Protein AF-A0AAV5GVV8-F1 (afdb_monomer_lite)

InterPro domains:
  IPR005828 Major facilitator, sugar transporter-like [PF00083] (112-174)
  IPR011701 Major facilitator superfamily [PF07690] (177-436)
  IPR036259 MFS transporter superfamily [G3DSA:1.20.1250.20] (61-471)
  IPR036259 MFS transporter superfamily [SSF103473] (50-437)

Secondary structure (DSSP, 8-state):
--TTPPPPTT-SSGGGSTT-EESS-----S--TTPPEETTEEEEE-SSPPPS-TT-GGGS-HHHHHHHHHHHHHHHHHHHHHTGGGGGGHHHHHHHTT--HHHHHHHHHHHHHHHHHHHHHHHHHHHHH-HHHHHHHHHHHHHHHHHHHHH-TT-HHHHHHHHHHHHHHHTTS--TTTTHHHHHHHHHHHHS-HHHHHHHHHHHHHHHHHHHHHH--------HHHHHHHHHHHHHHS--------S-HHHHHHHH------TTGGG-S----S--S-HHHHHHHHHHHTT-HHHHHHHHHHHHHHHHHHHHHHHHHHHHHSTTT---HHHHHHHHHHHHHHHHHHHHHHHHHHHHHHHHHHHHHTTTEE-GGGGGGGHHHHHHHHHHHHHHHHH-TTS-THHHHHHHHHHHHHHHHHHHHHHHHHHHHTHHHHHHH-THHHHHHHHHHHHHHHHTHHHHHHHHHHHHHHHHHHT--

Sequence (477 aa):
MAFGILESHNVANPVDVPGTATLEETRTNDSDPFVKHAPGRPDLILVPTPSDDPCDPLNFSRARKEAAYLALLGGTVLAGTCGPLVAPAFVQLASELDRPLSQISQLNGTLVLTIGVGSAIFASIQRKWGTRPSFLLAALFAFISQIWAGASKTNYPSLLAARAVQGLAMGCVSLPGINLGPVISAQIIQAQDWTYAFWWQSLANGIVLLATVAFVPELIYDRSPYNAEVVRRRELACPTSDKVLTEDKDAVLASVVAAPASKWSAYRLYTGVKTDEPFWRIAIRPFFYVNSPIVIWASLTFSVCFNLLPLAATVYSQIFSAPPYSLEVGSIGIISGIPPLIGTIIGTVLSGPGSDWIVKAMAKRNNGIYEPEFRLTTMSLFLVFGGMGFYGWGLQTSDSWIVPAVFIAILHVGVSAATISCVGYVTDAMREGYATRGPRQFFVSLGSLVVATSALVVPAWIFGKRARLWFSQHNLL

pLDDT: mean 75.3, std 15.01, range [36.56, 96.44]

Foldseek 3Di:
DFPPDDQDPPDPDSCPQFLKDQQADPDDDPDDPLFDADVPDNRHTDVVDFDPALLAPVNDDPVLVVLQVVLQVLVQQLLLLLLLQCLLCLVVLCVQLVHDSVLSLLLNVLLLLLLLVLLLLLLLCCQWWFLLLSLLVLLVLLLVLLVQLLVCRNPSVSNSVSSNSSSSSSSSGHNPNNQVNLLVSLVVCQVDNNSVSSVVSSVSSVVSSVSSLPRHFGNDDDCPVVVVVSVVVVVVVDPDDPDDDPDDPPVVVVVSCPDRQPSCLRSDSTNHTPDPDDSVCSSCVLVVCCPPPLLVVLLVLLCVLVVVLSVVSNCLSVLQCDPPNVDGSNVSSCLSRVLLVLLLVLLCVCQVVVLVVQQVVSCVVVVSMGDLCSLCVLLVLLVVLLVQLVVQLVVPSPDPSVSNSNSSSSNSSNSNSSNVSSLSSLCSSCVVVCSVPNCSVSSSNVSSSSVVVSVVVVVCVVCVVVVVVVCVVVVVD

Radius of gyration: 25.56 Å; chains: 1; bounding box: 62×54×82 Å

Structure (mmCIF, N/CA/C/O backbone):
data_AF-A0AAV5GVV8-F1
#
_entry.id   AF-A0AAV5GVV8-F1
#
loop_
_atom_site.group_PDB
_atom_site.id
_atom_site.type_symbol
_atom_site.label_atom_id
_atom_site.label_alt_id
_atom_site.label_comp_id
_atom_site.label_asym_id
_atom_site.label_entity_id
_atom_site.label_seq_id
_atom_site.pdbx_PDB_ins_code
_atom_site.Cartn_x
_atom_site.Cartn_y
_atom_site.Cartn_z
_atom_site.occupancy
_atom_site.B_iso_or_equiv
_atom_site.auth_seq_id
_atom_site.auth_comp_id
_atom_site.auth_asym_id
_atom_site.auth_atom_id
_atom_site.pdbx_PDB_model_num
ATOM 1 N N . MET A 1 1 ? -23.138 -26.382 12.977 1.00 54.50 1 MET A N 1
ATOM 2 C CA . MET A 1 1 ? -22.287 -26.447 11.762 1.00 54.50 1 MET A CA 1
ATOM 3 C C . MET A 1 1 ? -22.904 -25.657 10.614 1.00 54.50 1 MET A C 1
ATOM 5 O O . MET A 1 1 ? -23.615 -26.209 9.775 1.00 54.50 1 MET A O 1
ATOM 9 N N . ALA A 1 2 ? -22.634 -24.355 10.565 1.00 53.62 2 ALA A N 1
ATOM 10 C CA . ALA A 1 2 ? -22.963 -23.535 9.407 1.00 53.62 2 ALA A CA 1
ATOM 11 C C . ALA A 1 2 ? -21.908 -23.753 8.317 1.00 53.62 2 ALA A C 1
ATOM 13 O O . ALA A 1 2 ? -20.715 -23.661 8.584 1.00 53.62 2 ALA A O 1
ATOM 14 N N . PHE A 1 3 ? -22.330 -24.080 7.094 1.00 61.66 3 PHE A N 1
ATOM 15 C CA . PHE A 1 3 ? -21.461 -24.097 5.904 1.00 61.66 3 PHE A CA 1
ATOM 16 C C . PHE A 1 3 ? -20.166 -24.942 5.992 1.00 61.66 3 PHE A C 1
ATOM 18 O O . PHE A 1 3 ? -19.239 -24.716 5.221 1.00 61.66 3 PHE A O 1
ATOM 25 N N . GLY A 1 4 ? -20.104 -25.938 6.886 1.00 64.44 4 GLY A N 1
ATOM 26 C CA . GLY A 1 4 ? -18.931 -26.808 7.063 1.00 64.44 4 GLY A CA 1
ATOM 27 C C . GLY A 1 4 ? -17.844 -26.261 7.998 1.00 64.44 4 GLY A C 1
ATOM 28 O O . GLY A 1 4 ? -16.771 -26.855 8.076 1.00 64.44 4 GLY A O 1
ATOM 29 N N . ILE A 1 5 ? -18.110 -25.164 8.714 1.00 72.38 5 ILE A N 1
ATOM 30 C CA . ILE A 1 5 ? -17.208 -24.622 9.737 1.00 72.38 5 ILE A CA 1
ATOM 31 C C . ILE A 1 5 ? -17.313 -25.489 10.998 1.00 72.38 5 ILE A C 1
ATOM 33 O O . ILE A 1 5 ? -18.412 -25.811 11.465 1.00 72.38 5 ILE A O 1
ATOM 37 N N . LEU A 1 6 ? -16.155 -25.922 11.502 1.00 70.75 6 LEU A N 1
ATOM 38 C CA . LEU A 1 6 ? -16.047 -26.779 12.680 1.00 70.75 6 LEU A CA 1
ATOM 39 C C . LEU A 1 6 ? -16.178 -25.939 13.952 1.00 70.75 6 LEU A C 1
ATOM 41 O O . LEU A 1 6 ? -15.466 -24.953 14.127 1.00 70.75 6 LEU A O 1
ATOM 45 N N . GLU A 1 7 ? -17.061 -26.359 14.854 1.00 69.50 7 GLU A N 1
ATOM 46 C CA . GLU A 1 7 ? -17.246 -25.711 16.152 1.00 69.50 7 GLU A CA 1
ATOM 47 C C . GLU A 1 7 ? -16.131 -26.114 17.128 1.00 69.50 7 GLU A C 1
ATOM 49 O O . GLU A 1 7 ? -15.636 -27.244 17.117 1.00 69.50 7 GLU A O 1
ATOM 54 N N . SER A 1 8 ? -15.721 -25.188 17.996 1.00 65.31 8 SER A N 1
ATOM 55 C CA . SER A 1 8 ? -14.704 -25.473 19.006 1.00 65.31 8 SER A CA 1
ATOM 56 C C . SER A 1 8 ? -15.287 -26.325 20.137 1.00 65.31 8 SER A C 1
ATOM 58 O O . SER A 1 8 ? -16.237 -25.911 20.794 1.00 65.31 8 SER A O 1
ATOM 60 N N . HIS A 1 9 ? -14.670 -27.466 20.445 1.00 60.38 9 HIS A N 1
ATOM 61 C CA . HIS A 1 9 ? -15.152 -28.363 21.508 1.00 60.38 9 HIS A CA 1
ATOM 62 C C . HIS A 1 9 ? -14.962 -27.828 22.943 1.00 60.38 9 HIS A C 1
ATOM 64 O O . HIS A 1 9 ? -15.518 -28.394 23.878 1.00 60.38 9 HIS A O 1
ATOM 70 N N . ASN A 1 10 ? -14.186 -26.755 23.127 1.00 64.38 10 ASN A N 1
ATOM 71 C CA . ASN A 1 10 ? -13.757 -26.259 24.442 1.00 64.38 10 ASN A CA 1
ATOM 72 C C . ASN A 1 10 ? -14.525 -25.021 24.937 1.00 64.38 10 ASN A C 1
ATOM 74 O O . ASN A 1 10 ? -14.109 -24.413 25.922 1.00 64.38 10 ASN A O 1
ATOM 78 N N . VAL A 1 11 ? -15.601 -24.612 24.260 1.00 62.38 11 VAL A N 1
ATOM 79 C CA . VAL A 1 11 ? -16.314 -23.362 24.560 1.00 62.38 11 VAL A CA 1
ATOM 80 C C . VAL A 1 11 ? -17.801 -23.649 24.758 1.00 62.38 11 VAL A C 1
ATOM 82 O O . VAL A 1 11 ? -18.401 -24.374 23.970 1.00 62.38 11 VAL A O 1
ATOM 85 N N . ALA A 1 12 ? -18.382 -23.113 25.838 1.00 58.91 12 ALA A N 1
ATOM 86 C CA . ALA A 1 12 ? -19.767 -23.384 26.226 1.00 58.91 12 ALA A CA 1
ATOM 87 C C . ALA A 1 12 ? -20.792 -22.698 25.306 1.00 58.91 12 ALA A C 1
ATOM 89 O O . ALA A 1 12 ? -21.834 -23.290 25.034 1.00 58.91 12 ALA A O 1
ATOM 90 N N . ASN A 1 13 ? -20.487 -21.495 24.796 1.00 63.81 13 ASN A N 1
ATOM 91 C CA . ASN A 1 13 ? -21.295 -20.810 23.789 1.00 63.81 13 ASN A CA 1
ATOM 92 C C . ASN A 1 13 ? -20.479 -20.511 22.519 1.00 63.81 13 ASN A C 1
ATOM 94 O O . ASN A 1 13 ? -19.381 -19.966 22.619 1.00 63.81 13 ASN A O 1
ATOM 98 N N . PRO A 1 14 ? -21.029 -20.747 21.314 1.00 59.88 14 PRO A N 1
ATOM 99 C CA . PRO A 1 14 ? -20.361 -20.420 20.048 1.00 59.88 14 PRO A CA 1
ATOM 100 C C . PRO A 1 14 ? -19.985 -18.934 19.900 1.00 59.88 14 PRO A C 1
ATOM 102 O O . PRO A 1 14 ? -19.047 -18.603 19.184 1.00 59.88 14 PRO A O 1
ATOM 105 N N . VAL A 1 15 ? -20.704 -18.039 20.588 1.00 62.88 15 VAL A N 1
ATOM 106 C CA . VAL A 1 15 ? -20.479 -16.581 20.559 1.00 62.88 15 VAL A CA 1
ATOM 107 C C . VAL A 1 15 ? -19.219 -16.170 21.326 1.00 62.88 15 VAL A C 1
ATOM 109 O O . VAL A 1 15 ? -18.641 -15.135 21.018 1.00 62.88 15 VAL A O 1
ATOM 112 N N . ASP A 1 16 ? -18.747 -16.995 22.264 1.00 63.59 16 ASP A N 1
ATOM 113 C CA . ASP A 1 16 ? -17.543 -16.702 23.054 1.00 63.59 16 ASP A CA 1
ATOM 114 C C . ASP A 1 16 ? -16.247 -16.952 22.250 1.00 63.59 16 ASP A C 1
ATOM 116 O O . ASP A 1 16 ? -15.140 -16.750 22.751 1.00 63.59 16 ASP A O 1
ATOM 120 N N . VAL A 1 17 ? -16.360 -17.423 20.999 1.00 68.06 17 VAL A N 1
ATOM 121 C CA . VAL A 1 17 ? -15.220 -17.559 20.088 1.00 68.06 17 VAL A CA 1
ATOM 122 C C . VAL A 1 17 ? -14.832 -16.172 19.556 1.00 68.06 17 VAL A C 1
ATOM 124 O O . VAL A 1 17 ? -15.667 -15.516 18.923 1.00 68.06 17 VAL A O 1
ATOM 127 N N . PRO A 1 18 ? -13.566 -15.735 19.718 1.00 64.81 18 PRO A N 1
ATOM 128 C CA . PRO A 1 18 ? -13.138 -14.399 19.323 1.00 64.81 18 PRO A CA 1
ATOM 129 C C . PRO A 1 18 ? -13.470 -14.054 17.871 1.00 64.81 18 PRO A C 1
ATOM 131 O O . PRO A 1 18 ? -13.148 -14.799 16.948 1.00 64.81 18 PRO A O 1
ATOM 134 N N . GLY A 1 19 ? -14.091 -12.890 17.667 1.00 59.34 19 GLY A N 1
ATOM 135 C CA . GLY A 1 19 ? -14.484 -12.408 16.339 1.00 59.34 19 GLY A CA 1
ATOM 136 C C . GLY A 1 19 ? -15.906 -12.773 15.915 1.00 59.34 19 GLY A C 1
ATOM 137 O O . GLY A 1 19 ? -16.457 -12.107 15.032 1.00 59.34 19 GLY A O 1
ATOM 138 N N . THR A 1 20 ? -16.524 -13.743 16.589 1.00 68.94 20 THR A N 1
ATOM 139 C CA . THR A 1 20 ? -17.937 -14.090 16.411 1.00 68.94 20 THR A CA 1
ATOM 140 C C . THR A 1 20 ? -18.803 -13.006 17.034 1.00 68.94 20 THR A C 1
ATOM 142 O O . THR A 1 20 ? -18.524 -12.517 18.128 1.00 68.94 20 THR A O 1
ATOM 145 N N . ALA A 1 21 ? -19.838 -12.567 16.323 1.00 64.75 21 ALA A N 1
ATOM 146 C CA . ALA A 1 21 ? -20.736 -11.541 16.838 1.00 64.75 21 ALA A CA 1
ATOM 147 C C . ALA A 1 21 ? -22.182 -11.813 16.440 1.00 64.75 21 ALA A C 1
ATOM 149 O O . ALA A 1 21 ? -22.480 -12.171 15.300 1.00 64.75 21 ALA A O 1
ATOM 150 N N . THR A 1 22 ? -23.093 -11.560 17.369 1.00 65.88 22 THR A N 1
ATOM 151 C CA . THR A 1 22 ? -24.524 -11.536 17.084 1.00 65.88 22 THR A CA 1
ATOM 152 C C . THR A 1 22 ? -24.851 -10.226 16.368 1.00 65.88 22 THR A C 1
ATOM 154 O O . THR A 1 22 ? -24.606 -9.147 16.905 1.00 65.88 22 THR A O 1
ATOM 157 N N . LEU A 1 23 ? -25.346 -10.299 15.128 1.00 61.97 23 LEU A N 1
ATOM 158 C CA . LEU A 1 23 ? -25.694 -9.098 14.352 1.00 61.97 23 LEU A CA 1
ATOM 159 C C . LEU A 1 23 ? -27.092 -8.562 14.678 1.00 61.97 23 LEU A C 1
ATOM 161 O O . LEU A 1 23 ? -27.343 -7.374 14.492 1.00 61.97 23 LEU A O 1
ATOM 165 N N . GLU A 1 24 ? -27.981 -9.425 15.164 1.00 59.34 24 GLU A N 1
ATOM 166 C CA . GLU A 1 24 ? -29.338 -9.085 15.585 1.00 59.34 24 GLU A CA 1
ATOM 167 C C . GLU A 1 24 ? -29.568 -9.650 16.992 1.00 59.34 24 GLU A C 1
ATOM 169 O O . GLU A 1 24 ? -29.713 -10.860 17.169 1.00 59.34 24 GLU A O 1
ATOM 174 N N . GLU A 1 25 ? -29.587 -8.789 18.013 1.00 50.84 25 GLU A N 1
ATOM 175 C CA . GLU A 1 25 ? -30.094 -9.195 19.326 1.00 50.84 25 GLU A CA 1
ATOM 176 C C . GLU A 1 25 ? -31.593 -9.471 19.197 1.00 50.84 25 GLU A C 1
ATOM 178 O O . GLU A 1 25 ? -32.382 -8.623 18.773 1.00 50.84 25 GLU A O 1
ATOM 183 N N . THR A 1 26 ? -32.003 -10.687 19.552 1.00 43.03 26 THR A N 1
ATOM 184 C CA . THR A 1 26 ? -33.418 -11.047 19.598 1.00 43.03 26 THR A CA 1
ATOM 185 C C . THR A 1 26 ? -34.050 -10.312 20.778 1.00 43.03 26 THR A C 1
ATOM 187 O O . THR A 1 26 ? -33.992 -10.818 21.890 1.00 43.03 26 THR A O 1
ATOM 190 N N . ARG A 1 27 ? -34.590 -9.104 20.537 1.00 41.03 27 ARG A N 1
ATOM 191 C CA . ARG A 1 27 ? -35.429 -8.291 21.447 1.00 41.03 27 ARG A CA 1
ATOM 192 C C . ARG A 1 27 ? -35.269 -8.648 22.932 1.00 41.03 27 ARG A C 1
ATOM 194 O O . ARG A 1 27 ? -36.165 -9.232 23.539 1.00 41.03 27 ARG A O 1
ATOM 201 N N . THR A 1 28 ? -34.151 -8.271 23.536 1.00 39.50 28 THR A N 1
ATOM 202 C CA . THR A 1 28 ? -34.068 -8.182 24.994 1.00 39.50 28 THR A CA 1
ATOM 203 C C . THR A 1 28 ? -34.522 -6.788 25.402 1.00 39.50 28 THR A C 1
ATOM 205 O O . THR A 1 28 ? -33.907 -5.802 25.018 1.00 39.50 28 THR A O 1
ATOM 208 N N . ASN A 1 29 ? -35.662 -6.755 26.096 1.00 38.94 29 ASN A N 1
ATOM 209 C CA . ASN A 1 29 ? -36.364 -5.622 26.703 1.00 38.94 29 ASN A CA 1
ATOM 210 C C . ASN A 1 29 ? -35.630 -4.267 26.706 1.00 38.94 29 ASN A C 1
ATOM 212 O O . ASN A 1 29 ? -34.597 -4.103 27.354 1.00 38.94 29 ASN A O 1
ATOM 216 N N . ASP A 1 30 ? -36.263 -3.288 26.051 1.00 45.44 30 ASP A N 1
ATOM 217 C CA . ASP A 1 30 ? -36.066 -1.849 26.235 1.00 45.44 30 ASP A CA 1
ATOM 218 C C . ASP A 1 30 ? -35.857 -1.492 27.718 1.00 45.44 30 ASP A C 1
ATOM 220 O O . ASP A 1 30 ? -36.829 -1.527 28.469 1.00 45.44 30 ASP A O 1
ATOM 224 N N . SER A 1 31 ? -34.635 -1.130 28.138 1.00 46.91 31 SER A N 1
ATOM 225 C CA . SER A 1 31 ? -34.382 -0.226 29.285 1.00 46.91 31 SER A CA 1
ATOM 226 C C . SER A 1 31 ? -32.891 -0.055 29.642 1.00 46.91 31 SER A C 1
ATOM 228 O O . SER A 1 31 ? -32.562 -0.050 30.829 1.00 46.91 31 SER A O 1
ATOM 230 N N . ASP A 1 32 ? -31.959 0.077 28.690 1.00 52.84 32 ASP A N 1
ATOM 231 C CA . ASP A 1 32 ? -30.604 0.538 29.048 1.00 52.84 32 ASP A CA 1
ATOM 232 C C . ASP A 1 32 ? -30.437 2.028 28.690 1.00 52.84 32 ASP A C 1
ATOM 234 O O . ASP A 1 32 ? -30.108 2.356 27.548 1.00 52.84 32 ASP A O 1
ATOM 238 N N . PRO A 1 33 ? -30.687 2.965 29.630 1.00 54.34 33 PRO A N 1
ATOM 239 C CA . PRO A 1 33 ? -30.667 4.408 29.363 1.00 54.34 33 PRO A CA 1
ATOM 240 C C . PRO A 1 33 ? -29.275 4.943 28.993 1.00 54.34 33 PRO A C 1
ATOM 242 O O . PRO A 1 33 ? -29.139 6.107 28.614 1.00 54.34 33 PRO A O 1
ATOM 245 N N . PHE A 1 34 ? -28.235 4.115 29.112 1.00 55.09 34 PHE A N 1
ATOM 246 C CA . PHE A 1 34 ? -26.856 4.475 28.796 1.00 55.09 34 PHE A CA 1
ATOM 247 C C . PHE A 1 34 ? -26.450 4.139 27.354 1.00 55.09 34 PHE A C 1
ATOM 249 O O . PHE A 1 34 ? -25.377 4.551 26.906 1.00 55.09 34 PHE A O 1
ATOM 256 N N . VAL A 1 35 ? -27.300 3.435 26.602 1.00 62.47 35 VAL A N 1
ATOM 257 C CA . VAL A 1 35 ? -27.039 3.072 25.208 1.00 62.47 35 VAL A CA 1
ATOM 258 C C . VAL A 1 35 ? -27.520 4.190 24.279 1.00 62.47 35 VAL A C 1
ATOM 260 O O . VAL A 1 35 ? -28.702 4.522 24.219 1.00 62.47 35 VAL A O 1
ATOM 263 N N . LYS A 1 36 ? -26.594 4.808 23.530 1.00 64.94 36 LYS A N 1
ATOM 264 C CA . LYS A 1 36 ? -26.944 5.832 22.530 1.00 64.94 36 LYS A CA 1
ATOM 265 C C . LYS A 1 36 ? -27.396 5.152 21.229 1.00 64.94 36 LYS A C 1
ATOM 267 O O . LYS A 1 36 ? -26.634 4.402 20.617 1.00 64.94 36 LYS A O 1
ATOM 272 N N . HIS A 1 37 ? -28.612 5.462 20.785 1.00 66.38 37 HIS A N 1
ATOM 273 C CA . HIS A 1 37 ? -29.176 4.987 19.516 1.00 66.38 37 HIS A CA 1
ATOM 274 C C . HIS A 1 37 ? -28.857 5.940 18.356 1.00 66.38 37 HIS A C 1
ATOM 276 O O . HIS A 1 37 ? -28.574 7.126 18.557 1.00 66.38 37 HIS A O 1
ATOM 282 N N . ALA A 1 38 ? -28.900 5.433 17.122 1.00 65.19 38 ALA A N 1
ATOM 283 C CA . ALA A 1 38 ? -28.669 6.257 15.942 1.00 65.19 38 ALA A CA 1
ATOM 284 C C . ALA A 1 38 ? -29.783 7.307 15.740 1.00 65.19 38 ALA A C 1
ATOM 286 O O . ALA A 1 38 ? -30.967 6.997 15.906 1.00 65.19 38 ALA A O 1
ATOM 287 N N . PRO A 1 39 ? -29.444 8.538 15.302 1.00 65.56 39 PRO A N 1
ATOM 288 C CA . PRO A 1 39 ? -30.444 9.562 15.011 1.00 65.56 39 PRO A CA 1
ATOM 289 C C . PRO A 1 39 ? -31.443 9.065 13.954 1.00 65.56 39 PRO A C 1
ATOM 291 O O . PRO A 1 39 ? -31.056 8.757 12.828 1.00 65.56 39 PRO A O 1
ATOM 294 N N . GLY A 1 40 ? -32.726 8.977 14.315 1.00 66.38 40 GLY A N 1
ATOM 295 C CA . GLY A 1 40 ? -33.801 8.534 13.417 1.00 66.38 40 GLY A CA 1
ATOM 296 C C . GLY A 1 40 ? -33.948 7.015 13.241 1.00 66.38 40 GLY A C 1
ATOM 297 O O . GLY A 1 40 ? -34.793 6.596 12.454 1.00 66.38 40 GLY A O 1
ATOM 298 N N . ARG A 1 41 ? -33.165 6.187 13.951 1.00 70.25 41 ARG A N 1
ATOM 299 C CA . ARG A 1 41 ? -33.333 4.721 13.992 1.00 70.25 41 ARG A CA 1
ATOM 300 C C . ARG A 1 41 ? -33.190 4.201 15.431 1.00 70.25 41 ARG A C 1
ATOM 302 O O . ARG A 1 41 ? -32.064 3.919 15.842 1.00 70.25 41 ARG A O 1
ATOM 309 N N . PRO A 1 42 ? -34.298 4.066 16.185 1.00 62.09 42 PRO A N 1
ATOM 310 C CA . PRO A 1 42 ? -34.257 3.583 17.568 1.00 62.09 42 PRO A CA 1
ATOM 311 C C . PRO A 1 42 ? -33.767 2.131 17.660 1.00 62.09 42 PRO A C 1
ATOM 313 O O . PRO A 1 42 ? -33.108 1.771 18.622 1.00 62.09 42 PRO A O 1
ATOM 316 N N . ASP A 1 43 ? -33.962 1.329 16.616 1.00 64.81 43 ASP A N 1
ATOM 317 C CA . ASP A 1 43 ? -33.553 -0.082 16.600 1.00 64.81 43 ASP A CA 1
ATOM 318 C C . ASP A 1 43 ? -32.029 -0.277 16.452 1.00 64.81 43 ASP A C 1
ATOM 320 O O . ASP A 1 43 ? -31.529 -1.393 16.563 1.00 64.81 43 ASP A O 1
ATOM 324 N N . LEU A 1 44 ? -31.272 0.792 16.154 1.00 65.62 44 LEU A N 1
ATOM 325 C CA . LEU A 1 44 ? -29.839 0.711 15.865 1.00 65.62 44 LEU A CA 1
ATOM 326 C C . LEU A 1 44 ? -29.000 1.286 17.010 1.00 65.62 44 LEU A C 1
ATOM 328 O O . LEU A 1 44 ? -28.921 2.502 17.199 1.00 65.62 44 LEU A O 1
ATOM 332 N N . ILE A 1 45 ? -28.324 0.395 17.729 1.00 66.44 45 ILE A N 1
ATOM 333 C CA . ILE A 1 45 ? -27.400 0.731 18.813 1.00 66.44 45 ILE A CA 1
ATOM 334 C C . ILE A 1 45 ? -26.041 1.167 18.240 1.00 66.44 45 ILE A C 1
ATOM 336 O O . ILE A 1 45 ? -25.475 0.503 17.369 1.00 66.44 45 ILE A O 1
ATOM 340 N N . LEU A 1 46 ? -25.494 2.286 18.730 1.00 60.88 46 LEU A N 1
ATOM 341 C CA . LEU A 1 46 ? -24.168 2.766 18.334 1.00 60.88 46 LEU A CA 1
ATOM 342 C C . LEU A 1 46 ? -23.079 2.093 19.174 1.00 60.88 46 LEU A C 1
ATOM 344 O O . LEU A 1 46 ? -22.933 2.378 20.360 1.00 60.88 46 LEU A O 1
ATOM 348 N N . VAL A 1 47 ? -22.261 1.258 18.535 1.00 61.22 47 VAL A N 1
ATOM 349 C CA . VAL A 1 47 ? -21.071 0.662 19.154 1.00 61.22 47 VAL A CA 1
ATOM 350 C C . VAL A 1 47 ? -19.828 1.117 18.383 1.00 61.22 47 VAL A C 1
ATOM 352 O O . VAL A 1 47 ? -19.676 0.736 17.220 1.00 61.22 47 VAL A O 1
ATOM 355 N N . PRO A 1 48 ? -18.914 1.905 18.985 1.00 63.31 48 PRO A N 1
ATOM 356 C CA . PRO A 1 48 ? -18.946 2.483 20.337 1.00 63.31 48 PRO A CA 1
ATOM 357 C C . PRO A 1 48 ? -19.837 3.738 20.452 1.00 63.31 48 PRO A C 1
ATOM 359 O O . PRO A 1 48 ? -20.007 4.487 19.488 1.00 63.31 48 PRO A O 1
ATOM 362 N N . THR A 1 49 ? -20.347 4.015 21.654 1.00 64.06 49 THR A N 1
ATOM 363 C CA . THR A 1 49 ? -21.139 5.218 21.957 1.00 64.06 49 THR A CA 1
ATOM 364 C C . THR A 1 49 ? -20.266 6.486 21.970 1.00 64.06 49 THR A C 1
ATOM 366 O O . THR A 1 49 ? -19.191 6.466 22.576 1.00 64.06 49 THR A O 1
ATOM 369 N N . PRO A 1 50 ? -20.695 7.602 21.345 1.00 68.25 50 PRO A N 1
ATOM 370 C CA . PRO A 1 50 ? -19.927 8.852 21.331 1.00 68.25 50 PRO A CA 1
ATOM 371 C C . PRO A 1 50 ? -19.824 9.478 22.730 1.00 68.25 50 PRO A C 1
ATOM 373 O O . PRO A 1 50 ? -20.837 9.555 23.432 1.00 68.25 50 PRO A O 1
ATOM 376 N N . SER A 1 51 ? -18.629 9.945 23.121 1.00 68.12 51 SER A N 1
ATOM 377 C CA . SER A 1 51 ? -18.434 10.675 24.384 1.00 68.12 51 SER A CA 1
ATOM 378 C C . SER A 1 51 ? -18.886 12.136 24.264 1.00 68.12 51 SER A C 1
ATOM 380 O O . SER A 1 51 ? -19.203 12.604 23.170 1.00 68.12 51 SER A O 1
ATOM 382 N N . ASP A 1 52 ? -18.918 12.873 25.376 1.00 67.12 52 ASP A N 1
ATOM 383 C CA . ASP A 1 52 ? -19.318 14.292 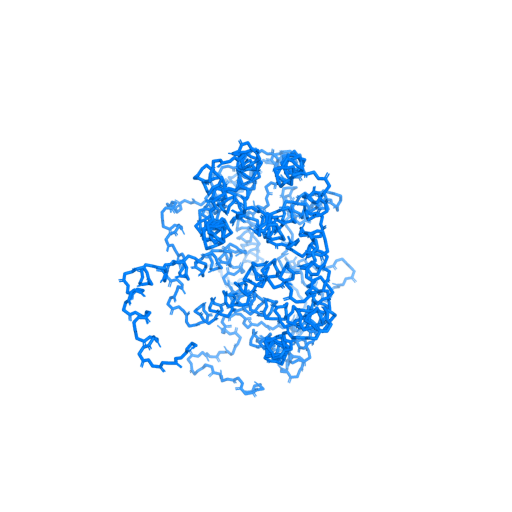25.395 1.00 67.12 52 ASP A CA 1
ATOM 384 C C . ASP A 1 52 ? -18.119 15.259 25.224 1.00 67.12 52 ASP A C 1
ATOM 386 O O . ASP A 1 52 ? -18.267 16.479 25.292 1.00 67.12 52 ASP A O 1
ATOM 390 N N . ASP A 1 53 ? -16.918 14.730 24.964 1.00 67.00 53 ASP A N 1
ATOM 391 C CA . ASP A 1 53 ? -15.690 15.513 24.792 1.00 67.00 53 ASP A CA 1
ATOM 392 C C . ASP A 1 53 ? -15.598 16.130 23.374 1.00 67.00 53 ASP A C 1
ATOM 394 O O . ASP A 1 53 ? -15.730 15.412 22.372 1.00 67.00 53 ASP A O 1
ATOM 398 N N . PRO A 1 54 ? -15.322 17.445 23.236 1.00 67.44 54 PRO A N 1
ATOM 399 C CA . PRO A 1 54 ? -15.072 18.092 21.943 1.00 67.44 54 PRO A CA 1
ATOM 400 C C . PRO A 1 54 ? -13.880 17.525 21.152 1.00 67.44 54 PRO A C 1
ATOM 402 O O . PRO A 1 54 ? -13.787 17.745 19.938 1.00 67.44 54 PRO A O 1
ATOM 405 N N . CYS A 1 55 ? -12.950 16.848 21.828 1.00 69.69 55 CYS A N 1
ATOM 406 C CA . CYS A 1 55 ? -11.799 16.179 21.233 1.00 69.69 55 CYS A CA 1
ATOM 407 C C . CYS A 1 55 ? -12.090 14.741 20.783 1.00 69.69 55 CYS A C 1
ATOM 409 O O . CYS A 1 55 ? -11.230 14.163 20.117 1.00 69.69 55 CYS A O 1
ATOM 411 N N . ASP A 1 56 ? -13.278 14.184 21.062 1.00 72.19 56 ASP A N 1
ATOM 412 C CA . ASP A 1 56 ? -13.674 12.884 20.514 1.00 72.19 56 ASP A CA 1
ATOM 413 C C . ASP A 1 56 ? -13.825 12.994 18.979 1.00 72.19 56 ASP A C 1
ATOM 415 O O . ASP A 1 56 ? -14.646 13.784 18.491 1.00 72.19 56 ASP A O 1
ATOM 419 N N . PRO A 1 57 ? -13.082 12.191 18.185 1.00 74.56 57 PRO A N 1
ATOM 420 C CA . PRO A 1 57 ? -13.220 12.148 16.731 1.00 74.56 57 PRO A CA 1
ATOM 421 C C . PRO A 1 57 ? -14.654 11.904 16.240 1.00 74.56 57 PRO A C 1
ATOM 423 O O . PRO A 1 57 ? -15.009 12.343 15.143 1.00 74.56 57 PRO A O 1
ATOM 426 N N . LEU A 1 58 ? -15.504 11.240 17.033 1.00 76.12 58 LEU A N 1
ATOM 427 C CA . LEU A 1 58 ? -16.913 11.021 16.698 1.00 76.12 58 LEU A CA 1
ATOM 428 C C . LEU A 1 58 ? -17.699 12.338 16.634 1.00 76.12 58 LEU A C 1
ATOM 430 O O . LEU A 1 58 ? -18.545 12.481 15.747 1.00 76.12 58 LEU A O 1
ATOM 434 N N . ASN A 1 59 ? -17.329 13.333 17.444 1.00 76.25 59 ASN A N 1
ATOM 435 C CA . ASN A 1 59 ? -17.991 14.637 17.540 1.00 76.25 59 ASN A CA 1
ATOM 436 C C . ASN A 1 59 ? -17.479 15.680 16.532 1.00 76.25 59 ASN A C 1
ATOM 438 O O . ASN A 1 59 ? -17.983 16.804 16.484 1.00 76.25 59 ASN A O 1
ATOM 442 N N . PHE A 1 60 ? -16.475 15.355 15.707 1.00 79.69 60 PHE A N 1
ATOM 443 C CA . PHE A 1 60 ? -15.941 16.318 14.739 1.00 79.69 60 PHE A CA 1
ATOM 444 C C . PHE A 1 60 ? -16.973 16.683 13.661 1.00 79.69 60 PHE A C 1
ATOM 446 O O . PHE A 1 60 ? -17.723 15.832 13.171 1.00 79.69 60 PHE A O 1
ATOM 453 N N . SER A 1 61 ? -16.966 17.955 13.240 1.00 84.62 61 SER A N 1
ATOM 454 C CA . SER A 1 61 ? -17.766 18.414 12.102 1.00 84.62 61 SER A CA 1
ATOM 455 C C . SER A 1 61 ? -17.367 17.667 10.826 1.00 84.62 61 SER A C 1
ATOM 457 O O . SER A 1 61 ? -16.205 17.289 10.654 1.00 84.62 61 SER A O 1
ATOM 459 N N . ARG A 1 62 ? -18.320 17.472 9.903 1.00 84.94 62 ARG A N 1
ATOM 460 C CA . ARG A 1 62 ? -18.063 16.757 8.638 1.00 84.94 62 ARG A CA 1
ATOM 461 C C . ARG A 1 62 ? -16.897 17.372 7.866 1.00 84.94 62 ARG A C 1
ATOM 463 O O . ARG A 1 62 ? -15.980 16.654 7.513 1.00 84.94 62 ARG A O 1
ATOM 470 N N . ALA A 1 63 ? -16.859 18.698 7.725 1.00 85.50 63 ALA A N 1
ATOM 471 C CA . ALA A 1 63 ? -15.765 19.387 7.037 1.00 85.50 63 ALA A CA 1
ATOM 472 C C . ALA A 1 63 ? -14.381 19.091 7.645 1.00 85.50 63 ALA A C 1
ATOM 474 O O . ALA A 1 63 ? -13.414 18.903 6.915 1.00 85.50 63 ALA A O 1
ATOM 475 N N . ARG A 1 64 ? -14.282 18.995 8.979 1.00 84.19 64 ARG A N 1
ATOM 476 C CA . ARG A 1 64 ? -13.028 18.642 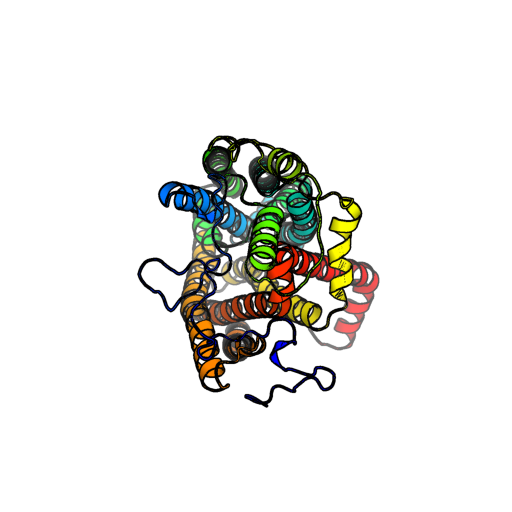9.660 1.00 84.19 64 ARG A CA 1
ATOM 477 C C . ARG A 1 64 ? -12.626 17.191 9.390 1.00 84.19 64 ARG A C 1
ATOM 479 O O . ARG A 1 64 ? -11.449 16.928 9.164 1.00 84.19 64 ARG A O 1
ATOM 486 N N . LYS A 1 65 ? -13.594 16.268 9.415 1.00 84.94 65 LYS A N 1
ATOM 487 C CA . LYS A 1 65 ? -13.371 14.847 9.105 1.00 84.94 65 LYS A CA 1
ATOM 488 C C . LYS A 1 65 ? -12.915 14.671 7.658 1.00 84.94 65 LYS A C 1
ATOM 490 O O . LYS A 1 65 ? -11.895 14.032 7.436 1.00 84.94 65 LYS A O 1
ATOM 495 N N . GLU A 1 66 ? -13.607 15.303 6.713 1.00 88.94 66 GLU A N 1
ATOM 496 C CA . GLU A 1 66 ? -13.273 15.241 5.287 1.00 88.94 66 GLU A CA 1
ATOM 497 C C . GLU A 1 66 ? -11.907 15.869 4.989 1.00 88.94 66 GLU A C 1
ATOM 499 O O . GLU A 1 66 ? -11.114 15.283 4.265 1.00 88.94 66 GLU A O 1
ATOM 504 N N . ALA A 1 67 ? -11.566 17.015 5.590 1.00 88.06 67 ALA A N 1
ATOM 505 C CA . ALA A 1 67 ? -10.254 17.635 5.383 1.00 88.06 67 ALA A CA 1
ATOM 506 C C . ALA A 1 67 ? -9.101 16.755 5.901 1.00 88.06 67 ALA A C 1
ATOM 508 O O . ALA A 1 67 ? -8.093 16.582 5.214 1.00 88.06 67 ALA A O 1
ATOM 509 N N . ALA A 1 68 ? -9.254 16.162 7.091 1.00 87.19 68 ALA A N 1
ATOM 510 C CA . ALA A 1 68 ? -8.278 15.214 7.624 1.00 87.19 68 ALA A CA 1
ATOM 511 C C . ALA A 1 68 ? -8.195 13.946 6.758 1.00 87.19 68 ALA A C 1
ATOM 513 O O . ALA A 1 68 ? -7.099 13.466 6.473 1.00 87.19 68 ALA A O 1
ATOM 514 N N . TYR A 1 69 ? -9.342 13.434 6.304 1.00 88.06 69 TYR A N 1
ATOM 515 C CA . TYR A 1 69 ? -9.423 12.274 5.424 1.00 88.06 69 TYR A CA 1
ATOM 516 C C . TYR A 1 69 ? -8.728 12.525 4.083 1.00 88.06 69 TYR A C 1
ATOM 518 O O . TYR A 1 69 ? -7.901 11.715 3.682 1.00 88.06 69 TYR A O 1
ATOM 526 N N . LEU A 1 70 ? -8.976 13.662 3.429 1.00 89.62 70 LEU A N 1
ATOM 527 C CA . LEU A 1 70 ? -8.344 14.030 2.159 1.00 89.62 70 LEU A CA 1
ATOM 528 C C . LEU A 1 70 ? -6.827 14.212 2.289 1.00 89.62 70 LEU A C 1
ATOM 530 O O . LEU A 1 70 ? -6.088 13.771 1.410 1.00 89.62 70 LEU A O 1
ATOM 534 N N . ALA A 1 71 ? -6.349 14.814 3.383 1.00 89.88 71 ALA A N 1
ATOM 535 C CA . ALA A 1 71 ? -4.915 14.961 3.633 1.00 89.88 71 ALA A CA 1
ATOM 536 C C . ALA A 1 71 ? -4.223 13.595 3.795 1.00 89.88 71 ALA A C 1
ATOM 538 O O . ALA A 1 71 ? -3.190 13.339 3.172 1.00 89.88 71 ALA A O 1
ATOM 539 N N . LEU A 1 72 ? -4.823 12.696 4.584 1.00 88.31 72 LEU A N 1
ATOM 540 C CA . LEU A 1 72 ? -4.317 11.334 4.763 1.00 88.31 72 LEU A CA 1
ATOM 541 C C . LEU A 1 72 ? -4.410 10.528 3.465 1.00 88.31 72 LEU A C 1
ATOM 543 O O . LEU A 1 72 ? -3.446 9.863 3.096 1.00 88.31 72 LEU A O 1
ATOM 547 N N . LEU A 1 73 ? -5.522 10.639 2.736 1.00 89.12 73 LEU A N 1
ATOM 548 C CA . LEU A 1 73 ? -5.714 9.987 1.446 1.00 89.12 73 LEU A CA 1
ATOM 549 C C . LEU A 1 73 ? -4.631 10.423 0.454 1.00 89.12 73 LEU A C 1
ATOM 551 O O . LEU A 1 73 ? -3.984 9.568 -0.144 1.00 89.12 73 LEU A O 1
ATOM 555 N N . GLY A 1 74 ? -4.359 11.726 0.347 1.00 88.88 74 GLY A N 1
ATOM 556 C CA . GLY A 1 74 ? -3.277 12.256 -0.484 1.00 88.88 74 GLY A CA 1
ATOM 557 C C . GLY A 1 74 ? -1.918 11.645 -0.137 1.00 88.88 74 GLY A C 1
ATOM 558 O O . GLY A 1 74 ? -1.212 11.177 -1.028 1.00 88.88 74 GLY A O 1
ATOM 559 N N . GLY A 1 75 ? -1.574 11.558 1.152 1.00 88.44 75 GLY A N 1
ATOM 560 C CA . GLY A 1 75 ? -0.325 10.923 1.586 1.00 88.44 75 GLY A CA 1
ATOM 561 C C . GLY A 1 75 ? -0.249 9.433 1.277 1.00 88.44 75 GLY A C 1
ATOM 562 O O . GLY A 1 75 ? 0.791 8.952 0.832 1.00 88.44 75 GLY A O 1
ATOM 563 N N . THR A 1 76 ? -1.355 8.712 1.441 1.00 86.75 76 THR A N 1
ATOM 564 C CA . THR A 1 76 ? -1.420 7.284 1.110 1.00 86.75 76 THR A CA 1
ATOM 565 C C . THR A 1 76 ? -1.277 7.043 -0.400 1.00 86.75 76 THR A C 1
ATOM 567 O O . THR A 1 76 ? -0.520 6.163 -0.805 1.00 86.75 76 THR A O 1
ATOM 570 N N . VAL A 1 77 ? -1.909 7.877 -1.240 1.00 88.81 77 VAL A N 1
ATOM 571 C CA . VAL A 1 77 ? -1.796 7.814 -2.708 1.00 88.81 77 VAL A CA 1
ATOM 572 C C . VAL A 1 77 ? -0.359 8.066 -3.155 1.00 88.81 77 VAL A C 1
ATOM 574 O O . VAL A 1 77 ? 0.203 7.280 -3.919 1.00 88.81 77 VAL A O 1
ATOM 577 N N . LEU A 1 78 ? 0.266 9.133 -2.650 1.00 89.88 78 LEU A N 1
ATOM 578 C CA . LEU A 1 78 ? 1.649 9.444 -2.999 1.00 89.88 78 LEU A CA 1
ATOM 579 C C . LEU A 1 78 ? 2.605 8.343 -2.540 1.00 89.88 78 LEU A C 1
ATOM 581 O O . LEU A 1 78 ? 3.462 7.939 -3.321 1.00 89.88 78 LEU A O 1
ATOM 585 N N . ALA A 1 79 ? 2.422 7.791 -1.339 1.00 86.75 79 ALA A N 1
ATOM 586 C CA . ALA A 1 79 ? 3.209 6.653 -0.881 1.00 86.75 79 ALA A CA 1
ATOM 587 C C . ALA A 1 79 ? 3.093 5.454 -1.836 1.00 86.75 79 ALA A C 1
ATOM 589 O O . ALA A 1 79 ? 4.119 4.932 -2.269 1.00 86.75 79 ALA A O 1
ATOM 590 N N . GLY A 1 80 ? 1.883 5.060 -2.249 1.00 84.44 80 GLY A N 1
ATOM 591 C CA . GLY A 1 80 ? 1.697 3.950 -3.191 1.00 84.44 80 GLY A CA 1
ATOM 592 C C . GLY A 1 80 ? 2.355 4.179 -4.557 1.00 84.44 80 GLY A C 1
ATOM 593 O O . GLY A 1 80 ? 2.906 3.244 -5.136 1.00 84.44 80 GLY A O 1
ATOM 594 N N . THR A 1 81 ? 2.378 5.421 -5.052 1.00 87.38 81 THR A N 1
ATOM 595 C CA . THR A 1 81 ? 3.057 5.762 -6.320 1.00 87.38 81 THR A CA 1
ATOM 596 C C . THR A 1 81 ? 4.591 5.725 -6.240 1.00 87.38 81 THR A C 1
ATOM 598 O O . THR A 1 81 ? 5.243 5.522 -7.263 1.00 87.38 81 THR A O 1
ATOM 601 N N . CYS A 1 82 ? 5.194 5.858 -5.049 1.00 88.00 82 CYS A N 1
ATOM 602 C CA . CYS A 1 82 ? 6.654 5.885 -4.876 1.00 88.00 82 CYS A CA 1
ATOM 603 C C . CYS A 1 82 ? 7.345 4.586 -5.318 1.00 88.00 82 CYS A C 1
ATOM 605 O O . CYS A 1 82 ? 8.449 4.631 -5.866 1.00 88.00 82 CYS A O 1
ATOM 607 N N . GLY A 1 83 ? 6.717 3.430 -5.078 1.00 84.12 83 GLY A N 1
ATOM 608 C CA . GLY A 1 83 ? 7.273 2.124 -5.447 1.00 84.12 83 GLY A CA 1
ATOM 609 C C . GLY A 1 83 ? 7.534 2.018 -6.955 1.00 84.12 83 GLY A C 1
ATOM 610 O O . GLY A 1 83 ? 8.692 2.005 -7.386 1.00 84.12 83 GLY A O 1
ATOM 611 N N . PRO A 1 84 ? 6.480 2.026 -7.787 1.00 86.19 84 PRO A N 1
ATOM 612 C CA . PRO A 1 84 ? 6.612 1.806 -9.222 1.00 86.19 84 PRO A CA 1
ATOM 613 C C . PRO A 1 84 ? 7.028 3.065 -10.009 1.00 86.19 84 PRO A C 1
ATOM 615 O O . PRO A 1 84 ? 7.098 3.009 -11.232 1.00 86.19 84 PRO A O 1
ATOM 618 N N . LEU A 1 85 ? 7.355 4.176 -9.334 1.00 89.44 85 LEU A N 1
ATOM 619 C CA . LEU A 1 85 ? 7.652 5.483 -9.938 1.00 89.44 85 LEU A CA 1
ATOM 620 C C . LEU A 1 85 ? 8.607 5.422 -11.143 1.00 89.44 85 LEU A C 1
ATOM 622 O O . LEU A 1 85 ? 8.346 6.057 -12.157 1.00 89.44 85 LEU A O 1
ATOM 626 N N . VAL A 1 86 ? 9.695 4.651 -11.052 1.00 89.62 86 VAL A N 1
ATOM 627 C CA . VAL A 1 86 ? 10.696 4.525 -12.135 1.00 89.62 86 VAL A CA 1
ATOM 628 C C . VAL A 1 86 ? 10.663 3.163 -12.833 1.00 89.62 86 VAL A C 1
ATOM 630 O O . VAL A 1 86 ? 11.503 2.900 -13.687 1.00 89.62 86 VAL A O 1
ATOM 633 N N . ALA A 1 87 ? 9.703 2.294 -12.492 1.00 87.50 87 ALA A N 1
ATOM 634 C CA . ALA A 1 87 ? 9.594 0.939 -13.044 1.00 87.50 87 ALA A CA 1
ATOM 635 C C . ALA A 1 87 ? 9.473 0.893 -14.582 1.00 87.50 87 ALA A C 1
ATOM 637 O O . ALA A 1 87 ? 10.177 0.085 -15.198 1.00 87.50 87 ALA A O 1
ATOM 638 N N . PRO A 1 88 ? 8.689 1.785 -15.230 1.00 88.44 88 PRO A N 1
ATOM 639 C CA . PRO A 1 88 ? 8.606 1.834 -16.692 1.00 88.44 88 PRO A CA 1
ATOM 640 C C . PRO A 1 88 ? 9.943 2.149 -17.375 1.00 88.44 88 PRO A C 1
ATOM 642 O O . PRO A 1 88 ? 10.147 1.772 -18.522 1.00 88.44 88 PRO A O 1
ATOM 645 N N . ALA A 1 89 ? 10.868 2.800 -16.665 1.00 89.38 89 ALA A N 1
ATOM 646 C CA . ALA A 1 89 ? 12.135 3.283 -17.200 1.00 89.38 89 ALA A CA 1
ATOM 647 C C . ALA A 1 89 ? 13.344 2.432 -16.788 1.00 89.38 89 ALA A C 1
ATOM 649 O O . ALA A 1 89 ? 14.473 2.886 -16.916 1.00 89.38 89 ALA A O 1
ATOM 650 N N . PHE A 1 90 ? 13.167 1.205 -16.284 1.00 89.94 90 PHE A N 1
ATOM 651 C CA . PHE A 1 90 ? 14.307 0.399 -15.816 1.00 89.94 90 PHE A CA 1
ATOM 652 C C . PHE A 1 90 ? 15.345 0.090 -16.895 1.00 89.94 90 PHE A C 1
ATOM 654 O O . PHE A 1 90 ? 16.536 0.108 -16.591 1.00 89.94 90 PHE A O 1
ATOM 661 N N . VAL A 1 91 ? 14.920 -0.172 -18.135 1.00 89.38 91 VAL A N 1
ATOM 662 C CA . VAL A 1 91 ? 15.845 -0.401 -19.259 1.00 89.38 91 VAL A CA 1
ATOM 663 C C . VAL A 1 91 ? 16.641 0.869 -19.564 1.00 89.38 91 VAL A C 1
ATOM 665 O O . VAL A 1 91 ? 17.861 0.810 -19.696 1.00 89.38 91 VAL A O 1
ATOM 668 N N . GLN A 1 92 ? 15.975 2.025 -19.559 1.00 88.94 92 GLN A N 1
ATOM 669 C CA . GLN A 1 92 ? 16.625 3.326 -19.711 1.00 88.94 92 GLN A CA 1
ATOM 670 C C . GLN A 1 92 ? 17.596 3.614 -18.550 1.00 88.94 92 GLN A C 1
ATOM 672 O O . GLN A 1 92 ? 18.762 3.917 -18.791 1.00 88.94 92 GLN A O 1
ATOM 677 N N . LEU A 1 93 ? 17.177 3.427 -17.293 1.00 90.00 93 LEU A N 1
ATOM 678 C CA . LEU A 1 93 ? 18.040 3.597 -16.115 1.00 90.00 93 LEU A CA 1
ATOM 679 C C . LEU A 1 93 ? 19.260 2.669 -16.149 1.00 90.00 93 LEU A C 1
ATOM 681 O O . LEU A 1 93 ? 20.335 3.073 -15.715 1.00 90.00 93 LEU A O 1
ATOM 685 N N . ALA A 1 94 ? 19.107 1.435 -16.638 1.00 90.56 94 ALA A N 1
ATOM 686 C CA . ALA A 1 94 ? 20.219 0.499 -16.780 1.00 90.56 94 ALA A CA 1
ATOM 687 C C . ALA A 1 94 ? 21.265 1.020 -17.772 1.00 90.56 94 ALA A C 1
ATOM 689 O O . ALA A 1 94 ? 22.459 0.939 -17.484 1.00 90.56 94 ALA A O 1
ATOM 690 N N . SER A 1 95 ? 20.819 1.609 -18.889 1.00 88.69 95 SER A N 1
ATOM 691 C CA . SER A 1 95 ? 21.718 2.241 -19.859 1.00 88.69 95 SER A CA 1
ATOM 692 C C . SER A 1 95 ? 22.371 3.523 -19.334 1.00 88.69 95 SER A C 1
ATOM 694 O O . SER A 1 95 ? 23.568 3.707 -19.523 1.00 88.69 95 SER A O 1
ATOM 696 N N . GLU A 1 96 ? 21.635 4.385 -18.626 1.00 90.06 96 GLU A N 1
ATOM 697 C CA . GLU A 1 96 ? 22.164 5.669 -18.141 1.00 90.06 96 GLU A CA 1
ATOM 698 C C . GLU A 1 96 ? 23.112 5.529 -16.943 1.00 90.06 96 GLU A C 1
ATOM 700 O O . GLU A 1 96 ? 24.066 6.295 -16.808 1.00 90.06 96 GLU A O 1
ATOM 705 N N . LEU A 1 97 ? 22.853 4.570 -16.051 1.00 89.88 97 LEU A N 1
ATOM 706 C CA . LEU A 1 97 ? 23.690 4.322 -14.873 1.00 89.88 97 LEU A CA 1
ATOM 707 C C . LEU A 1 97 ? 24.838 3.343 -15.152 1.00 89.88 97 LEU A C 1
ATOM 709 O O . LEU A 1 97 ? 25.634 3.096 -14.244 1.00 89.88 97 LEU A O 1
ATOM 713 N N . ASP A 1 98 ? 24.910 2.788 -16.366 1.00 91.19 98 ASP A N 1
ATOM 714 C CA . ASP A 1 98 ? 25.856 1.741 -16.772 1.00 91.19 98 ASP A CA 1
ATOM 715 C C . ASP A 1 98 ? 25.866 0.557 -15.785 1.00 91.19 98 ASP A C 1
ATOM 717 O O . ASP A 1 98 ? 26.899 0.118 -15.273 1.00 91.19 98 ASP A O 1
ATOM 721 N N . ARG A 1 99 ? 24.667 0.071 -15.427 1.00 90.81 99 ARG A N 1
ATOM 722 C CA . ARG A 1 99 ? 24.474 -1.024 -14.460 1.00 90.81 99 ARG A CA 1
ATOM 723 C C . ARG A 1 99 ? 23.560 -2.108 -15.018 1.00 90.81 99 ARG A C 1
ATOM 725 O O . ARG A 1 99 ? 22.593 -1.808 -15.715 1.00 90.81 99 ARG A O 1
ATOM 732 N N . PRO A 1 100 ? 23.785 -3.382 -14.645 1.00 91.88 100 PRO A N 1
ATOM 733 C CA . PRO A 1 100 ? 22.895 -4.457 -15.057 1.00 91.88 100 PRO A CA 1
ATOM 734 C C . PRO A 1 100 ? 21.487 -4.252 -14.481 1.00 91.88 100 PRO A C 1
ATOM 736 O O . PRO A 1 100 ? 21.326 -3.795 -13.346 1.00 91.88 100 PRO A O 1
ATOM 739 N N . LEU A 1 101 ? 20.464 -4.685 -15.226 1.00 86.94 101 LEU A N 1
ATOM 740 C CA . LEU A 1 101 ? 19.052 -4.630 -14.813 1.00 86.94 101 LEU A CA 1
ATOM 741 C C . LEU A 1 101 ? 18.801 -5.256 -13.435 1.00 86.94 101 LEU A C 1
ATOM 743 O O . LEU A 1 101 ? 17.962 -4.778 -12.674 1.00 86.94 101 LEU A O 1
ATOM 747 N N . SER A 1 102 ? 19.571 -6.287 -13.078 1.00 86.19 102 SER A N 1
ATOM 748 C CA . SER A 1 102 ? 19.506 -6.909 -11.755 1.00 86.19 102 SER A CA 1
ATOM 749 C C . SER A 1 102 ? 19.822 -5.921 -10.629 1.00 86.19 102 SER A C 1
ATOM 751 O O . SER A 1 102 ? 19.139 -5.953 -9.612 1.00 86.19 102 SER A O 1
ATOM 753 N N . GLN A 1 103 ? 20.777 -5.002 -10.808 1.00 88.50 103 GLN A N 1
ATOM 754 C CA . GLN A 1 103 ? 21.062 -3.940 -9.838 1.00 88.50 103 GLN A CA 1
ATOM 755 C C . GLN A 1 103 ? 19.982 -2.855 -9.866 1.00 88.50 103 GLN A C 1
ATOM 757 O O . GLN A 1 103 ? 19.492 -2.464 -8.815 1.00 88.50 103 GLN A O 1
ATOM 762 N N . ILE A 1 104 ? 19.505 -2.434 -11.040 1.00 90.00 104 ILE A N 1
ATOM 763 C CA . ILE A 1 104 ? 18.411 -1.448 -11.121 1.00 90.00 104 ILE A CA 1
ATOM 764 C C . ILE A 1 104 ? 17.140 -1.950 -10.418 1.00 90.00 104 ILE A C 1
ATOM 766 O O . ILE A 1 104 ? 16.507 -1.203 -9.672 1.00 90.00 104 ILE A O 1
ATOM 770 N N . SER A 1 105 ? 16.812 -3.239 -10.551 1.00 86.50 105 SER A N 1
ATOM 771 C CA . SER A 1 105 ? 15.669 -3.850 -9.858 1.00 86.50 105 SER A CA 1
ATOM 772 C C . SER A 1 105 ? 15.787 -3.808 -8.321 1.00 86.50 105 SER A C 1
ATOM 774 O O . SER A 1 105 ? 14.770 -3.729 -7.624 1.00 86.50 105 SER A O 1
ATOM 776 N N . GLN A 1 106 ? 17.013 -3.761 -7.772 1.00 88.31 106 GLN A N 1
ATOM 777 C CA . GLN A 1 106 ? 17.250 -3.634 -6.327 1.00 88.31 106 GLN A CA 1
ATOM 778 C C . GLN A 1 106 ? 16.808 -2.281 -5.769 1.00 88.31 106 GLN A C 1
ATOM 780 O O . GLN A 1 106 ? 16.563 -2.197 -4.567 1.00 88.31 106 GLN A O 1
ATOM 785 N N . LEU A 1 107 ? 16.652 -1.241 -6.599 1.00 88.69 107 LEU A N 1
ATOM 786 C CA . LEU A 1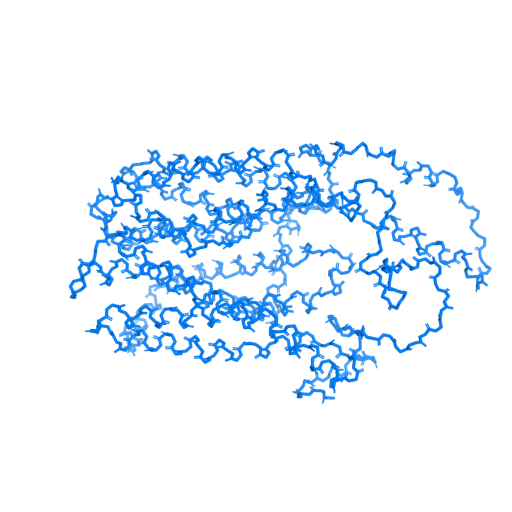 107 ? 16.092 0.043 -6.164 1.00 88.69 107 LEU A CA 1
ATOM 787 C C . LEU A 1 107 ? 14.673 -0.135 -5.612 1.00 88.69 107 LEU A C 1
ATOM 789 O O . LEU A 1 107 ? 14.345 0.405 -4.557 1.00 88.69 107 LEU A O 1
ATOM 793 N N . ASN A 1 108 ? 13.849 -0.928 -6.303 1.00 86.19 108 ASN A N 1
ATOM 794 C CA . ASN A 1 108 ? 12.486 -1.215 -5.865 1.00 86.19 108 ASN A CA 1
ATOM 795 C C . ASN A 1 108 ? 12.470 -2.289 -4.768 1.00 86.19 108 ASN A C 1
ATOM 797 O O . ASN A 1 108 ? 11.766 -2.143 -3.773 1.00 86.19 108 ASN A O 1
ATOM 801 N N . GLY A 1 109 ? 13.307 -3.327 -4.892 1.00 84.00 109 GLY A N 1
ATOM 802 C CA . GLY A 1 109 ? 13.426 -4.371 -3.867 1.00 84.00 109 GLY A CA 1
ATOM 803 C C . GLY A 1 109 ? 13.843 -3.828 -2.493 1.00 84.00 109 GLY A C 1
ATOM 804 O O . GLY A 1 109 ? 13.241 -4.178 -1.481 1.00 84.00 109 GLY A O 1
ATOM 805 N N . THR A 1 110 ? 14.822 -2.920 -2.456 1.00 88.12 110 THR A N 1
ATOM 806 C CA . THR A 1 110 ? 15.273 -2.257 -1.219 1.00 88.12 110 THR A CA 1
ATOM 807 C C . THR A 1 110 ? 14.166 -1.414 -0.601 1.00 88.12 110 THR A C 1
ATOM 809 O O . THR A 1 110 ? 13.966 -1.478 0.608 1.00 88.12 110 THR A O 1
ATOM 812 N N . LEU A 1 111 ? 13.418 -0.668 -1.419 1.00 87.88 111 LEU A N 1
ATOM 813 C CA . LEU A 1 111 ? 12.270 0.109 -0.957 1.00 87.88 111 LEU A CA 1
ATOM 814 C C . LEU A 1 111 ? 11.214 -0.802 -0.318 1.00 87.88 111 LEU A C 1
ATOM 816 O O . LEU A 1 111 ? 10.778 -0.536 0.797 1.00 87.88 111 LEU A O 1
ATOM 820 N N . VAL A 1 112 ? 10.833 -1.901 -0.978 1.00 83.12 112 VAL A N 1
ATOM 821 C CA . VAL A 1 112 ? 9.830 -2.841 -0.443 1.00 83.12 112 VAL A CA 1
ATOM 822 C C . VAL A 1 112 ? 10.305 -3.480 0.863 1.00 83.12 112 VAL A C 1
ATOM 824 O O . VAL A 1 112 ? 9.536 -3.587 1.819 1.00 83.12 112 VAL A O 1
ATOM 827 N N . LEU A 1 113 ? 11.586 -3.841 0.947 1.00 82.75 113 LEU A N 1
ATOM 828 C CA . LEU A 1 113 ? 12.177 -4.397 2.163 1.00 82.75 113 LEU A CA 1
ATOM 829 C C . LEU A 1 113 ? 12.090 -3.412 3.334 1.00 82.75 113 LEU A C 1
ATOM 831 O O . LEU A 1 113 ? 11.717 -3.799 4.447 1.00 82.75 113 LEU A O 1
ATOM 835 N N . THR A 1 114 ? 12.410 -2.137 3.103 1.00 86.62 114 THR A N 1
ATOM 836 C CA . THR A 1 114 ? 12.391 -1.136 4.170 1.00 86.62 114 THR A CA 1
ATOM 837 C C . THR A 1 114 ? 10.988 -0.686 4.564 1.00 86.62 114 THR A C 1
ATOM 839 O O . THR A 1 114 ? 10.826 -0.272 5.710 1.00 86.62 114 THR A O 1
ATOM 842 N N . ILE A 1 115 ? 9.958 -0.864 3.722 1.00 84.38 115 ILE A N 1
ATOM 843 C CA . ILE A 1 115 ? 8.546 -0.723 4.146 1.00 84.38 115 ILE A CA 1
ATOM 844 C C . ILE A 1 115 ? 8.251 -1.629 5.339 1.00 84.38 115 ILE A C 1
ATOM 846 O O . ILE A 1 115 ? 7.654 -1.182 6.320 1.00 84.38 115 ILE A O 1
ATOM 850 N N . GLY A 1 116 ? 8.713 -2.881 5.300 1.00 75.88 116 GLY A N 1
ATOM 851 C CA . GLY A 1 116 ? 8.517 -3.821 6.401 1.00 75.88 116 GLY A CA 1
ATOM 852 C C . GLY A 1 116 ? 9.111 -3.327 7.712 1.00 75.88 116 GLY A C 1
ATOM 853 O O . GLY A 1 116 ? 8.421 -3.281 8.729 1.00 75.88 116 GLY A O 1
ATOM 854 N N . VAL A 1 117 ? 10.362 -2.870 7.674 1.00 82.00 117 VAL A N 1
ATOM 855 C CA . VAL A 1 117 ? 11.044 -2.306 8.849 1.00 82.00 117 VAL A CA 1
ATOM 856 C C . VAL A 1 117 ? 10.346 -1.032 9.334 1.00 82.00 117 VAL A C 1
ATOM 858 O O . VAL A 1 117 ? 10.082 -0.881 10.529 1.00 82.00 117 VAL A O 1
ATOM 861 N N . GLY A 1 118 ? 9.994 -0.138 8.407 1.00 82.62 118 GLY A N 1
ATOM 862 C CA . GLY A 1 118 ? 9.289 1.107 8.690 1.00 82.62 118 GLY A CA 1
ATOM 863 C C . GLY A 1 118 ? 7.948 0.865 9.373 1.00 82.62 118 GLY A C 1
ATOM 864 O O . GLY A 1 118 ? 7.640 1.526 10.362 1.00 82.62 118 GLY A O 1
ATOM 865 N N . SER A 1 119 ? 7.185 -0.133 8.920 1.00 78.69 119 SER A N 1
ATOM 866 C CA . SER A 1 119 ? 5.866 -0.449 9.473 1.00 78.69 119 SER A CA 1
ATOM 867 C C . SER A 1 119 ? 5.921 -0.821 10.956 1.00 78.69 119 SER A C 1
ATOM 869 O O . SER A 1 119 ? 5.111 -0.332 11.742 1.00 78.69 119 SER A O 1
ATOM 871 N N . ALA A 1 120 ? 6.930 -1.583 11.386 1.00 75.12 120 ALA A N 1
ATOM 872 C CA . ALA A 1 120 ? 7.105 -1.935 12.794 1.00 75.12 120 ALA A CA 1
ATOM 873 C C . ALA A 1 120 ? 7.520 -0.733 13.656 1.00 75.12 120 ALA A C 1
ATOM 875 O O . ALA A 1 120 ? 7.009 -0.552 14.768 1.00 75.12 120 ALA A O 1
ATOM 876 N N . ILE A 1 121 ? 8.419 0.113 13.141 1.00 82.25 121 ILE A N 1
ATOM 877 C CA . ILE A 1 121 ? 8.879 1.322 13.837 1.00 82.25 121 ILE A CA 1
ATOM 878 C C . ILE A 1 121 ? 7.716 2.304 13.995 1.00 82.25 121 ILE A C 1
ATOM 880 O O . ILE A 1 121 ? 7.401 2.717 15.113 1.00 82.25 121 ILE A O 1
ATOM 884 N N . PHE A 1 122 ? 7.036 2.641 12.899 1.00 83.19 122 PHE A N 1
ATOM 885 C CA . PHE A 1 122 ? 5.950 3.613 12.910 1.00 83.19 122 PHE A CA 1
ATOM 886 C C . PHE A 1 122 ? 4.714 3.105 13.654 1.00 83.19 122 PHE A C 1
ATOM 888 O O . PHE A 1 122 ? 4.116 3.893 14.385 1.00 83.19 122 PHE A O 1
ATOM 895 N N . ALA A 1 123 ? 4.380 1.810 13.597 1.00 77.12 123 ALA A N 1
ATOM 896 C CA . ALA A 1 123 ? 3.325 1.236 14.440 1.00 77.12 123 ALA A CA 1
ATOM 897 C C . ALA A 1 123 ? 3.658 1.360 15.940 1.00 77.12 123 ALA A C 1
ATOM 899 O O . ALA A 1 123 ? 2.789 1.664 16.762 1.00 77.12 123 ALA A O 1
ATOM 900 N N . SER A 1 124 ? 4.932 1.187 16.309 1.00 80.94 124 SER A N 1
ATOM 901 C CA . SER A 1 124 ? 5.395 1.353 17.693 1.00 80.94 124 SER A CA 1
ATOM 902 C C . SER A 1 124 ? 5.355 2.816 18.143 1.00 80.94 124 SER A C 1
ATOM 904 O O . SER A 1 124 ? 4.927 3.107 19.264 1.00 80.94 124 SER A O 1
ATOM 906 N N . ILE A 1 125 ? 5.727 3.746 17.257 1.00 83.12 125 ILE A N 1
ATOM 907 C CA . ILE A 1 125 ? 5.625 5.195 17.486 1.00 83.12 125 ILE A CA 1
ATOM 908 C C . ILE A 1 125 ? 4.162 5.604 17.674 1.00 83.12 125 ILE A C 1
ATOM 910 O O . ILE A 1 125 ? 3.845 6.246 18.677 1.00 83.12 125 ILE A O 1
ATOM 914 N N . GLN A 1 126 ? 3.265 5.167 16.779 1.00 81.62 126 GLN A N 1
ATOM 915 C CA . GLN A 1 126 ? 1.820 5.428 16.873 1.00 81.62 126 GLN A CA 1
ATOM 916 C C . GLN A 1 126 ? 1.265 4.987 18.226 1.00 81.62 126 GLN A C 1
ATOM 918 O O . GLN A 1 126 ? 0.444 5.667 18.840 1.00 81.62 126 GLN A O 1
ATOM 923 N N . ARG A 1 127 ? 1.774 3.857 18.722 1.00 73.50 127 ARG A N 1
ATOM 924 C CA . ARG A 1 127 ? 1.362 3.249 19.978 1.00 73.50 127 ARG A CA 1
ATOM 925 C C . ARG A 1 127 ? 1.866 3.979 21.230 1.00 73.50 127 ARG A C 1
ATOM 927 O O . ARG A 1 127 ? 1.142 3.990 22.225 1.00 73.50 127 ARG A O 1
ATOM 934 N N . LYS A 1 128 ? 3.092 4.511 21.220 1.00 79.75 128 LYS A N 1
ATOM 935 C CA . LYS A 1 128 ? 3.713 5.181 22.381 1.00 79.75 128 LYS A CA 1
ATOM 936 C C . LYS A 1 128 ? 3.349 6.666 22.443 1.00 79.75 128 LYS A C 1
ATOM 938 O O . LYS A 1 128 ? 3.010 7.162 23.515 1.00 79.75 128 LYS A O 1
ATOM 943 N N . TRP A 1 129 ? 3.414 7.350 21.303 1.00 80.31 129 TRP A N 1
ATOM 944 C CA . TRP A 1 129 ? 3.411 8.814 21.218 1.00 80.31 129 TRP A CA 1
ATOM 945 C C . TRP A 1 129 ? 2.228 9.407 20.445 1.00 80.31 129 TRP A C 1
ATOM 947 O O . TRP A 1 129 ? 2.095 10.626 20.411 1.00 80.31 129 TRP A O 1
ATOM 957 N N . GLY A 1 130 ? 1.358 8.581 19.861 1.00 79.62 130 GLY A N 1
ATOM 958 C CA . GLY A 1 130 ? 0.188 9.050 19.119 1.00 79.62 130 GLY A CA 1
ATOM 959 C C . GLY A 1 130 ? 0.327 8.921 17.601 1.00 79.62 130 GLY A C 1
ATOM 960 O O . GLY A 1 130 ? 1.415 8.744 17.053 1.00 79.62 130 GLY A O 1
ATOM 961 N N . THR A 1 131 ? -0.803 9.030 16.907 1.00 82.25 131 THR A N 1
ATOM 962 C CA . THR A 1 131 ? -0.896 8.891 15.443 1.00 82.25 131 THR A CA 1
ATOM 963 C C . THR A 1 131 ? -0.306 10.072 14.690 1.00 82.25 131 THR A C 1
ATOM 965 O O . THR A 1 131 ? 0.389 9.886 13.692 1.00 82.25 131 THR A O 1
ATOM 968 N N . ARG A 1 132 ? -0.532 11.295 15.175 1.00 85.75 132 ARG A N 1
ATOM 969 C CA . ARG A 1 132 ? -0.127 12.505 14.455 1.00 85.75 132 ARG A CA 1
ATOM 970 C C . ARG A 1 132 ? 1.394 12.686 14.336 1.00 85.75 132 ARG A C 1
ATOM 972 O O . ARG A 1 132 ? 1.843 12.926 13.215 1.00 85.75 132 ARG A O 1
ATOM 979 N N . PRO A 1 133 ? 2.208 12.528 15.403 1.00 87.88 133 PRO A N 1
ATOM 980 C CA . PRO A 1 133 ? 3.667 12.587 15.274 1.00 87.88 133 PRO A CA 1
ATOM 981 C C . PRO A 1 133 ? 4.203 11.575 14.258 1.00 87.88 133 PRO A C 1
ATOM 983 O O . PRO A 1 133 ? 5.125 11.878 13.506 1.00 87.88 133 PRO A O 1
ATOM 986 N N . SER A 1 134 ? 3.593 10.388 14.206 1.00 88.19 134 SER A N 1
ATOM 987 C CA . SER A 1 134 ? 3.970 9.328 13.273 1.00 88.19 134 SER A CA 1
ATOM 988 C C . SER A 1 134 ? 3.730 9.729 11.815 1.00 88.19 134 SER A C 1
ATOM 990 O O . SER A 1 134 ? 4.635 9.602 10.990 1.00 88.19 134 SER A O 1
ATOM 992 N N . PHE A 1 135 ? 2.553 10.283 11.497 1.00 89.00 135 PHE A N 1
ATOM 993 C CA . PHE A 1 135 ? 2.252 10.765 10.144 1.00 89.00 135 PHE A CA 1
ATOM 994 C C . PHE A 1 135 ? 3.133 11.942 9.726 1.00 89.00 135 PHE A C 1
ATOM 996 O O . PHE A 1 135 ? 3.581 11.986 8.584 1.00 89.00 135 PHE A O 1
ATOM 1003 N N . LEU A 1 136 ? 3.431 12.867 10.642 1.00 91.25 136 LEU A N 1
ATOM 1004 C CA . LEU A 1 136 ? 4.304 14.006 10.351 1.00 91.25 136 LEU A CA 1
ATOM 1005 C C . LEU A 1 136 ? 5.752 13.581 10.098 1.00 91.25 136 LEU A C 1
ATOM 1007 O O . LEU A 1 136 ? 6.360 14.044 9.136 1.00 91.25 136 LEU A O 1
ATOM 1011 N N . LEU A 1 137 ? 6.291 12.672 10.916 1.00 91.50 137 LEU A N 1
ATOM 1012 C CA . LEU A 1 137 ? 7.628 12.112 10.704 1.00 91.50 137 LEU A CA 1
ATOM 1013 C C . LEU A 1 137 ? 7.709 11.343 9.383 1.00 91.50 137 LEU A C 1
ATOM 1015 O O . LEU A 1 137 ? 8.666 11.515 8.633 1.00 91.50 137 LEU A O 1
ATOM 1019 N N . ALA A 1 138 ? 6.697 10.531 9.074 1.00 90.81 138 ALA A N 1
ATOM 1020 C CA . ALA A 1 138 ? 6.635 9.799 7.817 1.00 90.81 138 ALA A CA 1
ATOM 1021 C C . ALA A 1 138 ? 6.551 10.738 6.605 1.00 90.81 138 ALA A C 1
ATOM 1023 O O . ALA A 1 138 ? 7.328 10.582 5.667 1.00 90.81 138 ALA A O 1
ATOM 1024 N N . ALA A 1 139 ? 5.679 11.750 6.636 1.00 92.00 139 ALA A N 1
ATOM 1025 C CA . ALA A 1 139 ? 5.562 12.735 5.560 1.00 92.00 139 ALA A CA 1
ATOM 1026 C C . ALA A 1 139 ? 6.859 13.542 5.370 1.00 92.00 139 ALA A C 1
ATOM 1028 O O . ALA A 1 139 ? 7.266 13.800 4.238 1.00 92.00 139 ALA A O 1
ATOM 1029 N N . LEU A 1 140 ? 7.550 13.887 6.462 1.00 93.94 140 LEU A N 1
ATOM 1030 C CA . LEU A 1 140 ? 8.839 14.575 6.412 1.00 93.94 140 LEU A CA 1
ATOM 1031 C C . LEU A 1 140 ? 9.927 13.696 5.780 1.00 93.94 140 LEU A C 1
ATOM 1033 O O . LEU A 1 140 ? 10.635 14.147 4.880 1.00 93.94 140 LEU A O 1
ATOM 1037 N N . PHE A 1 141 ? 10.049 12.436 6.211 1.00 93.31 141 PHE A N 1
ATOM 1038 C CA . PHE A 1 141 ? 11.011 11.508 5.616 1.00 93.31 141 PHE A CA 1
ATOM 1039 C C . PHE A 1 141 ? 10.685 11.202 4.155 1.00 93.31 141 PHE A C 1
ATOM 1041 O O . PHE A 1 141 ? 11.604 11.147 3.338 1.00 93.31 141 PHE A O 1
ATOM 1048 N N . ALA A 1 142 ? 9.407 11.063 3.796 1.00 92.69 142 ALA A N 1
ATOM 1049 C CA . ALA A 1 142 ? 8.982 10.914 2.409 1.00 92.69 142 ALA A CA 1
ATOM 1050 C C . ALA A 1 142 ? 9.414 12.132 1.578 1.00 92.69 142 ALA A C 1
ATOM 1052 O O . ALA A 1 142 ? 10.077 11.969 0.562 1.00 92.69 142 ALA A O 1
ATOM 1053 N N . PHE A 1 143 ? 9.145 13.354 2.044 1.00 95.31 143 PHE A N 1
ATOM 1054 C CA . PHE A 1 143 ? 9.544 14.580 1.350 1.00 95.31 143 PHE A CA 1
ATOM 1055 C C . PHE A 1 143 ? 11.064 14.680 1.137 1.00 95.31 143 PHE A C 1
ATOM 1057 O O . PHE A 1 143 ? 11.525 14.842 0.005 1.00 95.31 143 PHE A O 1
ATOM 1064 N N . ILE A 1 144 ? 11.852 14.512 2.206 1.00 95.69 144 ILE A N 1
ATOM 1065 C CA . ILE A 1 144 ? 13.320 14.606 2.152 1.00 95.69 144 ILE A CA 1
ATOM 1066 C C . ILE A 1 144 ? 13.907 13.521 1.245 1.00 95.69 144 ILE A C 1
ATOM 1068 O O . ILE A 1 144 ? 14.797 13.793 0.441 1.00 95.69 144 ILE A O 1
ATOM 1072 N N . SER A 1 145 ? 13.409 12.289 1.349 1.00 94.75 145 SER A N 1
ATOM 1073 C CA . SER A 1 145 ? 13.933 11.165 0.570 1.00 94.75 145 SER A CA 1
ATOM 1074 C C . SER A 1 145 ? 13.598 11.246 -0.922 1.00 94.75 145 SER A C 1
ATOM 1076 O O . SER A 1 145 ? 14.349 10.697 -1.730 1.00 94.75 145 SER A O 1
ATOM 1078 N N . GLN A 1 146 ? 12.539 11.966 -1.315 1.00 94.62 146 GLN A N 1
ATOM 1079 C CA . GLN A 1 146 ? 12.281 12.263 -2.728 1.00 94.62 146 GLN A CA 1
ATOM 1080 C C . GLN A 1 146 ? 13.234 13.313 -3.292 1.00 94.62 146 GLN A C 1
ATOM 1082 O O . GLN A 1 146 ? 13.779 13.116 -4.377 1.00 94.62 146 GLN A O 1
ATOM 1087 N N . ILE A 1 147 ? 13.499 14.385 -2.538 1.00 95.94 147 ILE A N 1
ATOM 1088 C CA . ILE A 1 147 ? 14.509 15.386 -2.919 1.00 95.94 147 ILE A CA 1
ATOM 1089 C C . ILE A 1 147 ? 15.880 14.720 -3.045 1.00 95.94 147 ILE A C 1
ATOM 1091 O O . ILE A 1 147 ? 16.595 14.940 -4.021 1.00 95.94 147 ILE A O 1
ATOM 1095 N N . TRP A 1 148 ? 16.229 13.863 -2.082 1.00 96.44 148 TRP A N 1
ATOM 1096 C CA . TRP A 1 148 ? 17.487 13.127 -2.103 1.00 96.44 148 TRP A CA 1
ATOM 1097 C C . TRP A 1 148 ? 17.594 12.238 -3.348 1.00 96.44 148 TRP A C 1
ATOM 1099 O O . TRP A 1 148 ? 18.581 12.348 -4.069 1.00 96.44 148 TRP A O 1
ATOM 1109 N N . ALA A 1 149 ? 16.569 11.440 -3.667 1.00 93.50 149 ALA A N 1
ATOM 1110 C CA . ALA A 1 149 ? 16.583 10.588 -4.858 1.00 93.50 149 ALA A CA 1
ATOM 1111 C C . ALA A 1 149 ? 16.700 11.384 -6.170 1.00 93.50 149 ALA A C 1
ATOM 1113 O O . ALA A 1 149 ? 17.466 10.992 -7.050 1.00 93.50 149 ALA A O 1
ATOM 1114 N N . GLY A 1 150 ? 16.005 12.521 -6.287 1.00 92.12 150 GLY A N 1
ATOM 1115 C CA . GLY A 1 150 ? 16.133 13.415 -7.445 1.00 92.12 150 GLY A CA 1
ATOM 1116 C C . GLY A 1 150 ? 17.523 14.051 -7.567 1.00 92.12 150 GLY A C 1
ATOM 1117 O O . GLY A 1 150 ? 18.027 14.245 -8.674 1.00 92.12 150 GLY A O 1
ATOM 1118 N N . ALA A 1 151 ? 18.182 14.323 -6.438 1.00 94.06 151 ALA A N 1
ATOM 1119 C CA . ALA A 1 151 ? 19.532 14.881 -6.388 1.00 94.06 151 ALA A CA 1
ATOM 1120 C C . ALA A 1 151 ? 20.648 13.840 -6.607 1.00 94.06 151 ALA A C 1
ATOM 1122 O O . ALA A 1 151 ? 21.764 14.221 -6.964 1.00 94.06 151 ALA A O 1
ATOM 1123 N N . SER A 1 152 ? 20.375 12.541 -6.425 1.00 90.19 152 SER A N 1
ATOM 1124 C CA . SER A 1 152 ? 21.377 11.471 -6.555 1.00 90.19 152 SER A CA 1
ATOM 1125 C C . SER A 1 152 ? 21.939 11.315 -7.975 1.00 90.19 152 SER A C 1
ATOM 1127 O O . SER A 1 152 ? 23.076 10.860 -8.107 1.00 90.19 152 SER A O 1
ATOM 1129 N N . LYS A 1 153 ? 21.194 11.712 -9.021 1.00 86.50 153 LYS A N 1
ATOM 1130 C CA . LYS A 1 153 ? 21.600 11.634 -10.442 1.00 86.50 153 LYS A CA 1
ATOM 1131 C C . LYS A 1 153 ? 22.286 10.293 -10.772 1.00 86.50 153 LYS A C 1
ATOM 1133 O O . LYS A 1 153 ? 21.685 9.241 -10.595 1.00 86.50 153 LYS A O 1
ATOM 1138 N N . THR A 1 154 ? 23.551 10.303 -11.196 1.00 83.44 154 THR A N 1
ATOM 1139 C CA . THR A 1 154 ? 24.300 9.105 -11.620 1.00 83.44 154 THR A CA 1
ATOM 1140 C C . THR A 1 154 ? 24.831 8.244 -10.465 1.00 83.44 154 THR A C 1
ATOM 1142 O O . THR A 1 154 ? 25.378 7.163 -10.684 1.00 83.44 154 THR A O 1
ATOM 1145 N N . ASN A 1 155 ? 24.689 8.684 -9.211 1.00 90.81 155 ASN A N 1
ATOM 1146 C CA . ASN A 1 155 ? 25.227 7.975 -8.054 1.00 90.81 155 ASN A CA 1
ATOM 1147 C C . ASN A 1 155 ? 24.257 6.884 -7.561 1.00 90.81 155 ASN A C 1
ATOM 1149 O O . ASN A 1 155 ? 23.385 7.134 -6.725 1.00 90.81 155 ASN A O 1
ATOM 1153 N N . TYR A 1 156 ? 24.448 5.653 -8.053 1.00 91.44 156 TYR A N 1
ATOM 1154 C CA . TYR A 1 156 ? 23.611 4.496 -7.707 1.00 91.44 156 TYR A CA 1
ATOM 1155 C C . TYR A 1 156 ? 23.533 4.199 -6.192 1.00 91.44 156 TYR A C 1
ATOM 1157 O O . TYR A 1 156 ? 22.415 4.080 -5.691 1.00 91.44 156 TYR A O 1
ATOM 1165 N N . PRO A 1 157 ? 24.641 4.122 -5.419 1.00 93.12 157 PRO A N 1
ATOM 1166 C CA . PRO A 1 157 ? 24.555 3.914 -3.969 1.00 93.12 157 PRO A CA 1
ATOM 1167 C C . PRO A 1 157 ? 23.743 4.988 -3.234 1.00 93.12 157 PRO A C 1
ATOM 1169 O O . PRO A 1 157 ? 22.981 4.667 -2.323 1.00 93.12 157 PRO A O 1
ATOM 1172 N N . SER A 1 158 ? 23.873 6.254 -3.647 1.00 94.38 158 SER A N 1
ATOM 1173 C CA . SER A 1 158 ? 23.080 7.361 -3.093 1.00 94.38 158 SER A CA 1
ATOM 1174 C C . SER A 1 158 ? 21.591 7.186 -3.403 1.00 94.38 158 SER A C 1
ATOM 1176 O O . SER A 1 158 ? 20.758 7.314 -2.507 1.00 94.38 158 SER A O 1
ATOM 1178 N N . LEU A 1 159 ? 21.255 6.810 -4.642 1.00 93.12 159 LEU A N 1
ATOM 1179 C CA . LEU A 1 159 ? 19.876 6.543 -5.049 1.00 93.12 159 LEU A CA 1
ATOM 1180 C C . LEU A 1 159 ? 19.282 5.353 -4.280 1.00 93.12 159 LEU A C 1
ATOM 1182 O O . LEU A 1 159 ? 18.158 5.434 -3.792 1.00 93.12 159 LEU A O 1
ATOM 1186 N N . LEU A 1 160 ? 20.045 4.271 -4.111 1.00 93.44 160 LEU A N 1
ATOM 1187 C CA . LEU A 1 160 ? 19.640 3.094 -3.340 1.00 93.44 160 LEU A CA 1
ATOM 1188 C C . LEU A 1 160 ? 19.355 3.451 -1.870 1.00 93.44 160 LEU A C 1
ATOM 1190 O O . LEU A 1 160 ? 18.347 3.015 -1.313 1.00 93.44 160 LEU A O 1
ATOM 1194 N N . ALA A 1 161 ? 20.201 4.285 -1.255 1.00 95.06 161 ALA A N 1
ATOM 1195 C CA . ALA A 1 161 ? 19.995 4.774 0.107 1.00 95.06 161 ALA A CA 1
ATOM 1196 C C . ALA A 1 161 ? 18.751 5.672 0.218 1.00 95.06 161 ALA A C 1
ATOM 1198 O O . ALA A 1 161 ? 17.949 5.502 1.138 1.00 95.06 161 ALA A O 1
ATOM 1199 N N . ALA A 1 162 ? 18.528 6.567 -0.750 1.00 95.00 162 ALA A N 1
ATOM 1200 C CA . ALA A 1 162 ? 17.319 7.384 -0.800 1.00 95.00 162 ALA A CA 1
ATOM 1201 C C . ALA A 1 162 ? 16.054 6.513 -0.917 1.00 95.00 162 ALA A C 1
ATOM 1203 O O . ALA A 1 162 ? 15.090 6.719 -0.176 1.00 95.00 162 ALA A O 1
ATOM 1204 N N . ARG A 1 163 ? 16.079 5.474 -1.767 1.00 92.38 163 ARG A N 1
ATOM 1205 C CA . ARG A 1 163 ? 14.994 4.484 -1.892 1.00 92.38 163 ARG A CA 1
ATOM 1206 C C . ARG A 1 163 ? 14.735 3.717 -0.594 1.00 92.38 163 ARG A C 1
ATOM 1208 O O . ARG A 1 163 ? 13.578 3.479 -0.251 1.00 92.38 163 ARG A O 1
ATOM 1215 N N . ALA A 1 164 ? 15.784 3.378 0.155 1.00 93.44 164 ALA A N 1
ATOM 1216 C CA . ALA A 1 164 ? 15.654 2.742 1.464 1.00 93.44 164 ALA A CA 1
ATOM 1217 C C . ALA A 1 164 ? 14.895 3.643 2.458 1.00 93.44 164 ALA A C 1
ATOM 1219 O O . ALA A 1 164 ? 13.980 3.172 3.137 1.00 93.44 164 ALA A O 1
ATOM 1220 N N . VAL A 1 165 ? 15.213 4.942 2.504 1.00 94.19 165 VAL A N 1
ATOM 1221 C CA . VAL A 1 165 ? 14.515 5.909 3.373 1.00 94.19 165 VAL A CA 1
ATOM 1222 C C . VAL A 1 165 ? 13.072 6.151 2.921 1.00 94.19 165 VAL A C 1
ATOM 1224 O O . VAL A 1 165 ? 12.188 6.242 3.775 1.00 94.19 165 VAL A O 1
ATOM 1227 N N . GLN A 1 166 ? 12.803 6.174 1.609 1.00 92.19 166 GLN A N 1
ATOM 1228 C CA . GLN A 1 166 ? 11.432 6.234 1.078 1.00 92.19 166 GLN A CA 1
ATOM 1229 C C . GLN A 1 166 ? 10.591 5.068 1.602 1.00 92.19 166 GLN A C 1
ATOM 1231 O O . GLN A 1 166 ? 9.504 5.286 2.135 1.00 92.19 166 GLN A O 1
ATOM 1236 N N . GLY A 1 167 ? 11.111 3.839 1.515 1.00 89.19 167 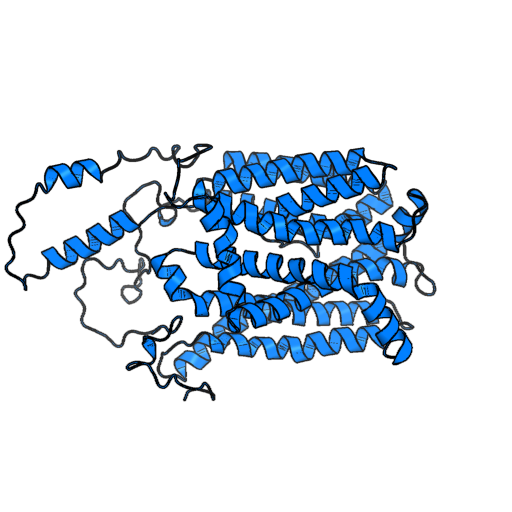GLY A N 1
ATOM 1237 C CA . GLY A 1 167 ? 10.402 2.662 2.013 1.00 89.19 167 GLY A CA 1
ATOM 1238 C C . GLY A 1 167 ? 10.152 2.714 3.522 1.00 89.19 167 GLY A C 1
ATOM 1239 O O . GLY A 1 167 ? 9.037 2.437 3.956 1.00 89.19 167 GLY A O 1
ATOM 1240 N N . LEU A 1 168 ? 11.118 3.179 4.329 1.00 89.56 168 LEU A N 1
ATOM 1241 C CA . LEU A 1 168 ? 10.901 3.378 5.771 1.00 89.56 168 LEU A CA 1
ATOM 1242 C C . LEU A 1 168 ? 9.715 4.314 6.040 1.00 89.56 168 LEU A C 1
ATOM 1244 O O . LEU A 1 168 ? 8.844 3.978 6.841 1.00 89.56 168 LEU A O 1
ATOM 1248 N N . ALA A 1 169 ? 9.660 5.459 5.354 1.00 89.31 169 ALA A N 1
ATOM 1249 C CA . ALA A 1 169 ? 8.583 6.439 5.495 1.00 89.31 169 ALA A CA 1
ATOM 1250 C C . ALA A 1 169 ? 7.212 5.870 5.088 1.00 89.31 169 ALA A C 1
ATOM 1252 O O . ALA A 1 169 ? 6.207 6.097 5.765 1.00 89.31 169 ALA A O 1
ATOM 1253 N N . MET A 1 170 ? 7.182 5.079 4.013 1.00 86.56 170 MET A N 1
ATOM 1254 C CA . MET A 1 170 ? 5.973 4.427 3.509 1.00 86.56 170 MET A CA 1
ATOM 1255 C C . MET A 1 170 ? 5.369 3.427 4.502 1.00 86.56 170 MET A C 1
ATOM 1257 O O . MET A 1 170 ? 4.168 3.195 4.456 1.00 86.56 170 MET A O 1
ATOM 1261 N N . GLY A 1 171 ? 6.145 2.885 5.447 1.00 79.69 171 GLY A N 1
ATOM 1262 C CA . GLY A 1 171 ? 5.630 1.960 6.463 1.00 79.69 171 GLY A CA 1
ATOM 1263 C C . GLY A 1 171 ? 4.559 2.547 7.398 1.00 79.69 171 GLY A C 1
ATOM 1264 O O . GLY A 1 171 ? 3.833 1.794 8.041 1.00 79.69 171 GLY A O 1
ATOM 1265 N N . CYS A 1 172 ? 4.438 3.876 7.488 1.00 80.00 172 CYS A N 1
ATOM 1266 C CA . CYS A 1 172 ? 3.449 4.548 8.339 1.00 80.00 172 CYS A CA 1
ATOM 1267 C C . CYS A 1 172 ? 2.056 4.665 7.698 1.00 80.00 172 CYS A C 1
ATOM 1269 O O . CYS A 1 172 ? 1.047 4.728 8.404 1.00 80.00 172 CYS A O 1
ATOM 1271 N N . VAL A 1 173 ? 1.997 4.732 6.367 1.00 72.69 173 VAL A N 1
ATOM 1272 C CA . VAL A 1 173 ? 0.791 5.058 5.600 1.00 72.69 173 VAL A CA 1
ATOM 1273 C C . VAL A 1 173 ? 0.373 3.871 4.736 1.00 72.69 173 VAL A C 1
ATOM 1275 O O . VAL A 1 173 ? 1.198 3.093 4.272 1.00 72.69 173 VAL A O 1
ATOM 1278 N N . SER A 1 174 ? -0.933 3.704 4.525 1.00 67.88 174 SER A N 1
ATOM 1279 C CA . SER A 1 174 ? -1.440 2.704 3.575 1.00 67.88 174 SER A CA 1
ATOM 1280 C C . SER A 1 174 ? -0.968 3.016 2.145 1.00 67.88 174 SER A C 1
ATOM 1282 O O . SER A 1 174 ? -0.624 4.159 1.855 1.00 67.88 174 SER A O 1
ATOM 1284 N N . LEU A 1 175 ? -0.972 2.013 1.256 1.00 69.31 175 LEU A N 1
ATOM 1285 C CA . LEU A 1 175 ? -0.381 2.074 -0.097 1.00 69.31 175 LEU A CA 1
ATOM 1286 C C . LEU A 1 175 ? -1.397 2.106 -1.277 1.00 69.31 175 LEU A C 1
ATOM 1288 O O . LEU A 1 175 ? -1.174 1.420 -2.277 1.00 69.31 175 LEU A O 1
ATOM 1292 N N . PRO A 1 176 ? -2.527 2.841 -1.227 1.00 65.50 176 PRO A N 1
ATOM 1293 C CA . PRO A 1 176 ? -3.345 3.067 -2.416 1.00 65.50 176 PRO A CA 1
ATOM 1294 C C . PRO A 1 176 ? -2.559 3.878 -3.465 1.00 65.50 176 PRO A C 1
ATOM 1296 O O . PRO A 1 176 ? -1.614 4.581 -3.136 1.00 65.50 176 PRO A O 1
ATOM 1299 N N . GLY A 1 177 ? -2.938 3.796 -4.744 1.00 72.88 177 GLY A N 1
ATOM 1300 C CA . GLY A 1 177 ? -2.358 4.637 -5.810 1.00 72.88 177 GLY A CA 1
ATOM 1301 C C . GLY A 1 177 ? -1.252 4.004 -6.664 1.00 72.88 177 GLY A C 1
ATOM 1302 O O . GLY A 1 177 ? -0.776 4.646 -7.597 1.00 72.88 177 GLY A O 1
ATOM 1303 N N . ILE A 1 178 ? -0.888 2.740 -6.426 1.00 81.75 178 ILE A N 1
ATOM 1304 C CA . ILE A 1 178 ? 0.191 2.046 -7.157 1.00 81.75 178 ILE A CA 1
ATOM 1305 C C . ILE A 1 178 ? -0.006 2.017 -8.689 1.00 81.75 178 ILE A C 1
ATOM 1307 O O . ILE A 1 178 ? 0.965 2.134 -9.428 1.00 81.75 178 ILE A O 1
ATOM 1311 N N . ASN A 1 179 ? -1.253 1.948 -9.171 1.00 85.69 179 ASN A N 1
ATOM 1312 C CA . ASN A 1 179 ? -1.563 1.811 -10.602 1.00 85.69 179 ASN A CA 1
ATOM 1313 C C . ASN A 1 179 ? -1.489 3.135 -11.384 1.00 85.69 179 ASN A C 1
ATOM 1315 O O . ASN A 1 179 ? -1.203 3.130 -12.576 1.00 85.69 179 ASN A O 1
ATOM 1319 N N . LEU A 1 180 ? -1.749 4.279 -10.739 1.00 86.06 180 LEU A N 1
ATOM 1320 C CA . LEU A 1 180 ? -1.731 5.588 -11.415 1.00 86.06 180 LEU A CA 1
ATOM 1321 C C . LEU A 1 180 ? -0.322 6.179 -11.513 1.00 86.06 180 LEU A C 1
ATOM 1323 O O . LEU A 1 180 ? -0.042 6.939 -12.438 1.00 86.06 180 LEU A O 1
ATOM 1327 N N . GLY A 1 181 ? 0.562 5.813 -10.580 1.00 86.94 181 GLY A N 1
ATOM 1328 C CA . GLY A 1 181 ? 1.942 6.298 -10.530 1.00 86.94 181 GLY A CA 1
ATOM 1329 C C . GLY A 1 181 ? 2.685 6.113 -11.855 1.00 86.94 181 GLY A C 1
ATOM 1330 O O . GLY A 1 181 ? 3.115 7.117 -12.415 1.00 86.94 181 GLY A O 1
ATOM 1331 N N . PRO A 1 182 ? 2.773 4.882 -12.398 1.00 87.50 182 PRO A N 1
ATOM 1332 C CA . PRO A 1 182 ? 3.464 4.593 -13.657 1.00 87.50 182 PRO A CA 1
ATOM 1333 C C . PRO A 1 182 ? 2.910 5.335 -14.867 1.00 87.50 182 PRO A C 1
ATOM 1335 O O . PRO A 1 182 ? 3.680 5.721 -15.740 1.00 87.50 182 PRO A O 1
ATOM 1338 N N . VAL A 1 183 ? 1.593 5.560 -14.921 1.00 90.75 183 VAL A N 1
ATOM 1339 C CA . VAL A 1 183 ? 0.963 6.276 -16.040 1.00 90.75 183 VAL A CA 1
ATOM 1340 C C . VAL A 1 183 ? 1.469 7.711 -16.092 1.00 90.75 183 VAL A C 1
ATOM 1342 O O . VAL A 1 183 ? 1.832 8.196 -17.155 1.00 90.75 183 VAL A O 1
ATOM 1345 N N . ILE A 1 184 ? 1.520 8.387 -14.943 1.00 91.88 184 ILE A N 1
ATOM 1346 C CA . ILE A 1 184 ? 1.967 9.780 -14.865 1.00 91.88 184 ILE A CA 1
ATOM 1347 C C . ILE A 1 184 ? 3.492 9.852 -14.971 1.00 91.88 184 ILE A C 1
ATOM 1349 O O . ILE A 1 184 ? 4.029 10.643 -15.746 1.00 91.88 184 ILE A O 1
ATOM 1353 N N . SER A 1 185 ? 4.201 9.020 -14.207 1.00 91.00 185 SER A N 1
ATOM 1354 C CA . SER A 1 185 ? 5.655 9.091 -14.126 1.00 91.00 185 SER A CA 1
ATOM 1355 C C . SER A 1 185 ? 6.319 8.723 -15.444 1.00 91.00 185 SER A C 1
ATOM 1357 O O . SER A 1 185 ? 7.259 9.403 -15.830 1.00 91.00 185 SER A O 1
ATOM 1359 N N . ALA A 1 186 ? 5.815 7.735 -16.186 1.00 91.50 186 ALA A N 1
ATOM 1360 C CA . ALA A 1 186 ? 6.386 7.369 -17.478 1.00 91.50 186 ALA A CA 1
ATOM 1361 C C . ALA A 1 186 ? 6.283 8.486 -18.521 1.00 91.50 186 ALA A C 1
ATOM 1363 O O . ALA A 1 186 ? 7.204 8.659 -19.311 1.00 91.50 186 ALA A O 1
ATOM 1364 N N . GLN A 1 187 ? 5.197 9.264 -18.506 1.00 94.06 187 GLN A N 1
ATOM 1365 C CA . GLN A 1 187 ? 5.027 10.408 -19.408 1.00 94.06 187 GLN A CA 1
ATOM 1366 C C . GLN A 1 187 ? 5.995 11.540 -19.049 1.00 94.06 187 GLN A C 1
ATOM 1368 O O . GLN A 1 187 ? 6.597 12.144 -19.932 1.00 94.06 187 GLN A O 1
ATOM 1373 N N . ILE A 1 188 ? 6.206 11.781 -17.749 1.00 93.88 188 ILE A N 1
ATOM 1374 C CA . ILE A 1 188 ? 7.225 12.726 -17.268 1.00 93.88 188 ILE A CA 1
ATOM 1375 C C . ILE A 1 188 ? 8.625 12.254 -17.676 1.00 93.88 188 ILE A C 1
ATOM 1377 O O . ILE A 1 188 ? 9.407 13.053 -18.182 1.00 93.88 188 ILE A O 1
ATOM 1381 N N . ILE A 1 189 ? 8.929 10.966 -17.484 1.00 93.12 189 ILE A N 1
ATOM 1382 C CA . ILE A 1 189 ? 10.228 10.378 -17.831 1.00 93.12 189 ILE A CA 1
ATOM 1383 C C . ILE A 1 189 ? 10.480 10.471 -19.338 1.00 93.12 189 ILE A C 1
ATOM 1385 O O . ILE A 1 189 ? 11.590 10.792 -19.736 1.00 93.12 189 ILE A O 1
ATOM 1389 N N . GLN A 1 190 ? 9.464 10.223 -20.169 1.00 92.19 190 GLN A N 1
ATOM 1390 C CA . GLN A 1 190 ? 9.595 10.303 -21.623 1.00 92.19 190 GLN A CA 1
ATOM 1391 C C . GLN A 1 190 ? 9.785 11.744 -22.125 1.00 92.19 190 GLN A C 1
ATOM 1393 O O . GLN A 1 190 ? 10.514 11.960 -23.088 1.00 92.19 190 GLN A O 1
ATOM 1398 N N . ALA A 1 191 ? 9.116 12.725 -21.512 1.00 91.81 191 ALA A N 1
ATOM 1399 C CA . ALA A 1 191 ? 9.199 14.124 -21.936 1.00 91.81 191 ALA A CA 1
ATOM 1400 C C . ALA A 1 191 ? 10.440 14.861 -21.401 1.00 91.81 191 ALA A C 1
ATOM 1402 O O . ALA A 1 191 ? 10.828 15.891 -21.951 1.00 91.81 191 ALA A O 1
ATOM 1403 N N . GLN A 1 192 ? 11.005 14.389 -20.291 1.00 90.56 192 GLN A N 1
ATOM 1404 C CA . GLN A 1 192 ? 12.131 15.005 -19.590 1.00 90.56 192 GLN A CA 1
ATOM 1405 C C . GLN A 1 192 ? 13.163 13.916 -19.263 1.00 90.56 192 GLN A C 1
ATOM 1407 O O . GLN A 1 192 ? 13.614 13.220 -20.161 1.00 90.56 192 GLN A O 1
ATOM 1412 N N . ASP A 1 193 ? 13.495 13.748 -17.981 1.00 89.88 193 ASP A N 1
ATOM 1413 C CA . ASP A 1 193 ? 14.366 12.691 -17.473 1.00 89.88 193 ASP A CA 1
ATOM 1414 C C . ASP A 1 193 ? 13.718 12.009 -16.268 1.00 89.88 193 ASP A C 1
ATOM 1416 O O . ASP A 1 193 ? 12.844 12.559 -15.586 1.00 89.88 193 ASP A O 1
ATOM 1420 N N . TRP A 1 194 ? 14.231 10.837 -15.899 1.00 90.00 194 TRP A N 1
ATOM 1421 C CA . TRP A 1 194 ? 13.743 10.104 -14.732 1.00 90.00 194 TRP A CA 1
ATOM 1422 C C . TRP A 1 194 ? 13.943 10.817 -13.396 1.00 90.00 194 TRP A C 1
ATOM 1424 O O . TRP A 1 194 ? 13.202 10.564 -12.443 1.00 90.00 194 TRP A O 1
ATOM 1434 N N . THR A 1 195 ? 14.894 11.747 -13.313 1.00 91.75 195 THR A N 1
ATOM 1435 C CA . THR A 1 195 ? 15.098 12.559 -12.107 1.00 91.75 195 THR A CA 1
ATOM 1436 C C . THR A 1 195 ? 13.924 13.509 -11.851 1.00 91.75 195 THR A C 1
ATOM 1438 O O . THR A 1 195 ? 13.564 13.739 -10.696 1.00 91.75 195 THR A O 1
ATOM 1441 N N . TYR A 1 196 ? 13.259 14.003 -12.902 1.00 92.12 196 TYR A N 1
ATOM 1442 C CA . TYR A 1 196 ? 12.101 14.893 -12.774 1.00 92.12 196 TYR A CA 1
ATOM 1443 C C . TYR A 1 196 ? 10.885 14.195 -12.170 1.00 92.12 196 TYR A C 1
ATOM 1445 O O . TYR A 1 196 ? 10.123 14.837 -11.447 1.00 92.12 196 TYR A O 1
ATOM 1453 N N . ALA A 1 197 ? 10.741 12.879 -12.361 1.00 92.94 197 ALA A N 1
ATOM 1454 C CA . ALA A 1 197 ? 9.711 12.107 -11.668 1.00 92.94 197 ALA A CA 1
ATOM 1455 C C . ALA A 1 197 ? 9.855 12.227 -10.138 1.00 92.94 197 ALA A C 1
ATOM 1457 O O . ALA A 1 197 ? 8.858 12.404 -9.441 1.00 92.94 197 ALA A O 1
ATOM 1458 N N . PHE A 1 198 ? 11.086 12.227 -9.610 1.00 94.69 198 PHE A N 1
ATOM 1459 C CA . PHE A 1 198 ? 11.345 12.440 -8.182 1.00 94.69 198 PHE A CA 1
ATOM 1460 C C . PHE A 1 198 ? 11.082 13.885 -7.740 1.00 94.69 198 PHE A C 1
ATOM 1462 O O . PHE A 1 198 ? 10.527 14.101 -6.662 1.00 94.69 198 PHE A O 1
ATOM 1469 N N . TRP A 1 199 ? 11.415 14.878 -8.569 1.00 94.94 199 TRP A N 1
ATOM 1470 C CA . TRP A 1 199 ? 11.158 16.287 -8.255 1.00 94.94 199 TRP A CA 1
ATOM 1471 C C . TRP A 1 199 ? 9.663 16.606 -8.168 1.00 94.94 199 TRP A C 1
ATOM 1473 O O . TRP A 1 199 ? 9.222 17.175 -7.167 1.00 94.94 199 TRP A O 1
ATOM 1483 N N . TRP A 1 200 ? 8.860 16.173 -9.141 1.00 94.25 200 TRP A N 1
ATOM 1484 C CA . TRP A 1 200 ? 7.402 16.338 -9.097 1.00 94.25 200 TRP A CA 1
ATOM 1485 C C . TRP A 1 200 ? 6.776 15.600 -7.911 1.00 94.25 200 TRP A C 1
ATOM 1487 O O . TRP A 1 200 ? 5.936 16.155 -7.198 1.00 94.25 200 TRP A O 1
ATOM 1497 N N . GLN A 1 201 ? 7.252 14.386 -7.630 1.00 93.12 201 GLN A N 1
ATOM 1498 C CA . GLN A 1 201 ? 6.827 13.615 -6.465 1.00 93.12 201 GLN A CA 1
ATOM 1499 C C . GLN A 1 201 ? 7.199 14.312 -5.144 1.00 93.12 201 GLN A C 1
ATOM 1501 O O . GLN A 1 201 ? 6.439 14.252 -4.175 1.00 93.12 201 GLN A O 1
ATOM 1506 N N . SER A 1 202 ? 8.348 14.991 -5.080 1.00 94.88 202 SER A N 1
ATOM 1507 C CA . SER A 1 202 ? 8.758 15.759 -3.899 1.00 94.88 202 SER A CA 1
ATOM 1508 C C . SER A 1 202 ? 7.842 16.959 -3.658 1.00 94.88 202 SER A C 1
ATOM 1510 O O . SER A 1 202 ? 7.397 17.163 -2.531 1.00 94.88 202 SER A O 1
ATOM 1512 N N . LEU A 1 203 ? 7.463 17.688 -4.714 1.00 95.56 203 LEU A N 1
ATOM 1513 C CA . LEU A 1 203 ? 6.530 18.810 -4.618 1.00 95.56 203 LEU A CA 1
ATOM 1514 C C . LEU A 1 203 ? 5.174 18.350 -4.068 1.00 95.56 203 LEU A C 1
ATOM 1516 O O . LEU A 1 203 ? 4.653 18.945 -3.124 1.00 95.56 203 LEU A O 1
ATOM 1520 N N . ALA A 1 204 ? 4.640 17.248 -4.601 1.00 94.38 204 ALA A N 1
ATOM 1521 C CA . ALA A 1 204 ? 3.384 16.673 -4.131 1.00 94.38 204 ALA A CA 1
ATOM 1522 C C . ALA A 1 204 ? 3.464 16.234 -2.655 1.00 94.38 204 ALA A C 1
ATOM 1524 O O . ALA A 1 204 ? 2.563 16.535 -1.869 1.00 94.38 204 ALA A O 1
ATOM 1525 N N . ASN A 1 205 ? 4.567 15.595 -2.242 1.00 94.00 205 ASN A N 1
ATOM 1526 C CA . ASN A 1 205 ? 4.782 15.219 -0.840 1.00 94.00 205 ASN A CA 1
ATOM 1527 C C . ASN A 1 205 ? 4.924 16.440 0.081 1.00 94.00 205 ASN A C 1
ATOM 1529 O O . ASN A 1 205 ? 4.462 16.395 1.218 1.00 94.00 205 ASN A O 1
ATOM 1533 N N . GLY A 1 206 ? 5.499 17.545 -0.403 1.00 95.25 206 GLY A N 1
ATOM 1534 C CA . GLY A 1 206 ? 5.566 18.810 0.331 1.00 95.25 206 GLY A CA 1
ATOM 1535 C C . GLY A 1 206 ? 4.179 19.403 0.592 1.00 95.25 206 GLY A C 1
ATOM 1536 O O . GLY A 1 206 ? 3.883 19.817 1.712 1.00 95.25 206 GLY A O 1
ATOM 1537 N N . ILE A 1 207 ? 3.288 19.367 -0.405 1.00 95.25 207 ILE A N 1
ATOM 1538 C CA . ILE A 1 207 ? 1.890 19.803 -0.252 1.00 95.25 207 ILE A CA 1
ATOM 1539 C C . ILE A 1 207 ? 1.161 18.922 0.769 1.00 95.25 207 ILE A C 1
ATOM 1541 O O . ILE A 1 207 ? 0.489 19.440 1.662 1.00 95.25 207 ILE A O 1
ATOM 1545 N N . VAL A 1 208 ? 1.327 17.599 0.690 1.00 92.94 208 VAL A N 1
ATOM 1546 C CA . VAL A 1 208 ? 0.741 16.665 1.663 1.00 92.94 208 VAL A CA 1
ATOM 1547 C C . VAL A 1 208 ? 1.305 16.879 3.066 1.00 92.94 208 VAL A C 1
ATOM 1549 O O . VAL A 1 208 ? 0.549 16.812 4.033 1.00 92.94 208 VAL A O 1
ATOM 1552 N N . LEU A 1 209 ? 2.599 17.170 3.210 1.00 94.44 209 LEU A N 1
ATOM 1553 C CA . LEU A 1 209 ? 3.208 17.488 4.501 1.00 94.44 209 LEU A CA 1
ATOM 1554 C C . LEU A 1 209 ? 2.541 18.722 5.123 1.00 94.44 209 LEU A C 1
ATOM 1556 O O . LEU A 1 209 ? 2.108 18.667 6.274 1.00 94.44 209 LEU A O 1
ATOM 1560 N N . LEU A 1 210 ? 2.373 19.800 4.351 1.00 94.81 210 LEU A N 1
ATOM 1561 C CA . LEU A 1 210 ? 1.677 21.010 4.804 1.00 94.81 210 LEU A CA 1
ATOM 1562 C C . LEU A 1 210 ? 0.205 20.732 5.146 1.00 94.81 210 LEU A C 1
ATOM 1564 O O . LEU A 1 210 ? -0.283 21.171 6.190 1.00 94.81 210 LEU A O 1
ATOM 1568 N N . ALA A 1 211 ? -0.490 19.949 4.318 1.00 92.62 211 ALA A N 1
ATOM 1569 C CA . ALA A 1 211 ? -1.869 19.542 4.570 1.00 92.62 211 ALA A CA 1
ATOM 1570 C C . ALA A 1 211 ? -1.994 18.679 5.838 1.00 92.62 211 ALA A C 1
ATOM 1572 O O . ALA A 1 211 ? -2.930 18.852 6.615 1.00 92.62 211 ALA A O 1
ATOM 1573 N N . THR A 1 212 ? -1.030 17.794 6.096 1.00 90.56 212 THR A N 1
ATOM 1574 C CA . THR A 1 212 ? -0.990 16.953 7.301 1.00 90.56 212 THR A CA 1
ATOM 1575 C C . THR A 1 212 ? -0.768 17.806 8.549 1.00 90.56 212 THR A C 1
ATOM 1577 O O . THR A 1 212 ? -1.432 17.601 9.566 1.00 90.56 212 THR A O 1
ATOM 1580 N N . VAL A 1 213 ? 0.105 18.815 8.475 1.00 91.00 213 VAL A N 1
ATOM 1581 C CA . VAL A 1 213 ? 0.307 19.781 9.566 1.00 91.00 213 VAL A CA 1
ATOM 1582 C C . VAL A 1 213 ? -0.985 20.546 9.868 1.00 91.00 213 VAL A C 1
ATOM 1584 O O . VAL A 1 213 ? -1.357 20.657 11.040 1.00 91.00 213 VAL A O 1
ATOM 1587 N N . ALA A 1 214 ? -1.679 21.031 8.834 1.00 90.31 214 ALA A N 1
ATOM 1588 C CA . ALA A 1 214 ? -2.852 21.891 8.974 1.00 90.31 214 ALA A CA 1
ATOM 1589 C C . ALA A 1 214 ? -4.142 21.142 9.352 1.00 90.31 214 ALA A C 1
ATOM 1591 O O . ALA A 1 214 ? -4.887 21.596 10.220 1.00 90.31 214 ALA A O 1
ATOM 1592 N N . PHE A 1 215 ? -4.427 20.005 8.711 1.00 89.00 215 PHE A N 1
ATOM 1593 C CA . PHE A 1 215 ? -5.758 19.392 8.743 1.00 89.00 215 PHE A CA 1
ATOM 1594 C C . PHE A 1 215 ? -5.861 18.128 9.586 1.00 89.00 215 PHE A C 1
ATOM 1596 O O . PHE A 1 215 ? -6.968 17.820 10.021 1.00 89.00 215 PHE A O 1
ATOM 1603 N N . VAL A 1 216 ? -4.759 17.425 9.864 1.00 86.44 216 VAL A N 1
ATOM 1604 C CA . VAL A 1 216 ? -4.795 16.151 10.602 1.00 86.44 216 VAL A CA 1
ATOM 1605 C C . VAL A 1 216 ? -4.658 16.409 12.108 1.00 86.44 216 VAL A C 1
ATOM 1607 O O . VAL A 1 216 ? -3.571 16.783 12.557 1.00 86.44 216 VAL A O 1
ATOM 1610 N N . PRO A 1 217 ? -5.727 16.231 12.911 1.00 84.06 217 PRO A N 1
ATOM 1611 C CA . PRO A 1 217 ? -5.629 16.245 14.366 1.00 84.06 217 PRO A CA 1
ATOM 1612 C C . PRO A 1 217 ? -5.089 14.909 14.900 1.00 84.06 217 PRO A C 1
ATOM 1614 O O . PRO A 1 217 ? -4.964 13.929 14.168 1.00 84.06 217 PRO A O 1
ATOM 1617 N N . GLU A 1 218 ? -4.804 14.848 16.198 1.00 82.06 218 GLU A N 1
ATOM 1618 C CA . GLU A 1 218 ? -4.616 13.573 16.892 1.00 82.06 218 GLU A CA 1
ATOM 1619 C C . GLU A 1 218 ? -5.882 12.707 16.761 1.00 82.06 218 GLU A C 1
ATOM 1621 O O . GLU A 1 218 ? -6.982 13.159 17.083 1.00 82.06 218 GLU A O 1
ATOM 1626 N N . LEU A 1 219 ? -5.720 11.471 16.275 1.00 75.88 219 LEU A N 1
ATOM 1627 C CA . LEU A 1 219 ? -6.828 10.538 16.031 1.00 75.88 219 LEU A CA 1
ATOM 1628 C C . LEU A 1 219 ? -7.016 9.529 17.170 1.00 75.88 219 LEU A C 1
ATOM 1630 O O . LEU A 1 219 ? -8.065 8.893 17.261 1.00 75.88 219 LEU A O 1
ATOM 1634 N N . ILE A 1 220 ? -6.011 9.362 18.036 1.00 72.44 220 ILE A N 1
ATOM 1635 C CA . ILE A 1 220 ? -6.117 8.486 19.204 1.00 72.44 220 ILE A CA 1
ATOM 1636 C C . ILE A 1 220 ? -6.831 9.232 20.327 1.00 72.44 220 ILE A C 1
ATOM 1638 O O . ILE A 1 220 ? -6.293 10.181 20.899 1.00 72.44 220 ILE A O 1
ATOM 1642 N N . TYR A 1 221 ? -8.013 8.727 20.668 1.00 71.44 221 TYR A N 1
ATOM 1643 C CA . TYR A 1 221 ? -8.815 9.176 21.796 1.00 71.44 221 TYR A CA 1
ATOM 1644 C C . TYR A 1 221 ? -9.062 7.999 22.745 1.00 71.44 221 TYR A C 1
ATOM 1646 O O . TYR A 1 221 ? -9.591 6.966 22.326 1.00 71.44 221 TYR A O 1
ATOM 1654 N N . ASP A 1 222 ? -8.631 8.130 24.001 1.00 67.00 222 ASP A N 1
ATOM 1655 C CA . ASP A 1 222 ? -8.826 7.092 25.013 1.00 67.00 222 ASP A CA 1
ATOM 1656 C C . ASP A 1 222 ? -10.212 7.237 25.651 1.00 67.00 222 ASP A C 1
ATOM 1658 O O . ASP A 1 222 ? -10.473 8.185 26.389 1.00 67.00 222 ASP A O 1
ATOM 1662 N N . ARG A 1 223 ? -11.107 6.291 25.340 1.00 64.94 223 ARG A N 1
ATOM 1663 C CA . ARG A 1 223 ? -12.467 6.222 25.901 1.00 64.94 223 ARG A CA 1
ATOM 1664 C C . ARG A 1 223 ? -12.553 5.348 27.150 1.00 64.94 223 ARG A C 1
ATOM 1666 O O . ARG A 1 223 ? -13.638 5.235 27.704 1.00 64.94 223 ARG A O 1
ATOM 1673 N N . SER A 1 224 ? -11.454 4.735 27.602 1.00 65.62 224 SER A N 1
ATOM 1674 C CA . SER A 1 224 ? -11.450 3.870 28.789 1.00 65.62 224 SER A CA 1
ATOM 1675 C C . SER A 1 224 ? -12.033 4.559 30.035 1.00 65.62 224 SER A C 1
ATOM 1677 O O . SER A 1 224 ? -12.920 3.972 30.657 1.00 65.62 224 SER A O 1
ATOM 1679 N N . PRO A 1 225 ? -11.674 5.823 30.357 1.00 65.88 225 PRO A N 1
ATOM 1680 C CA . PRO A 1 225 ? -12.253 6.521 31.508 1.00 65.88 225 PRO A CA 1
ATOM 1681 C C . PRO A 1 225 ? -13.763 6.755 31.360 1.00 65.88 225 PRO A C 1
ATOM 1683 O O . PRO A 1 225 ? -14.513 6.600 32.318 1.00 65.88 225 PRO A O 1
ATOM 1686 N N . TYR A 1 226 ? -14.222 7.077 30.145 1.00 64.81 226 TYR A N 1
ATOM 1687 C CA . TYR A 1 226 ? -15.642 7.278 29.850 1.00 64.81 226 TYR A CA 1
ATOM 1688 C C . TYR A 1 226 ? -16.432 5.967 29.940 1.00 64.81 226 TYR A C 1
ATOM 1690 O O . TYR A 1 226 ? -17.498 5.928 30.543 1.00 64.81 226 TYR A O 1
ATOM 1698 N N . ASN A 1 227 ? -15.898 4.876 29.390 1.00 64.56 227 ASN A N 1
ATOM 1699 C CA . ASN A 1 227 ? -16.530 3.561 29.466 1.00 64.56 227 ASN A CA 1
ATOM 1700 C C . ASN A 1 227 ? -16.601 3.061 30.913 1.00 64.56 227 ASN A C 1
ATOM 1702 O O . ASN A 1 227 ? -17.629 2.525 31.314 1.00 64.56 227 ASN A O 1
ATOM 1706 N N . ALA A 1 228 ? -15.544 3.268 31.706 1.00 64.75 228 ALA A N 1
ATOM 1707 C CA . ALA A 1 228 ? -15.543 2.949 33.130 1.00 64.75 228 ALA A CA 1
ATOM 1708 C C . ALA A 1 228 ? -16.609 3.754 33.890 1.00 64.75 228 ALA A C 1
ATOM 1710 O O . ALA A 1 228 ? -17.313 3.194 34.725 1.00 64.75 228 ALA A O 1
ATOM 1711 N N . GLU A 1 229 ? -16.786 5.036 33.560 1.00 66.81 229 GLU A N 1
ATOM 1712 C CA . GLU A 1 229 ? -17.851 5.870 34.122 1.00 66.81 229 GLU A CA 1
ATOM 1713 C C . GLU A 1 229 ? -19.249 5.376 33.719 1.00 66.81 229 GLU A C 1
ATOM 1715 O O . GLU A 1 229 ? -20.135 5.298 34.565 1.00 66.81 229 GLU A O 1
ATOM 1720 N N . VAL A 1 230 ? -19.461 4.988 32.457 1.00 64.12 230 VAL A N 1
ATOM 1721 C CA . VAL A 1 230 ? -20.744 4.427 31.996 1.00 64.12 230 VAL A CA 1
ATOM 1722 C C . VAL A 1 230 ? -21.062 3.111 32.712 1.00 64.12 230 VAL A C 1
ATOM 1724 O O . VAL A 1 230 ? -22.181 2.936 33.193 1.00 64.12 230 VAL A O 1
ATOM 1727 N N . VAL A 1 231 ? -20.080 2.213 32.847 1.00 65.81 231 VAL A N 1
ATOM 1728 C CA . VAL A 1 231 ? -20.229 0.956 33.601 1.00 65.81 231 VAL A CA 1
ATOM 1729 C C . VAL A 1 231 ? -20.531 1.245 35.072 1.00 65.81 231 VAL A C 1
ATOM 1731 O O . VAL A 1 231 ? -21.488 0.700 35.611 1.00 65.81 231 VAL A O 1
ATOM 1734 N N . ARG A 1 232 ? -19.804 2.173 35.703 1.00 64.56 232 ARG A N 1
ATOM 1735 C CA . ARG A 1 232 ? -20.032 2.562 37.102 1.00 64.56 232 ARG A CA 1
ATOM 1736 C C . ARG A 1 232 ? -21.410 3.192 37.311 1.00 64.56 232 ARG A C 1
ATOM 1738 O O . ARG A 1 232 ? -22.076 2.901 38.300 1.00 64.56 232 ARG A O 1
ATOM 1745 N N . ARG A 1 233 ? -21.880 4.034 36.384 1.00 64.69 233 ARG A N 1
ATOM 1746 C CA . ARG A 1 233 ? -23.247 4.586 36.410 1.00 64.69 233 ARG A CA 1
ATOM 1747 C C . ARG A 1 233 ? -24.301 3.497 36.267 1.00 64.69 233 ARG A C 1
ATOM 1749 O O . ARG A 1 233 ? -25.328 3.579 36.932 1.00 64.69 233 ARG A O 1
ATOM 1756 N N . ARG A 1 234 ? -24.037 2.480 35.446 1.00 59.72 234 ARG A N 1
ATOM 1757 C CA . ARG A 1 234 ? -24.908 1.311 35.285 1.00 59.72 234 ARG A CA 1
ATOM 1758 C C . ARG A 1 234 ? -24.975 0.474 36.564 1.00 59.72 234 ARG A C 1
ATOM 1760 O O . ARG A 1 234 ? -26.070 0.115 36.982 1.00 59.72 234 ARG A O 1
ATOM 1767 N N . GLU A 1 235 ? -23.838 0.243 37.223 1.00 61.94 235 GLU A N 1
ATOM 1768 C CA . GLU A 1 235 ? -23.763 -0.421 38.535 1.00 61.94 235 GLU A CA 1
ATOM 1769 C C . GLU A 1 235 ? -24.503 0.372 39.625 1.00 61.94 235 GLU A C 1
ATOM 1771 O O . GLU A 1 235 ? -25.223 -0.207 40.431 1.00 61.94 235 GLU A O 1
ATOM 1776 N N . LEU A 1 236 ? -24.390 1.704 39.620 1.00 63.19 236 LEU A N 1
ATOM 1777 C CA . LEU A 1 236 ? -25.102 2.586 40.553 1.00 63.19 236 LEU A CA 1
ATOM 1778 C C . LEU A 1 236 ? -26.616 2.660 40.285 1.00 63.19 236 LEU A C 1
ATOM 1780 O O . LEU A 1 236 ? -27.384 2.896 41.215 1.00 63.19 236 LEU A O 1
ATOM 1784 N N . ALA A 1 237 ? -27.049 2.490 39.033 1.00 55.12 237 ALA A N 1
ATOM 1785 C CA . ALA A 1 237 ? -28.455 2.546 38.632 1.00 55.12 237 ALA A CA 1
ATOM 1786 C C . ALA A 1 237 ? -29.215 1.225 38.862 1.00 55.12 237 ALA A C 1
ATOM 1788 O O . ALA A 1 237 ? -30.445 1.229 38.857 1.00 55.12 237 ALA A O 1
ATOM 1789 N N . CYS A 1 238 ? -28.508 0.108 39.071 1.00 46.94 238 CYS A N 1
ATOM 1790 C CA . CYS A 1 238 ? -29.088 -1.213 39.310 1.00 46.94 238 CYS A CA 1
ATOM 1791 C C . CYS A 1 238 ? -28.824 -1.645 40.770 1.00 46.94 238 CYS A C 1
ATOM 1793 O O . CYS A 1 238 ? -27.778 -2.230 41.061 1.00 46.94 238 CYS A O 1
ATOM 1795 N N . PRO A 1 239 ? -29.723 -1.353 41.731 1.00 48.28 239 PRO A N 1
ATOM 1796 C CA . PRO A 1 239 ? -29.463 -1.607 43.142 1.00 48.28 239 PRO A CA 1
ATOM 1797 C C . PRO A 1 239 ? -29.661 -3.095 43.449 1.00 48.28 239 PRO A C 1
ATOM 1799 O O . PRO A 1 239 ? -30.754 -3.520 43.808 1.00 48.28 239 PRO A O 1
ATOM 1802 N N . THR A 1 240 ? -28.607 -3.904 43.307 1.00 45.66 240 THR A N 1
ATOM 1803 C CA . THR A 1 240 ? -28.651 -5.315 43.748 1.00 45.66 240 THR A CA 1
ATOM 1804 C C . THR A 1 240 ? -27.451 -5.762 44.581 1.00 45.66 240 THR A C 1
ATOM 1806 O O . THR A 1 240 ? -27.228 -6.956 44.747 1.00 45.66 240 THR A O 1
ATOM 1809 N N . SER A 1 241 ? -26.681 -4.843 45.166 1.00 38.38 241 SER A N 1
ATOM 1810 C CA . SER A 1 241 ? -25.703 -5.234 46.183 1.00 38.38 241 SER A CA 1
ATOM 1811 C C . SER A 1 241 ? -25.458 -4.119 47.190 1.00 38.38 241 SER A C 1
ATOM 1813 O O . SER A 1 241 ? -24.831 -3.108 46.879 1.00 38.38 241 SER A O 1
ATOM 1815 N N . ASP A 1 242 ? -25.894 -4.363 48.424 1.00 40.50 242 ASP A N 1
ATOM 1816 C CA . ASP A 1 242 ? -25.476 -3.662 49.635 1.00 40.50 242 ASP A CA 1
ATOM 1817 C C . ASP A 1 242 ? -23.958 -3.782 49.825 1.00 40.50 242 ASP A C 1
ATOM 1819 O O . ASP A 1 242 ? -23.481 -4.676 50.521 1.00 40.50 242 ASP A O 1
ATOM 1823 N N . LYS A 1 243 ? -23.175 -2.881 49.226 1.00 40.88 243 LYS A N 1
ATOM 1824 C CA . LYS A 1 243 ? -21.871 -2.485 49.774 1.00 40.88 243 LYS A CA 1
ATOM 1825 C C . LYS A 1 243 ? -21.648 -0.992 49.585 1.00 40.88 243 LYS A C 1
ATOM 1827 O O . LYS A 1 243 ? -21.393 -0.497 48.493 1.00 40.88 243 LYS A O 1
ATOM 1832 N N . VAL A 1 244 ? -21.735 -0.303 50.717 1.00 44.25 244 VAL A N 1
ATOM 1833 C CA . VAL A 1 244 ? -21.263 1.058 50.953 1.00 44.25 244 VAL A CA 1
ATOM 1834 C C . VAL A 1 244 ? -19.812 1.181 50.480 1.00 44.25 244 VAL A C 1
ATOM 1836 O O . VAL A 1 244 ? -18.928 0.522 51.019 1.00 44.25 244 VAL A O 1
ATOM 1839 N N . LEU A 1 245 ? -19.563 2.060 49.510 1.00 42.97 245 LEU A N 1
ATOM 1840 C CA . LEU A 1 245 ? -18.259 2.691 49.317 1.00 42.97 245 LEU A CA 1
ATOM 1841 C C . LEU A 1 245 ? -18.455 4.202 49.419 1.00 42.97 245 LEU A C 1
ATOM 1843 O O . LEU A 1 245 ? -18.719 4.909 48.445 1.00 42.97 245 LEU A O 1
ATOM 1847 N N . THR A 1 246 ? -18.371 4.672 50.660 1.00 43.72 246 THR A N 1
ATOM 1848 C CA . THR A 1 246 ? -17.997 6.038 51.013 1.00 43.72 246 THR A CA 1
ATOM 1849 C C . THR A 1 246 ? -16.525 6.233 50.668 1.00 43.72 246 THR A C 1
ATOM 1851 O O . THR A 1 246 ? -15.674 6.116 51.540 1.00 43.72 246 THR A O 1
ATOM 1854 N N . GLU A 1 247 ? -16.217 6.515 49.406 1.00 40.56 247 GLU A N 1
ATOM 1855 C CA . GLU A 1 247 ? -14.972 7.196 49.053 1.00 40.56 247 GLU A CA 1
ATOM 1856 C C . GLU A 1 247 ? -15.268 8.283 48.019 1.00 40.56 247 GLU A C 1
ATOM 1858 O O . GLU A 1 247 ? -15.855 8.044 46.961 1.00 40.56 247 GLU A O 1
ATOM 1863 N N . ASP A 1 248 ? -14.923 9.492 48.451 1.00 46.19 248 ASP A N 1
ATOM 1864 C CA . ASP A 1 248 ? -14.860 10.792 47.794 1.00 46.19 248 ASP A CA 1
ATOM 1865 C C . ASP A 1 248 ? -15.243 10.827 46.299 1.00 46.19 248 ASP A C 1
ATOM 1867 O O . ASP A 1 248 ? -14.408 10.815 45.388 1.00 46.19 248 ASP A O 1
ATOM 1871 N N . LYS A 1 249 ? -16.558 10.875 46.046 1.00 46.06 249 LYS A N 1
ATOM 1872 C CA . LYS A 1 249 ? -17.128 10.984 44.696 1.00 46.06 249 LYS A CA 1
ATOM 1873 C C . LYS A 1 249 ? -16.655 12.251 43.988 1.00 46.06 249 LYS A C 1
ATOM 1875 O O . LYS A 1 249 ? -16.428 12.198 42.784 1.00 46.06 249 LYS A O 1
ATOM 1880 N N . ASP A 1 250 ? -16.452 13.338 44.728 1.00 36.56 250 ASP A N 1
ATOM 1881 C CA . ASP A 1 250 ? -16.145 14.656 44.175 1.00 36.56 250 ASP A CA 1
ATOM 1882 C C . ASP A 1 250 ? -14.645 14.838 43.887 1.00 36.56 250 ASP A C 1
ATOM 1884 O O . ASP A 1 250 ? -14.292 15.432 42.866 1.00 36.56 250 ASP A O 1
ATOM 1888 N N . ALA A 1 251 ? -13.748 14.244 44.686 1.00 39.97 251 ALA A N 1
ATOM 1889 C CA . ALA A 1 251 ? -12.306 14.258 44.407 1.00 39.97 251 ALA A CA 1
ATOM 1890 C C . ALA A 1 251 ? -11.918 13.382 43.196 1.00 39.97 251 ALA A C 1
ATOM 1892 O O . ALA A 1 251 ? -11.034 13.742 42.410 1.00 39.97 251 ALA A O 1
ATOM 1893 N N . VAL A 1 252 ? -12.610 12.253 42.985 1.00 43.50 252 VAL A N 1
ATOM 1894 C CA . VAL A 1 252 ? -12.403 11.407 41.795 1.00 43.50 252 VAL A CA 1
ATOM 1895 C C . VAL A 1 252 ? -13.027 12.046 40.550 1.00 43.50 252 VAL A C 1
ATOM 1897 O O . VAL A 1 252 ? -12.376 12.074 39.507 1.00 43.50 252 VAL A O 1
ATOM 1900 N N . LEU A 1 253 ? -14.218 12.656 40.652 1.00 38.53 253 LEU A N 1
ATOM 1901 C CA . LEU A 1 253 ? -14.804 13.433 39.547 1.00 38.53 253 LEU A CA 1
ATOM 1902 C C . LEU A 1 253 ? -13.877 14.585 39.124 1.00 38.53 253 LEU A C 1
ATOM 1904 O O . LEU A 1 253 ? -13.652 14.794 37.934 1.00 38.53 253 LEU A O 1
ATOM 1908 N N . ALA A 1 254 ? -13.281 15.289 40.091 1.00 37.59 254 ALA A N 1
ATOM 1909 C CA . ALA A 1 254 ? -12.363 16.397 39.837 1.00 37.59 254 ALA A CA 1
ATOM 1910 C C . ALA A 1 254 ? -11.019 15.963 39.219 1.00 37.59 254 ALA A C 1
ATOM 1912 O O . ALA A 1 254 ? -10.421 16.735 38.472 1.00 37.59 254 ALA A O 1
ATOM 1913 N N . SER A 1 255 ? -10.545 14.738 39.484 1.00 39.16 255 SER A N 1
ATOM 1914 C CA . SER A 1 255 ? -9.300 14.215 38.887 1.00 39.16 255 SER A CA 1
ATOM 1915 C C . SER A 1 255 ? -9.477 13.633 37.477 1.00 39.16 255 SER A C 1
ATOM 1917 O O . SER A 1 255 ? -8.498 13.533 36.737 1.00 39.16 255 SER A O 1
ATOM 1919 N N . VAL A 1 256 ? -10.710 13.293 37.079 1.00 44.97 256 VAL A N 1
ATOM 1920 C CA . VAL A 1 256 ? -11.030 12.689 35.769 1.00 44.97 256 VAL A CA 1
ATOM 1921 C C . VAL A 1 256 ? -11.619 13.703 34.777 1.00 44.97 256 VAL A C 1
ATOM 1923 O O . VAL A 1 256 ? -11.476 13.529 33.565 1.00 44.97 256 VAL A O 1
ATOM 1926 N N . VAL A 1 257 ? -12.205 14.809 35.254 1.00 44.00 257 VAL A N 1
ATOM 1927 C CA . VAL A 1 257 ? -12.578 15.961 34.415 1.00 44.00 257 VAL A CA 1
ATOM 1928 C C . VAL A 1 257 ? -11.310 16.748 34.072 1.00 44.00 257 VAL A C 1
ATOM 1930 O O . VAL A 1 257 ? -11.029 17.821 34.604 1.00 44.00 257 VAL A O 1
ATOM 1933 N N . ALA A 1 258 ? -10.507 16.203 33.158 1.00 43.62 258 ALA A N 1
ATOM 1934 C CA . ALA A 1 258 ? -9.521 17.007 32.456 1.00 43.62 258 ALA A CA 1
ATOM 1935 C C . ALA A 1 258 ? -10.267 18.183 31.804 1.00 43.62 258 ALA A C 1
ATOM 1937 O O . ALA A 1 258 ? -11.255 17.976 31.096 1.00 43.62 258 ALA A O 1
ATOM 1938 N N . ALA A 1 259 ? -9.824 19.411 32.098 1.00 43.75 259 ALA A N 1
ATOM 1939 C CA . ALA A 1 259 ? -10.422 20.649 31.601 1.00 43.75 259 ALA A CA 1
ATOM 1940 C C . ALA A 1 259 ? -10.792 20.522 30.112 1.00 43.75 259 ALA A C 1
ATOM 1942 O O . ALA A 1 259 ? -9.982 19.966 29.363 1.00 43.75 259 ALA A O 1
ATOM 1943 N N . PRO A 1 260 ? -11.964 21.034 29.673 1.00 47.59 260 PRO A N 1
ATOM 1944 C CA . PRO A 1 260 ? -12.449 20.859 28.309 1.00 47.59 260 PRO A CA 1
ATOM 1945 C C . PRO A 1 260 ? -11.350 21.274 27.343 1.00 47.59 260 PRO A C 1
ATOM 1947 O O . PRO A 1 260 ? -10.980 22.448 27.239 1.00 47.59 260 PRO A O 1
ATOM 1950 N N . ALA A 1 261 ? -10.755 20.275 26.700 1.00 56.53 261 ALA A N 1
ATOM 1951 C CA . ALA A 1 261 ? -9.582 20.493 25.896 1.00 56.53 261 ALA A CA 1
ATOM 1952 C C . ALA A 1 261 ? -10.011 21.385 24.724 1.00 56.53 261 ALA A C 1
ATOM 1954 O O . ALA A 1 261 ? -10.934 21.061 23.976 1.00 56.53 261 ALA A O 1
ATOM 1955 N N . SER A 1 262 ? -9.383 22.559 24.592 1.00 63.69 262 SER A N 1
ATOM 1956 C CA . SER A 1 262 ? -9.660 23.478 23.482 1.00 63.69 262 SER A CA 1
ATOM 1957 C C . SER A 1 262 ? -9.636 22.703 22.163 1.00 63.69 262 SER A C 1
ATOM 1959 O O . SER A 1 262 ? -8.780 21.837 21.984 1.00 63.69 262 SER A O 1
ATOM 1961 N N . LYS A 1 263 ? -10.522 23.015 21.210 1.00 66.69 263 LYS A N 1
ATOM 1962 C CA . LYS A 1 263 ? -10.601 22.312 19.909 1.00 66.69 263 LYS A CA 1
ATOM 1963 C C . LYS A 1 263 ? -9.247 22.257 19.173 1.00 66.69 263 LYS A C 1
ATOM 1965 O O . LYS A 1 263 ? -8.996 21.337 18.396 1.00 66.69 263 LYS A O 1
ATOM 1970 N N . TRP A 1 264 ? -8.364 23.215 19.465 1.00 68.25 264 TRP A N 1
ATOM 1971 C CA . TRP A 1 264 ? -7.002 23.332 18.938 1.00 68.25 264 TRP A CA 1
ATOM 1972 C C . TRP A 1 264 ? -5.961 22.459 19.650 1.00 68.25 264 TRP A C 1
ATOM 1974 O O . TRP A 1 264 ? -4.895 22.202 19.099 1.00 68.25 264 TRP A O 1
ATOM 1984 N N . SER A 1 265 ? -6.257 21.956 20.849 1.00 68.56 265 SER A N 1
ATOM 1985 C CA . SER A 1 265 ? -5.379 21.042 21.591 1.00 68.56 265 SER A CA 1
ATOM 1986 C C . SER A 1 265 ? -5.131 19.732 20.833 1.00 68.56 265 SER A C 1
ATOM 1988 O O . SER A 1 265 ? -4.017 19.212 20.861 1.00 68.56 265 SER A O 1
ATOM 1990 N N . ALA A 1 266 ? -6.119 19.272 20.058 1.00 70.19 266 ALA A N 1
ATOM 1991 C CA . ALA A 1 266 ? -6.001 18.131 19.155 1.00 70.19 266 ALA A CA 1
ATOM 1992 C C . ALA A 1 266 ? -5.005 18.373 17.999 1.00 70.19 266 ALA A C 1
ATOM 1994 O O . ALA A 1 266 ? -4.535 17.418 17.388 1.00 70.19 266 ALA A O 1
ATOM 1995 N N . TYR A 1 267 ? -4.655 19.635 17.716 1.00 77.38 267 TYR A N 1
ATOM 1996 C CA . TYR A 1 267 ? -3.642 20.045 16.737 1.00 77.38 267 TYR A CA 1
ATOM 1997 C C . TYR A 1 267 ? -2.295 20.398 17.386 1.00 77.38 267 TYR A C 1
ATOM 1999 O O . TYR A 1 267 ? -1.450 21.048 16.760 1.00 77.38 267 TYR A O 1
ATOM 2007 N N . ARG A 1 268 ? -2.004 19.914 18.597 1.00 79.44 268 ARG A N 1
ATOM 2008 C CA . ARG A 1 268 ? -0.636 19.947 19.138 1.00 79.44 268 ARG A CA 1
ATOM 2009 C C . ARG A 1 268 ? 0.250 18.909 18.457 1.00 79.44 268 ARG A C 1
ATOM 2011 O O . ARG A 1 268 ? -0.203 17.802 18.168 1.00 79.44 268 ARG A O 1
ATOM 2018 N N . LEU A 1 269 ? 1.503 19.278 18.172 1.00 75.94 269 LEU A N 1
ATOM 2019 C CA . LEU A 1 269 ? 2.480 18.395 17.514 1.00 75.94 269 LEU A CA 1
ATOM 2020 C C . LEU A 1 269 ? 2.657 17.084 18.290 1.00 75.94 269 LEU A C 1
ATOM 2022 O O . LEU A 1 269 ? 2.829 16.031 17.693 1.00 75.94 269 LEU A O 1
ATOM 2026 N N . TYR A 1 270 ? 2.571 17.168 19.617 1.00 77.19 270 TYR A N 1
ATOM 2027 C CA . TYR A 1 270 ? 2.696 16.052 20.534 1.00 77.19 270 TYR A CA 1
ATOM 2028 C C . TYR A 1 270 ? 1.667 16.190 21.660 1.00 77.19 270 TYR A C 1
ATOM 2030 O O . TYR A 1 270 ? 1.540 17.258 22.264 1.00 77.19 270 TYR A O 1
ATOM 2038 N N . THR A 1 271 ? 0.920 15.116 21.925 1.00 70.00 271 THR A N 1
ATOM 2039 C CA . THR A 1 271 ? -0.169 15.080 22.918 1.00 70.00 271 THR A CA 1
ATOM 2040 C C . THR A 1 271 ? 0.163 14.213 24.141 1.00 70.00 271 THR A C 1
ATOM 2042 O O . THR A 1 271 ? -0.741 13.800 24.867 1.00 70.00 271 THR A O 1
ATOM 2045 N N . GLY A 1 272 ? 1.453 13.948 24.383 1.00 77.50 272 GLY A N 1
ATOM 2046 C CA . GLY A 1 272 ? 1.931 13.148 25.513 1.00 77.50 272 GLY A CA 1
ATOM 2047 C C . GLY A 1 272 ? 2.047 11.648 25.220 1.00 77.50 272 GLY A C 1
ATOM 2048 O O . GLY A 1 272 ? 1.754 11.175 24.120 1.00 77.50 272 GLY A O 1
ATOM 2049 N N . VAL A 1 273 ? 2.503 10.893 26.224 1.00 77.00 273 VAL A N 1
ATOM 2050 C CA . VAL A 1 273 ? 2.652 9.433 26.147 1.00 77.00 273 VAL A CA 1
ATOM 2051 C C . VAL A 1 273 ? 1.278 8.783 26.303 1.00 77.00 273 VAL A C 1
ATOM 2053 O O . VAL A 1 273 ? 0.561 9.074 27.253 1.00 77.00 273 VAL A O 1
ATOM 2056 N N . LYS A 1 274 ? 0.908 7.897 25.373 1.00 75.94 274 LYS A N 1
ATOM 2057 C CA . LYS A 1 274 ? -0.390 7.196 25.384 1.00 75.94 274 LYS A CA 1
ATOM 2058 C C . LYS A 1 274 ? -0.356 5.867 26.132 1.00 75.94 274 LYS A C 1
ATOM 2060 O O . LYS A 1 274 ? -1.393 5.245 26.336 1.00 75.94 274 LYS A O 1
ATOM 2065 N N . THR A 1 275 ? 0.826 5.335 26.436 1.00 71.94 275 THR A N 1
ATOM 2066 C CA . THR A 1 275 ? 0.967 4.039 27.112 1.00 71.94 275 THR A CA 1
ATOM 2067 C C . THR A 1 275 ? 2.281 3.947 27.878 1.00 71.94 275 THR A C 1
ATOM 2069 O O . THR A 1 275 ? 3.357 4.236 27.337 1.00 71.94 275 THR A O 1
ATOM 2072 N N . ASP A 1 276 ? 2.193 3.444 29.106 1.00 76.19 276 ASP A N 1
ATOM 2073 C CA . ASP A 1 276 ? 3.338 3.301 30.011 1.00 76.19 276 ASP A CA 1
ATOM 2074 C C . ASP A 1 276 ? 4.267 2.139 29.634 1.00 76.19 276 ASP A C 1
ATOM 2076 O O . ASP A 1 276 ? 5.446 2.144 29.979 1.00 76.19 276 ASP A O 1
ATOM 2080 N N . GLU A 1 277 ? 3.790 1.177 28.833 1.00 75.06 277 GLU A N 1
ATOM 2081 C CA . GLU A 1 277 ? 4.607 0.068 28.324 1.00 75.06 277 GLU A CA 1
ATOM 2082 C C . GLU A 1 277 ? 5.902 0.566 27.637 1.00 75.06 277 GLU A C 1
ATOM 2084 O O . GLU A 1 277 ? 5.867 1.505 26.826 1.00 75.06 277 GLU A O 1
ATOM 2089 N N . PRO A 1 278 ? 7.062 -0.064 27.904 1.00 80.62 278 PRO A N 1
ATOM 2090 C CA . PRO A 1 278 ? 8.324 0.321 27.281 1.00 80.62 278 PRO A CA 1
ATOM 2091 C C . PRO A 1 278 ? 8.285 0.082 25.766 1.00 80.62 278 PRO A C 1
ATOM 2093 O O . PRO A 1 278 ? 7.747 -0.923 25.293 1.00 80.62 278 PRO A O 1
ATOM 2096 N N . PHE A 1 279 ? 8.895 0.996 25.001 1.00 78.44 279 PHE A N 1
ATOM 2097 C CA . PHE A 1 279 ? 8.866 0.982 23.531 1.00 78.44 279 PHE A CA 1
ATOM 2098 C C . PHE A 1 279 ? 9.370 -0.346 22.947 1.00 78.44 279 PHE A C 1
ATOM 2100 O O . PHE A 1 279 ? 8.755 -0.888 22.036 1.00 78.44 279 PHE A O 1
ATOM 2107 N N . TRP A 1 280 ? 10.424 -0.934 23.517 1.00 74.81 280 TRP A N 1
ATOM 2108 C CA . TRP A 1 280 ? 11.000 -2.195 23.029 1.00 74.81 280 TRP A CA 1
ATOM 2109 C C . TRP A 1 280 ? 10.019 -3.366 23.142 1.00 74.81 280 TRP A C 1
ATOM 2111 O O . TRP A 1 280 ? 9.914 -4.184 22.234 1.00 74.81 280 TRP A O 1
ATOM 2121 N N . ARG A 1 281 ? 9.228 -3.419 24.223 1.00 73.12 281 ARG A N 1
ATOM 2122 C CA . ARG A 1 281 ? 8.201 -4.457 24.401 1.00 73.12 281 ARG A CA 1
ATOM 2123 C C . ARG A 1 281 ? 7.065 -4.287 23.400 1.00 73.12 281 ARG A C 1
ATOM 2125 O O . ARG A 1 281 ? 6.514 -5.276 22.928 1.00 73.12 281 ARG A O 1
ATOM 2132 N N . ILE A 1 282 ? 6.733 -3.042 23.063 1.00 70.62 282 ILE A N 1
ATOM 2133 C CA . ILE A 1 282 ? 5.770 -2.720 22.012 1.00 70.62 282 ILE A CA 1
ATOM 2134 C C . ILE A 1 282 ? 6.297 -3.174 20.645 1.00 70.62 282 ILE A C 1
ATOM 2136 O O . ILE A 1 282 ? 5.567 -3.856 19.931 1.00 70.62 282 ILE A O 1
ATOM 2140 N N . ALA A 1 283 ? 7.550 -2.845 20.329 1.00 70.06 283 ALA A N 1
ATOM 2141 C CA . ALA A 1 283 ? 8.193 -3.152 19.055 1.00 70.06 283 ALA A CA 1
ATOM 2142 C C . ALA A 1 283 ? 8.433 -4.654 18.841 1.00 70.06 283 ALA A C 1
ATOM 2144 O O . ALA A 1 283 ? 8.394 -5.117 17.706 1.00 70.06 283 ALA A O 1
ATOM 2145 N N . ILE A 1 284 ? 8.638 -5.424 19.918 1.00 69.81 284 ILE A N 1
ATOM 2146 C CA . ILE A 1 284 ? 8.861 -6.877 19.844 1.00 69.81 284 ILE A CA 1
ATOM 2147 C C . ILE A 1 284 ? 7.543 -7.673 19.899 1.00 69.81 284 ILE A C 1
ATOM 2149 O O . ILE A 1 284 ? 7.479 -8.812 19.443 1.00 69.81 284 ILE A O 1
ATOM 2153 N N . ARG A 1 285 ? 6.448 -7.079 20.395 1.00 66.81 285 ARG A N 1
ATOM 2154 C CA . ARG A 1 285 ? 5.132 -7.740 20.477 1.00 66.81 285 ARG A CA 1
ATOM 2155 C C . ARG A 1 285 ? 4.667 -8.412 19.164 1.00 66.81 285 ARG A C 1
ATOM 2157 O O . ARG A 1 285 ? 4.148 -9.523 19.266 1.00 66.81 285 ARG A O 1
ATOM 2164 N N . PRO A 1 286 ? 4.853 -7.810 17.972 1.00 61.88 286 PRO A N 1
ATOM 2165 C CA . PRO A 1 286 ? 4.533 -8.449 16.699 1.00 61.88 286 PRO A CA 1
ATOM 2166 C C . PRO A 1 286 ? 5.140 -9.861 16.546 1.00 61.88 286 PRO A C 1
ATOM 2168 O O . PRO A 1 286 ? 4.453 -10.777 16.102 1.00 61.88 286 PRO A O 1
ATOM 2171 N N . PHE A 1 287 ? 6.384 -10.091 16.986 1.00 64.31 287 PHE A N 1
ATOM 2172 C CA . PHE A 1 287 ? 7.068 -11.383 16.812 1.00 64.31 287 PHE A CA 1
ATOM 2173 C C . PHE A 1 287 ? 6.396 -12.546 17.553 1.00 64.31 287 PHE A C 1
ATOM 2175 O O . PHE A 1 287 ? 6.534 -13.693 17.139 1.00 64.31 287 PHE A O 1
ATOM 2182 N N . PHE A 1 288 ? 5.624 -12.276 18.609 1.00 63.72 288 PHE A N 1
ATOM 2183 C CA . PHE A 1 288 ? 4.890 -13.324 19.322 1.00 63.72 288 PHE A CA 1
ATOM 2184 C C . PHE A 1 288 ? 3.644 -13.799 18.562 1.00 63.72 288 PHE A C 1
ATOM 2186 O O . PHE A 1 288 ? 3.267 -14.961 18.692 1.00 63.72 288 PHE A O 1
ATOM 2193 N N . TYR A 1 289 ? 3.037 -12.939 17.735 1.00 62.66 289 TYR A N 1
ATOM 2194 C CA . TYR A 1 289 ? 1.863 -13.296 16.927 1.00 62.66 289 TYR A CA 1
ATOM 2195 C C . TYR A 1 289 ? 2.218 -14.120 15.683 1.00 62.66 289 TYR A C 1
ATOM 2197 O O . TYR A 1 289 ? 1.332 -14.737 15.099 1.00 62.66 289 TYR A O 1
ATOM 2205 N N . VAL A 1 290 ? 3.504 -14.196 15.317 1.00 59.66 290 VAL A N 1
ATOM 2206 C CA . VAL A 1 290 ? 3.998 -15.005 14.187 1.00 59.66 290 VAL A CA 1
ATOM 2207 C C . VAL A 1 290 ? 3.718 -16.496 14.383 1.00 59.66 290 VAL A C 1
ATOM 2209 O O . VAL A 1 290 ? 3.575 -17.209 13.403 1.00 59.66 290 VAL A O 1
ATOM 2212 N N . ASN A 1 291 ? 3.571 -16.976 15.621 1.00 60.31 291 ASN A N 1
ATOM 2213 C CA . ASN A 1 291 ? 3.247 -18.382 15.885 1.00 60.31 291 ASN A CA 1
ATOM 2214 C C . ASN A 1 291 ? 1.760 -18.725 15.685 1.00 60.31 291 ASN A C 1
ATOM 2216 O O . ASN A 1 291 ? 1.388 -19.888 15.812 1.00 60.31 291 ASN A O 1
ATOM 2220 N N . SER A 1 292 ? 0.897 -17.743 15.395 1.00 67.44 292 SER A N 1
ATOM 2221 C CA . SER A 1 292 ? -0.515 -18.007 15.107 1.00 67.44 292 SER A CA 1
ATOM 2222 C C . SER A 1 292 ? -0.683 -18.507 13.664 1.00 67.44 292 SER A C 1
ATOM 2224 O O . SER A 1 292 ? -0.324 -17.777 12.736 1.00 67.44 292 SER A O 1
ATOM 2226 N N . PRO A 1 293 ? -1.280 -19.694 13.433 1.00 69.12 293 PRO A N 1
ATOM 2227 C CA . PRO A 1 293 ? -1.525 -20.219 12.087 1.00 69.12 293 PRO A CA 1
ATOM 2228 C C . PRO A 1 293 ? -2.327 -19.262 11.196 1.00 69.12 293 PRO A C 1
ATOM 2230 O O . PRO A 1 293 ? -2.033 -19.131 10.009 1.00 69.12 293 PRO A O 1
ATOM 2233 N N . ILE A 1 294 ? -3.287 -18.536 11.782 1.00 68.88 294 ILE A N 1
ATOM 2234 C CA . ILE A 1 294 ? -4.099 -17.522 11.092 1.00 68.88 294 ILE A CA 1
ATOM 2235 C C . ILE A 1 294 ? -3.209 -16.390 10.579 1.00 68.88 294 ILE A C 1
ATOM 2237 O O . ILE A 1 294 ? -3.321 -15.972 9.427 1.00 68.88 294 ILE A O 1
ATOM 2241 N N . VAL A 1 295 ? -2.290 -15.918 11.426 1.00 68.00 295 VAL A N 1
ATOM 2242 C CA . VAL A 1 295 ? -1.362 -14.842 11.071 1.00 68.00 295 VAL A CA 1
ATOM 2243 C C . VAL A 1 295 ? -0.382 -15.327 10.011 1.00 68.00 295 VAL A C 1
ATOM 2245 O O . VAL A 1 295 ? -0.163 -14.593 9.058 1.00 68.00 295 VAL A O 1
ATOM 2248 N N . ILE A 1 296 ? 0.156 -16.548 10.105 1.00 70.44 296 ILE A N 1
ATOM 2249 C CA . ILE A 1 296 ? 1.058 -17.122 9.087 1.00 70.44 296 ILE A CA 1
ATOM 2250 C C . ILE A 1 296 ? 0.354 -17.250 7.734 1.00 70.44 296 ILE A C 1
ATOM 2252 O O . ILE A 1 296 ? 0.901 -16.824 6.717 1.00 70.44 296 ILE A O 1
ATOM 2256 N N . TRP A 1 297 ? -0.856 -17.809 7.701 1.00 76.44 297 TRP A N 1
ATOM 2257 C CA . TRP A 1 297 ? -1.608 -17.968 6.457 1.00 76.44 297 TRP A CA 1
ATOM 2258 C C . TRP A 1 297 ? -1.932 -16.615 5.814 1.00 76.44 297 TRP A C 1
ATOM 2260 O O . TRP A 1 297 ? -1.649 -16.413 4.630 1.00 76.44 297 TRP A O 1
ATOM 2270 N N . ALA A 1 298 ? -2.450 -15.666 6.601 1.00 70.69 298 ALA A N 1
ATOM 2271 C CA . ALA A 1 298 ? -2.724 -14.311 6.130 1.00 70.69 298 ALA A CA 1
ATOM 2272 C C . ALA A 1 298 ? -1.437 -13.629 5.651 1.00 70.69 298 ALA A C 1
ATOM 2274 O O . ALA A 1 298 ? -1.426 -12.939 4.635 1.00 70.69 298 ALA A O 1
ATOM 2275 N N . SER A 1 299 ? -0.328 -13.896 6.344 1.00 71.44 299 SER A N 1
ATOM 2276 C CA . SER A 1 299 ? 0.982 -13.358 6.014 1.00 71.44 299 SER A CA 1
ATOM 2277 C C . SER A 1 299 ? 1.484 -13.806 4.657 1.00 71.44 299 SER A C 1
ATOM 2279 O O . SER A 1 299 ? 1.854 -12.992 3.816 1.00 71.44 299 SER A O 1
ATOM 2281 N N . LEU A 1 300 ? 1.481 -15.116 4.439 1.00 74.81 300 LEU A N 1
ATOM 2282 C CA . LEU A 1 300 ? 1.933 -15.713 3.192 1.00 74.81 300 LEU A CA 1
ATOM 2283 C C . LEU A 1 300 ? 1.027 -15.297 2.035 1.00 74.81 300 LEU A C 1
ATOM 2285 O O . LEU A 1 300 ? 1.525 -14.888 0.990 1.00 74.81 300 LEU A O 1
ATOM 2289 N N . THR A 1 301 ? -0.289 -15.328 2.242 1.00 73.94 301 THR A N 1
ATOM 2290 C CA . THR A 1 301 ? -1.268 -14.964 1.212 1.00 73.94 301 THR A CA 1
ATOM 2291 C C . THR A 1 301 ? -1.125 -13.498 0.809 1.00 73.94 301 THR A C 1
ATOM 2293 O O . THR A 1 301 ? -0.992 -13.200 -0.380 1.00 73.94 301 THR A O 1
ATOM 2296 N N . PHE A 1 302 ? -1.077 -12.584 1.784 1.00 76.25 302 PHE A N 1
ATOM 2297 C CA . PHE A 1 302 ? -0.903 -11.157 1.525 1.00 76.25 302 PHE A CA 1
ATOM 2298 C C . PHE A 1 302 ? 0.446 -10.871 0.862 1.00 76.25 302 PHE A C 1
ATOM 2300 O O . PHE A 1 302 ? 0.489 -10.163 -0.138 1.00 76.25 302 PHE A O 1
ATOM 2307 N N . SER A 1 303 ? 1.539 -11.462 1.352 1.00 73.00 303 SER A N 1
ATOM 2308 C CA . SER A 1 303 ? 2.874 -11.247 0.786 1.00 73.00 303 SER A CA 1
ATOM 2309 C C . SER A 1 303 ? 3.016 -11.786 -0.633 1.00 73.00 303 SER A C 1
ATOM 2311 O O . SER A 1 303 ? 3.654 -11.128 -1.451 1.00 73.00 303 SER A O 1
ATOM 2313 N N . VAL A 1 304 ? 2.418 -12.936 -0.962 1.00 74.88 304 VAL A N 1
ATOM 2314 C CA . VAL A 1 304 ? 2.388 -13.434 -2.345 1.00 74.88 304 VAL A CA 1
ATOM 2315 C C . VAL A 1 304 ? 1.613 -12.451 -3.217 1.00 74.88 304 VAL A C 1
ATOM 2317 O O . VAL A 1 304 ? 2.179 -11.906 -4.157 1.00 74.88 304 VAL A O 1
ATOM 2320 N N . CYS A 1 305 ? 0.368 -12.129 -2.865 1.00 75.94 305 CYS A N 1
ATOM 2321 C CA . CYS A 1 305 ? -0.471 -11.226 -3.657 1.00 75.94 305 CYS A CA 1
ATOM 2322 C C . CYS A 1 305 ? 0.157 -9.836 -3.839 1.00 75.94 305 CYS A C 1
ATOM 2324 O O . CYS A 1 305 ? 0.082 -9.256 -4.920 1.00 75.94 305 CYS A O 1
ATOM 2326 N N . PHE A 1 306 ? 0.814 -9.319 -2.800 1.00 73.31 306 PHE A N 1
ATOM 2327 C CA . PHE A 1 306 ? 1.424 -7.998 -2.810 1.00 73.31 306 PHE A CA 1
ATOM 2328 C C . PHE A 1 306 ? 2.735 -7.954 -3.606 1.00 73.31 306 PHE A C 1
ATOM 2330 O O . PHE A 1 306 ? 2.924 -7.033 -4.395 1.00 73.31 306 PHE A O 1
ATOM 2337 N N . ASN A 1 307 ? 3.631 -8.942 -3.464 1.00 71.06 307 ASN A N 1
ATOM 2338 C CA . ASN A 1 307 ? 4.905 -8.964 -4.206 1.00 71.06 307 ASN A CA 1
ATOM 2339 C C . ASN A 1 307 ? 4.729 -9.240 -5.703 1.00 71.06 307 ASN A C 1
ATOM 2341 O O . ASN A 1 307 ? 5.600 -8.896 -6.504 1.00 71.06 307 ASN A O 1
ATOM 2345 N N . LEU A 1 308 ? 3.596 -9.816 -6.093 1.00 70.62 308 LEU A N 1
ATOM 2346 C CA . LEU A 1 308 ? 3.269 -10.030 -7.495 1.00 70.62 308 LEU A CA 1
ATOM 2347 C C . LEU A 1 308 ? 3.082 -8.714 -8.272 1.00 70.62 308 LEU A C 1
ATOM 2349 O O . LEU A 1 308 ? 3.389 -8.676 -9.463 1.00 70.62 308 LEU A O 1
ATOM 2353 N N . LEU A 1 309 ? 2.662 -7.624 -7.614 1.00 73.12 309 LEU A N 1
ATOM 2354 C CA . LEU A 1 309 ? 2.420 -6.335 -8.278 1.00 73.12 309 LEU A CA 1
ATOM 2355 C C . LEU A 1 309 ? 3.730 -5.637 -8.703 1.00 73.12 309 LEU A C 1
ATOM 2357 O O . LEU A 1 309 ? 3.884 -5.340 -9.892 1.00 73.12 309 LEU A O 1
ATOM 2361 N N . PRO A 1 310 ? 4.722 -5.411 -7.809 1.00 67.44 310 PRO A N 1
ATOM 2362 C CA . PRO A 1 310 ? 5.999 -4.827 -8.209 1.00 67.44 310 PRO A CA 1
ATOM 2363 C C . PRO A 1 310 ? 6.784 -5.731 -9.155 1.00 67.44 310 PRO A C 1
ATOM 2365 O O . PRO A 1 310 ? 7.459 -5.214 -10.042 1.00 67.44 310 PRO A O 1
ATOM 2368 N N . LEU A 1 311 ? 6.698 -7.058 -8.986 1.00 70.88 311 LEU A N 1
ATOM 2369 C CA . LEU A 1 311 ? 7.382 -8.007 -9.862 1.00 70.88 311 LEU A CA 1
ATOM 2370 C C . LEU A 1 311 ? 6.933 -7.815 -11.311 1.00 70.88 311 LEU A C 1
ATOM 2372 O O . LEU A 1 311 ? 7.779 -7.599 -12.179 1.00 70.88 311 LEU A O 1
ATOM 2376 N N . ALA A 1 312 ? 5.620 -7.797 -11.555 1.00 72.06 312 ALA A N 1
ATOM 2377 C CA . ALA A 1 312 ? 5.079 -7.560 -12.887 1.00 72.06 312 ALA A CA 1
ATOM 2378 C C . ALA A 1 312 ? 5.551 -6.204 -13.451 1.00 72.06 312 ALA A C 1
ATOM 2380 O O . ALA A 1 312 ? 6.035 -6.145 -14.580 1.00 72.06 312 ALA A O 1
ATOM 2381 N N . ALA A 1 313 ? 5.558 -5.149 -12.623 1.00 68.62 313 ALA A N 1
ATOM 2382 C CA . ALA A 1 313 ? 6.061 -3.825 -13.002 1.00 68.62 313 ALA A CA 1
ATOM 2383 C C . ALA A 1 313 ? 7.535 -3.815 -13.453 1.00 68.62 313 ALA A C 1
ATOM 2385 O O . ALA A 1 313 ? 7.884 -3.094 -14.387 1.00 68.62 313 ALA A O 1
ATOM 2386 N N . THR A 1 314 ? 8.402 -4.622 -12.827 1.00 72.75 314 THR A N 1
ATOM 2387 C CA . THR A 1 314 ? 9.823 -4.727 -13.219 1.00 72.75 314 THR A CA 1
ATOM 2388 C C . THR A 1 314 ? 10.035 -5.474 -14.536 1.00 72.75 314 THR A C 1
ATOM 2390 O O . THR A 1 314 ? 11.028 -5.247 -15.228 1.00 72.75 314 THR A O 1
ATOM 2393 N N . VAL A 1 315 ? 9.113 -6.376 -14.873 1.00 79.50 315 VAL A N 1
ATOM 2394 C CA . VAL A 1 315 ? 9.186 -7.227 -16.062 1.00 79.50 315 VAL A CA 1
ATOM 2395 C C . VAL A 1 315 ? 8.590 -6.516 -17.279 1.00 79.50 315 VAL A C 1
ATOM 2397 O O . VAL A 1 315 ? 9.073 -6.720 -18.389 1.00 79.50 315 VAL A O 1
ATOM 2400 N N . TYR A 1 316 ? 7.613 -5.619 -17.092 1.00 81.69 316 TYR A N 1
ATOM 2401 C CA . TYR A 1 316 ? 6.997 -4.872 -18.196 1.00 81.69 316 TYR A CA 1
ATOM 2402 C C . TYR A 1 316 ? 8.010 -4.101 -19.039 1.00 81.69 316 TYR A C 1
ATOM 2404 O O . TYR A 1 316 ? 7.975 -4.206 -20.260 1.00 81.69 316 TYR A O 1
ATOM 2412 N N . SER A 1 317 ? 8.932 -3.365 -18.415 1.00 83.25 317 SER A N 1
ATOM 2413 C CA . SER A 1 317 ? 9.942 -2.613 -19.169 1.00 83.25 317 SER A CA 1
ATOM 2414 C C . SER A 1 317 ? 10.877 -3.529 -19.955 1.00 83.25 317 SER A C 1
ATOM 2416 O O . SER A 1 317 ? 11.278 -3.193 -21.057 1.00 83.25 317 SER A O 1
ATOM 2418 N N . GLN A 1 318 ? 11.167 -4.727 -19.450 1.00 85.12 318 GLN A N 1
ATOM 2419 C CA . GLN A 1 318 ? 12.020 -5.688 -20.149 1.00 85.12 318 GLN A CA 1
ATOM 2420 C C . GLN A 1 318 ? 11.301 -6.333 -21.341 1.00 85.12 318 GLN A C 1
ATOM 2422 O O . GLN A 1 318 ? 11.877 -6.419 -22.421 1.00 85.12 318 GLN A O 1
ATOM 2427 N N . ILE A 1 319 ? 10.044 -6.756 -21.160 1.00 85.06 319 ILE A N 1
ATOM 2428 C CA . ILE A 1 319 ? 9.257 -7.417 -22.213 1.00 85.06 319 ILE A CA 1
ATOM 2429 C C . ILE A 1 319 ? 8.862 -6.425 -23.306 1.00 85.06 319 ILE A C 1
ATOM 2431 O O . ILE A 1 319 ? 9.042 -6.704 -24.487 1.00 85.06 319 ILE A O 1
ATOM 2435 N N . PHE A 1 320 ? 8.317 -5.269 -22.924 1.00 86.81 320 PHE A N 1
ATOM 2436 C CA . PHE A 1 320 ? 7.725 -4.341 -23.882 1.00 86.81 320 PHE A CA 1
ATOM 2437 C C . PHE A 1 320 ? 8.750 -3.429 -24.565 1.00 86.81 320 PHE A C 1
ATOM 2439 O O . PHE A 1 320 ? 8.456 -2.938 -25.650 1.00 86.81 320 PHE A O 1
ATOM 2446 N N . SER A 1 321 ? 9.950 -3.229 -24.000 1.00 86.25 321 SER A N 1
ATOM 2447 C CA . SER A 1 321 ? 11.044 -2.546 -24.716 1.00 86.25 321 SER A CA 1
ATOM 2448 C C . SER A 1 321 ? 11.780 -3.460 -25.701 1.00 86.25 321 SER A C 1
ATOM 2450 O O . SER A 1 321 ? 12.423 -2.964 -26.625 1.00 86.25 321 SER A O 1
ATOM 2452 N N . ALA A 1 322 ? 11.706 -4.782 -25.531 1.00 85.44 322 ALA A N 1
ATOM 2453 C CA . ALA A 1 322 ? 12.321 -5.730 -26.453 1.00 85.44 322 ALA A CA 1
ATOM 2454 C C . ALA A 1 322 ? 11.457 -5.943 -27.720 1.00 85.44 322 ALA A C 1
ATOM 2456 O O . ALA A 1 322 ? 10.232 -5.769 -27.682 1.00 85.44 322 ALA A O 1
ATOM 2457 N N . PRO A 1 323 ? 12.060 -6.340 -28.859 1.00 81.38 323 PRO A N 1
ATOM 2458 C CA . PRO A 1 323 ? 11.305 -6.843 -30.008 1.00 81.38 323 PRO A CA 1
ATOM 2459 C C . PRO A 1 323 ? 10.443 -8.056 -29.605 1.00 81.38 323 PRO A C 1
ATOM 2461 O O . PRO A 1 323 ? 10.929 -8.889 -28.835 1.00 81.38 323 PRO A O 1
ATOM 2464 N N . PRO A 1 324 ? 9.195 -8.201 -30.100 1.00 81.81 324 PRO A N 1
ATOM 2465 C CA . PRO A 1 324 ? 8.564 -7.493 -31.226 1.00 81.81 324 PRO A CA 1
ATOM 2466 C C . PRO A 1 324 ? 7.844 -6.175 -30.879 1.00 81.81 324 PRO A C 1
ATOM 2468 O O . PRO A 1 324 ? 7.356 -5.507 -31.786 1.00 81.81 324 PRO A O 1
ATOM 2471 N N . TYR A 1 325 ? 7.741 -5.802 -29.600 1.00 84.06 325 TYR A N 1
ATOM 2472 C CA . TYR A 1 325 ? 6.926 -4.657 -29.175 1.00 84.06 325 TYR A CA 1
ATOM 2473 C C . TYR A 1 325 ? 7.655 -3.318 -29.304 1.00 84.06 325 TYR A C 1
ATOM 2475 O O . TYR A 1 325 ? 7.046 -2.350 -29.753 1.00 84.06 325 TYR A O 1
ATOM 2483 N N . SER A 1 326 ? 8.935 -3.269 -28.909 1.00 86.31 326 SER A N 1
ATOM 2484 C CA . SER A 1 326 ? 9.810 -2.086 -29.008 1.00 86.31 326 SER A CA 1
ATOM 2485 C C . SER A 1 326 ? 9.131 -0.769 -28.596 1.00 86.31 326 SER A C 1
ATOM 2487 O O . SER A 1 326 ? 9.274 0.258 -29.258 1.00 86.31 326 SER A O 1
ATOM 2489 N N . LEU A 1 327 ? 8.361 -0.810 -27.506 1.00 89.44 327 LEU A N 1
ATOM 2490 C CA . LEU A 1 327 ? 7.577 0.316 -27.018 1.00 89.44 327 LEU A CA 1
ATOM 2491 C C . LEU A 1 327 ? 8.445 1.317 -26.254 1.00 89.44 327 LEU A C 1
ATOM 2493 O O . LEU A 1 327 ? 9.348 0.955 -25.497 1.00 89.44 327 LEU A O 1
ATOM 2497 N N . GLU A 1 328 ? 8.103 2.592 -26.412 1.00 90.38 328 GLU A N 1
ATOM 2498 C CA . GLU A 1 328 ? 8.684 3.689 -25.643 1.00 90.38 328 GLU A CA 1
ATOM 2499 C C . GLU A 1 328 ? 8.204 3.678 -24.183 1.00 90.38 328 GLU A C 1
ATOM 2501 O O . GLU A 1 328 ? 7.132 3.158 -23.852 1.00 90.38 328 GLU A O 1
ATOM 2506 N N . VAL A 1 329 ? 8.978 4.320 -23.304 1.00 88.94 329 VAL A N 1
ATOM 2507 C CA . VAL A 1 329 ? 8.741 4.352 -21.851 1.00 88.94 329 VAL A CA 1
ATOM 2508 C C . VAL A 1 329 ? 7.326 4.813 -21.491 1.00 88.94 329 VAL A C 1
ATOM 2510 O O . VAL A 1 329 ? 6.689 4.187 -20.643 1.00 88.94 329 VAL A O 1
ATOM 2513 N N . GLY A 1 330 ? 6.781 5.844 -22.144 1.00 89.75 330 GLY A N 1
ATOM 2514 C CA . GLY A 1 330 ? 5.424 6.324 -21.868 1.00 89.75 330 GLY A CA 1
ATOM 2515 C C . GLY A 1 330 ? 4.337 5.313 -22.226 1.00 89.75 330 GLY A C 1
ATOM 2516 O O . GLY A 1 330 ? 3.381 5.159 -21.464 1.00 89.75 330 GLY A O 1
ATOM 2517 N N . SER A 1 331 ? 4.504 4.560 -23.319 1.00 90.25 331 SER A N 1
ATOM 2518 C CA . SER A 1 331 ? 3.586 3.471 -23.690 1.00 90.25 331 SER A CA 1
ATOM 2519 C C . SER A 1 331 ? 3.647 2.323 -22.678 1.00 90.25 331 SER A C 1
ATOM 2521 O O . SER A 1 331 ? 2.613 1.792 -22.268 1.00 90.25 331 SER A O 1
ATOM 2523 N N . ILE A 1 332 ? 4.846 1.997 -22.188 1.00 89.56 332 ILE A N 1
ATOM 2524 C CA . ILE A 1 332 ? 5.047 1.014 -21.112 1.00 89.56 332 ILE A CA 1
ATOM 2525 C C . ILE A 1 332 ? 4.375 1.489 -19.817 1.00 89.56 332 ILE A C 1
ATOM 2527 O O . ILE A 1 332 ? 3.751 0.693 -19.116 1.00 89.56 332 ILE A O 1
ATOM 2531 N N . GLY A 1 333 ? 4.426 2.786 -19.510 1.00 88.88 333 GLY A N 1
ATOM 2532 C CA . GLY A 1 333 ? 3.687 3.396 -18.400 1.00 88.88 333 GLY A CA 1
ATOM 2533 C C . GLY A 1 333 ? 2.175 3.207 -18.488 1.00 88.88 333 GLY A C 1
ATOM 2534 O O . GLY A 1 333 ? 1.527 2.871 -17.498 1.00 88.88 333 GLY A O 1
ATOM 2535 N N . ILE A 1 334 ? 1.608 3.362 -19.686 1.00 90.50 334 ILE A N 1
ATOM 2536 C CA . ILE A 1 334 ? 0.174 3.156 -19.927 1.00 90.50 334 ILE A CA 1
ATOM 2537 C C . ILE A 1 334 ? -0.200 1.684 -19.713 1.00 90.50 334 ILE A C 1
ATOM 2539 O O . ILE A 1 334 ? -1.154 1.401 -18.987 1.00 90.50 334 ILE A O 1
ATOM 2543 N N . ILE A 1 335 ? 0.567 0.744 -20.272 1.00 88.12 335 ILE A N 1
ATOM 2544 C CA . ILE A 1 335 ? 0.319 -0.703 -20.122 1.00 88.12 335 ILE A CA 1
ATOM 2545 C C . ILE A 1 335 ? 0.525 -1.168 -18.673 1.00 88.12 335 ILE A C 1
ATOM 2547 O O . ILE A 1 335 ? -0.204 -2.023 -18.177 1.00 88.12 335 ILE A O 1
ATOM 2551 N N . SER A 1 336 ? 1.498 -0.595 -17.969 1.00 85.25 336 SER A N 1
ATOM 2552 C CA . SER A 1 336 ? 1.797 -0.943 -16.577 1.00 85.25 336 SER A CA 1
ATOM 2553 C C . SER A 1 336 ? 0.858 -0.302 -15.555 1.00 85.25 336 SER A C 1
ATOM 2555 O O . SER A 1 336 ? 0.912 -0.675 -14.385 1.00 85.25 336 SER A O 1
ATOM 2557 N N . GLY A 1 337 ? 0.003 0.637 -15.969 1.00 87.88 337 GLY A N 1
ATOM 2558 C CA . GLY A 1 337 ? -0.891 1.351 -15.063 1.00 87.88 337 GLY A CA 1
ATOM 2559 C C . GLY A 1 337 ? -2.379 1.213 -15.378 1.00 87.88 337 GLY A C 1
ATOM 2560 O O . GLY A 1 337 ? -3.162 0.900 -14.482 1.00 87.88 337 GLY A O 1
ATOM 2561 N N . ILE A 1 338 ? -2.798 1.386 -16.637 1.00 91.06 338 ILE A N 1
ATOM 2562 C CA . ILE A 1 338 ? -4.224 1.396 -17.013 1.00 91.06 338 ILE A CA 1
ATOM 2563 C C . ILE A 1 338 ? -4.885 0.011 -16.895 1.00 91.06 338 ILE A C 1
ATOM 2565 O O . ILE A 1 338 ? -5.913 -0.079 -16.221 1.00 91.06 338 ILE A O 1
ATOM 2569 N N . PRO A 1 339 ? -4.345 -1.082 -17.469 1.00 90.75 339 PRO A N 1
ATOM 2570 C CA . PRO A 1 339 ? -4.932 -2.408 -17.284 1.00 90.75 339 PRO A CA 1
ATOM 2571 C C . PRO A 1 339 ? -4.997 -2.843 -15.807 1.00 90.75 339 PRO A C 1
ATOM 2573 O O . PRO A 1 339 ? -6.079 -3.242 -15.366 1.00 90.75 339 PRO A O 1
ATOM 2576 N N . PRO A 1 340 ? -3.927 -2.687 -14.995 1.00 89.19 340 PRO A N 1
ATOM 2577 C CA . PRO A 1 340 ? -3.997 -2.848 -13.543 1.00 89.19 340 PRO A CA 1
ATOM 2578 C C . PRO A 1 340 ? -5.098 -2.032 -12.872 1.00 89.19 340 PRO A C 1
ATOM 2580 O O . PRO A 1 340 ? -5.838 -2.560 -12.046 1.00 89.19 340 PRO A O 1
ATOM 2583 N N . LEU A 1 341 ? -5.247 -0.756 -13.241 1.00 90.31 341 LEU A N 1
ATOM 2584 C CA . LEU A 1 341 ? -6.271 0.127 -12.689 1.00 90.31 341 LEU A CA 1
ATOM 2585 C C . LEU A 1 341 ? -7.683 -0.389 -12.977 1.00 90.31 341 LEU A C 1
ATOM 2587 O O . LEU A 1 341 ? -8.493 -0.469 -12.055 1.00 90.31 341 LEU A O 1
ATOM 2591 N N . ILE A 1 342 ? -7.964 -0.773 -14.225 1.00 92.88 342 ILE A N 1
ATOM 2592 C CA . ILE A 1 342 ? -9.256 -1.349 -14.625 1.00 92.88 342 ILE A CA 1
ATOM 2593 C C . ILE A 1 342 ? -9.529 -2.622 -13.818 1.00 92.88 342 ILE A C 1
ATOM 2595 O O . ILE A 1 342 ? -10.597 -2.758 -13.217 1.00 92.88 342 ILE A O 1
ATOM 2599 N N . GLY A 1 343 ? -8.542 -3.519 -13.740 1.00 90.94 343 GLY A N 1
ATOM 2600 C CA . GLY A 1 343 ? -8.636 -4.752 -12.964 1.00 90.94 343 GLY A CA 1
ATOM 2601 C C . GLY A 1 343 ? -8.898 -4.505 -11.479 1.00 90.94 343 GLY A C 1
ATOM 2602 O O . GLY A 1 343 ? -9.782 -5.126 -10.894 1.00 90.94 343 GLY A O 1
ATOM 2603 N N . THR A 1 344 ? -8.195 -3.553 -10.865 1.00 89.12 344 THR A N 1
ATOM 2604 C CA . THR A 1 344 ? -8.386 -3.199 -9.454 1.00 89.12 344 THR A CA 1
ATOM 2605 C C . THR A 1 344 ? -9.747 -2.560 -9.193 1.00 89.12 344 THR A C 1
ATOM 2607 O O . THR A 1 344 ? -10.360 -2.861 -8.172 1.00 89.12 344 THR A O 1
ATOM 2610 N N . ILE A 1 345 ? -10.268 -1.720 -10.094 1.00 90.81 345 ILE A N 1
ATOM 2611 C CA . ILE A 1 345 ? -11.613 -1.139 -9.952 1.00 90.81 345 ILE A CA 1
ATOM 2612 C C . ILE A 1 345 ? -12.668 -2.247 -9.994 1.00 90.81 345 ILE A C 1
ATOM 2614 O O . ILE A 1 345 ? -13.486 -2.343 -9.080 1.00 90.81 345 ILE A O 1
ATOM 2618 N N . ILE A 1 346 ? -12.610 -3.121 -11.003 1.00 92.00 346 ILE A N 1
ATOM 2619 C CA . ILE A 1 346 ? -13.532 -4.257 -11.135 1.00 92.00 346 ILE A CA 1
ATOM 2620 C C . ILE A 1 346 ? -13.422 -5.169 -9.908 1.00 92.00 346 ILE A C 1
ATOM 2622 O O . ILE A 1 346 ? -14.428 -5.482 -9.275 1.00 92.00 346 ILE A O 1
ATOM 2626 N N . GLY A 1 347 ? -12.201 -5.539 -9.520 1.00 88.56 347 GLY A N 1
ATOM 2627 C CA . GLY A 1 347 ? -11.940 -6.384 -8.359 1.00 88.56 347 GLY A CA 1
ATOM 2628 C C . GLY A 1 347 ? -12.454 -5.782 -7.054 1.00 88.56 347 GLY A C 1
ATOM 2629 O O . GLY A 1 347 ? -13.030 -6.503 -6.243 1.00 88.56 347 GLY A O 1
ATOM 2630 N N . THR A 1 348 ? -12.315 -4.469 -6.865 1.00 87.31 348 THR A N 1
ATOM 2631 C CA . THR A 1 348 ? -12.792 -3.759 -5.667 1.00 87.31 348 THR A CA 1
ATOM 2632 C C . THR A 1 348 ? -14.316 -3.678 -5.624 1.00 87.31 348 THR A C 1
ATOM 2634 O O . THR A 1 348 ? -14.905 -3.887 -4.567 1.00 87.31 348 THR A O 1
ATOM 2637 N N . VAL A 1 349 ? -14.971 -3.424 -6.759 1.00 88.06 349 VAL A N 1
ATOM 2638 C CA . VAL A 1 349 ? -16.441 -3.391 -6.850 1.00 88.06 349 VAL A CA 1
ATOM 2639 C C . VAL A 1 349 ? -17.041 -4.782 -6.635 1.00 88.06 349 VAL A C 1
ATOM 2641 O O . VAL A 1 349 ? -18.046 -4.911 -5.939 1.00 88.06 349 VAL A O 1
ATOM 2644 N N . LEU A 1 350 ? -16.417 -5.828 -7.184 1.00 86.12 350 LEU A N 1
ATOM 2645 C CA . LEU A 1 350 ? -16.864 -7.208 -6.990 1.00 86.12 350 LEU A CA 1
ATOM 2646 C C . LEU A 1 350 ? -16.599 -7.701 -5.564 1.00 86.12 350 LEU A C 1
ATOM 2648 O O . LEU A 1 350 ? -17.464 -8.326 -4.962 1.00 86.12 350 LEU A O 1
ATOM 2652 N N . SER A 1 351 ? -15.421 -7.413 -5.012 1.00 82.69 351 SER A N 1
ATOM 2653 C CA . SER A 1 351 ? -14.982 -8.009 -3.745 1.00 82.69 351 SER A CA 1
ATOM 2654 C C . SER A 1 351 ? -15.342 -7.176 -2.524 1.00 82.69 351 SER A C 1
ATOM 2656 O O . SER A 1 351 ? -15.566 -7.749 -1.471 1.00 82.69 351 SER A O 1
ATOM 2658 N N . GLY A 1 352 ? -15.415 -5.848 -2.621 1.00 80.62 352 GLY A N 1
ATOM 2659 C CA . GLY A 1 352 ? -15.768 -4.990 -1.487 1.00 80.62 352 GLY A CA 1
ATOM 2660 C C . GLY A 1 352 ? -17.247 -5.151 -1.112 1.00 80.62 352 GLY A C 1
ATOM 2661 O O . GLY A 1 352 ? -17.564 -5.900 -0.187 1.00 80.62 352 GLY A O 1
ATOM 2662 N N . PRO A 1 353 ? -18.175 -4.523 -1.859 1.00 84.88 353 PRO A N 1
ATOM 2663 C CA . PRO A 1 353 ? -19.614 -4.702 -1.655 1.00 84.88 353 PRO A CA 1
ATOM 2664 C C . PRO A 1 353 ? -20.067 -6.167 -1.713 1.00 84.88 353 PRO A C 1
ATOM 2666 O O . PRO A 1 353 ? -20.932 -6.574 -0.936 1.00 84.88 353 PRO A O 1
ATOM 2669 N N . GLY A 1 354 ? -19.481 -6.967 -2.613 1.00 83.00 354 GLY A N 1
ATOM 2670 C CA . GLY A 1 354 ? -19.819 -8.383 -2.742 1.00 83.00 354 GLY A CA 1
ATOM 2671 C C . GLY A 1 354 ? -19.441 -9.199 -1.508 1.00 83.00 354 GLY A C 1
ATOM 2672 O O . GLY A 1 354 ? -20.266 -9.988 -1.054 1.00 83.00 354 GLY A O 1
ATOM 2673 N N . SER A 1 355 ? -18.269 -8.969 -0.898 1.00 82.06 355 SER A N 1
ATOM 2674 C CA . SER A 1 355 ? -17.896 -9.662 0.345 1.00 82.06 355 SER A CA 1
ATOM 2675 C C . SER A 1 355 ? -18.856 -9.324 1.482 1.00 82.06 355 SER A C 1
ATOM 2677 O O . SER A 1 355 ? -19.246 -10.224 2.222 1.00 82.06 355 SER A O 1
ATOM 2679 N N . ASP A 1 356 ? -19.258 -8.061 1.629 1.00 83.81 356 ASP A N 1
ATOM 2680 C CA . ASP A 1 356 ? -20.192 -7.660 2.688 1.00 83.81 356 ASP A CA 1
ATOM 2681 C C . ASP A 1 356 ? -21.596 -8.242 2.460 1.00 83.81 356 ASP A C 1
ATOM 2683 O O . ASP A 1 356 ? -22.282 -8.626 3.412 1.00 83.81 356 ASP A O 1
ATOM 2687 N N . TRP A 1 357 ? -22.034 -8.340 1.201 1.00 84.19 357 TRP A N 1
ATOM 2688 C CA . TRP A 1 357 ? -23.298 -8.986 0.847 1.00 84.19 357 TRP A CA 1
ATOM 2689 C C . TRP A 1 357 ? -23.273 -10.488 1.137 1.00 84.19 357 TRP A C 1
ATOM 2691 O O . TRP A 1 357 ? -24.202 -10.998 1.765 1.00 84.19 357 TRP A O 1
ATOM 2701 N N . ILE A 1 358 ? -22.200 -11.180 0.742 1.00 84.44 358 ILE A N 1
ATOM 2702 C CA . ILE A 1 358 ? -22.009 -12.614 0.991 1.00 84.44 358 ILE A CA 1
ATOM 2703 C C . ILE A 1 358 ? -22.007 -12.892 2.497 1.00 84.44 358 ILE A C 1
ATOM 2705 O O . ILE A 1 358 ? -22.737 -13.768 2.959 1.00 84.44 358 ILE A O 1
ATOM 2709 N N . VAL A 1 359 ? -21.273 -12.094 3.275 1.00 83.94 359 VAL A N 1
ATOM 2710 C CA . VAL A 1 359 ? -21.243 -12.182 4.741 1.00 83.94 359 VAL A CA 1
ATOM 2711 C C . VAL A 1 359 ? -22.641 -12.040 5.343 1.00 83.94 359 VAL A C 1
ATOM 2713 O O . VAL A 1 359 ? -23.053 -12.887 6.133 1.00 83.94 359 VAL A O 1
ATOM 2716 N N . LYS A 1 360 ? -23.407 -11.014 4.950 1.00 83.94 360 LYS A N 1
ATOM 2717 C CA . LYS A 1 360 ? -24.776 -10.812 5.457 1.00 83.94 360 LYS A CA 1
ATOM 2718 C C . LYS A 1 360 ? -25.713 -11.945 5.050 1.00 83.94 360 LYS A C 1
ATOM 2720 O O . LYS A 1 360 ? -26.533 -12.381 5.855 1.00 83.94 360 LYS A O 1
ATOM 2725 N N . ALA A 1 361 ? -25.602 -12.431 3.815 1.00 84.94 361 ALA A N 1
ATOM 2726 C CA . ALA A 1 361 ? -26.410 -13.536 3.317 1.00 84.94 361 ALA A CA 1
ATOM 2727 C C . ALA A 1 361 ? -26.121 -14.840 4.079 1.00 84.94 361 ALA A C 1
ATOM 2729 O O . ALA A 1 361 ? -27.056 -15.569 4.412 1.00 84.94 361 ALA A O 1
ATOM 2730 N N . MET A 1 362 ? -24.852 -15.115 4.390 1.00 83.50 362 MET A N 1
ATOM 2731 C CA . MET A 1 362 ? -24.451 -16.292 5.166 1.00 83.50 362 MET A CA 1
ATOM 2732 C C . MET A 1 362 ? -24.814 -16.153 6.644 1.00 83.50 362 MET A C 1
ATOM 2734 O O . MET A 1 362 ? -25.371 -17.095 7.193 1.00 83.50 362 MET A O 1
ATOM 2738 N N . ALA A 1 363 ? -24.653 -14.973 7.250 1.00 84.06 363 ALA A N 1
ATOM 2739 C CA . ALA A 1 363 ? -25.100 -14.717 8.622 1.00 84.06 363 ALA A CA 1
ATOM 2740 C C . ALA A 1 363 ? -26.625 -14.856 8.769 1.00 84.06 363 ALA A C 1
ATOM 2742 O O . ALA A 1 363 ? -27.105 -15.500 9.698 1.00 84.06 363 ALA A O 1
ATOM 2743 N N . LYS A 1 364 ? -27.410 -14.348 7.807 1.00 84.12 364 LYS A N 1
ATOM 2744 C CA . LYS A 1 364 ? -28.873 -14.524 7.799 1.00 84.12 364 LYS A CA 1
ATOM 2745 C C . LYS A 1 364 ? -29.278 -15.996 7.682 1.00 84.12 364 LYS A C 1
ATOM 2747 O O . LYS A 1 364 ? -30.268 -16.416 8.270 1.00 84.12 364 LYS A O 1
ATOM 2752 N N . ARG A 1 365 ? -28.515 -16.780 6.918 1.00 83.00 365 ARG A N 1
ATOM 2753 C CA . ARG A 1 365 ? -28.688 -18.236 6.815 1.00 83.00 365 ARG A CA 1
ATOM 2754 C C . ARG A 1 365 ? -28.143 -18.992 8.035 1.00 83.00 365 ARG A C 1
ATOM 2756 O O . ARG A 1 365 ? -28.518 -20.142 8.218 1.00 83.00 365 ARG A O 1
ATOM 2763 N N . ASN A 1 366 ? -27.314 -18.352 8.860 1.00 82.00 366 ASN A N 1
ATOM 2764 C CA . ASN A 1 366 ? -26.761 -18.872 10.109 1.00 82.00 366 ASN A CA 1
ATOM 2765 C C . ASN A 1 366 ? -27.471 -18.289 11.345 1.00 82.00 366 ASN A C 1
ATOM 2767 O O . ASN A 1 366 ? -26.830 -17.887 12.312 1.00 82.00 366 ASN A O 1
ATOM 2771 N N . ASN A 1 367 ? -28.801 -18.174 11.297 1.00 80.25 367 ASN A N 1
ATOM 2772 C CA . ASN A 1 367 ? -29.616 -17.693 12.422 1.00 80.25 367 ASN A CA 1
ATOM 2773 C C . ASN A 1 367 ? -29.169 -16.332 13.012 1.00 80.25 367 ASN A C 1
ATOM 2775 O O . ASN A 1 367 ? -29.353 -16.088 14.199 1.00 80.25 367 ASN A O 1
ATOM 2779 N N . GLY A 1 368 ? -28.566 -15.450 12.205 1.00 74.25 368 GLY A N 1
ATOM 2780 C CA . GLY A 1 368 ? -28.098 -14.128 12.644 1.00 74.25 368 GLY A CA 1
ATOM 2781 C C . GLY A 1 368 ? -26.708 -14.107 13.297 1.00 74.25 368 GLY A C 1
ATOM 2782 O O . GLY A 1 368 ? -26.252 -13.036 13.712 1.00 74.25 368 GLY A O 1
ATOM 2783 N N . ILE A 1 369 ? -26.014 -15.249 13.357 1.00 75.88 369 ILE A N 1
ATOM 2784 C CA . ILE A 1 369 ? -24.662 -15.374 13.915 1.00 75.88 369 ILE A CA 1
ATOM 2785 C C . ILE A 1 369 ? -23.627 -15.117 12.816 1.00 75.88 369 ILE A C 1
ATOM 2787 O O . ILE A 1 369 ? -23.620 -15.775 11.769 1.00 75.88 369 ILE A O 1
ATOM 2791 N N . TYR A 1 370 ? -22.748 -14.144 13.053 1.00 79.25 370 TYR A N 1
ATOM 2792 C CA . TYR A 1 370 ? -21.639 -13.821 12.163 1.00 79.25 370 TYR A CA 1
ATOM 2793 C C . TYR A 1 370 ? -20.351 -14.525 12.586 1.00 79.25 370 TYR A C 1
ATOM 2795 O O . TYR A 1 370 ? -19.905 -14.337 13.716 1.00 79.25 370 TYR A O 1
ATOM 2803 N N . GLU A 1 371 ? -19.729 -15.234 11.643 1.00 77.44 371 GLU A N 1
ATOM 2804 C CA . GLU A 1 371 ? -18.409 -15.855 11.786 1.00 77.44 371 GLU A CA 1
ATOM 2805 C C . GLU A 1 371 ? -17.406 -15.196 10.810 1.00 77.44 371 GLU A C 1
ATOM 2807 O O . GLU A 1 371 ? -17.745 -14.991 9.635 1.00 77.44 371 GLU A O 1
ATOM 2812 N N . PRO A 1 372 ? -16.176 -14.851 11.244 1.00 74.19 372 PRO A N 1
ATOM 2813 C CA . PRO A 1 372 ? -15.158 -14.225 10.390 1.00 74.19 372 PRO A CA 1
ATOM 2814 C C . PRO A 1 372 ? -14.821 -15.009 9.109 1.00 74.19 372 PRO A C 1
ATOM 2816 O O . PRO A 1 372 ? -14.524 -14.414 8.067 1.00 74.19 372 PRO A O 1
ATOM 2819 N N . GLU A 1 373 ? -14.901 -16.341 9.155 1.00 81.12 373 GLU A N 1
ATOM 2820 C CA . GLU A 1 373 ? -14.606 -17.287 8.068 1.00 81.12 373 GLU A CA 1
ATOM 2821 C C . GLU A 1 373 ? -15.445 -17.015 6.815 1.00 81.12 373 GLU A C 1
ATOM 2823 O O . GLU A 1 373 ? -15.010 -17.282 5.692 1.00 81.12 373 GLU A O 1
ATOM 2828 N N . PHE A 1 374 ? -16.618 -16.403 6.980 1.00 79.81 374 PHE A N 1
ATOM 2829 C CA . PHE A 1 374 ? -17.496 -15.997 5.889 1.00 79.81 374 PHE A CA 1
ATOM 2830 C C . PHE A 1 374 ? -16.793 -15.104 4.859 1.00 79.81 374 PHE A C 1
ATOM 2832 O O . PHE A 1 374 ? -17.095 -15.179 3.664 1.00 79.81 374 PHE A O 1
ATOM 2839 N N . ARG A 1 375 ? -15.796 -14.313 5.271 1.00 77.75 375 ARG A N 1
ATOM 2840 C CA . ARG A 1 375 ? -15.015 -13.474 4.350 1.00 77.75 375 ARG A CA 1
ATOM 2841 C C . ARG A 1 375 ? -14.104 -14.267 3.417 1.00 77.75 375 ARG A C 1
ATOM 2843 O O . ARG A 1 375 ? -13.813 -13.791 2.321 1.00 77.75 375 ARG A O 1
ATOM 2850 N N . LEU A 1 376 ? -13.671 -15.467 3.806 1.00 78.19 376 LEU A N 1
ATOM 2851 C CA . LEU A 1 376 ? -12.735 -16.275 3.018 1.00 78.19 376 LEU A CA 1
ATOM 2852 C C . LEU A 1 376 ? -13.344 -16.786 1.710 1.00 78.19 376 LEU A C 1
ATOM 2854 O O . LEU A 1 376 ? -12.609 -17.092 0.777 1.00 78.19 376 LEU A O 1
ATOM 2858 N N . THR A 1 377 ? -14.671 -16.814 1.592 1.00 77.62 377 THR A N 1
ATOM 2859 C CA . THR A 1 377 ? -15.374 -17.199 0.356 1.00 77.62 377 THR A CA 1
ATOM 2860 C C . THR A 1 377 ? -14.936 -16.375 -0.857 1.00 77.62 377 THR A C 1
ATOM 2862 O O . THR A 1 377 ? -14.783 -16.914 -1.955 1.00 77.62 377 THR A O 1
ATOM 2865 N N . THR A 1 378 ? -14.622 -15.096 -0.654 1.00 77.25 378 THR A N 1
ATOM 2866 C CA . THR A 1 378 ? -14.145 -14.181 -1.697 1.00 77.25 378 THR A CA 1
ATOM 2867 C C . THR A 1 378 ? -12.730 -14.543 -2.204 1.00 77.25 378 THR A C 1
ATOM 2869 O O . THR A 1 378 ? -12.387 -14.182 -3.330 1.00 77.25 378 THR A O 1
ATOM 2872 N N . MET A 1 379 ? -11.937 -15.358 -1.476 1.00 78.75 379 MET A N 1
ATOM 2873 C CA . MET A 1 379 ? -10.659 -15.907 -1.990 1.00 78.75 379 MET A CA 1
ATOM 2874 C C . MET A 1 379 ? -10.840 -16.794 -3.219 1.00 78.75 379 MET A C 1
ATOM 2876 O O . MET A 1 379 ? -9.919 -16.909 -4.027 1.00 78.75 379 MET A O 1
ATOM 2880 N N . SER A 1 380 ? -12.002 -17.426 -3.389 1.00 77.06 380 SER A N 1
ATOM 2881 C CA . SER A 1 380 ? -12.267 -18.256 -4.571 1.00 77.06 380 SER A CA 1
ATOM 2882 C C . SER A 1 380 ? -12.121 -17.462 -5.878 1.00 77.06 380 SER A C 1
ATOM 2884 O O . SER A 1 380 ? -11.642 -18.001 -6.874 1.00 77.06 380 SER A O 1
ATOM 2886 N N . LEU A 1 381 ? -12.414 -16.154 -5.856 1.00 75.81 381 LEU A N 1
ATOM 2887 C CA . LEU A 1 381 ? -12.193 -15.257 -6.991 1.00 75.81 381 LEU A CA 1
ATOM 2888 C C . LEU A 1 381 ? -10.702 -15.099 -7.315 1.00 75.81 381 LEU A C 1
ATOM 2890 O O . LEU A 1 381 ? -10.338 -15.047 -8.487 1.00 75.81 381 LEU A O 1
ATOM 2894 N N . PHE A 1 382 ? -9.825 -15.063 -6.306 1.00 77.69 382 PHE A N 1
ATOM 2895 C CA . PHE A 1 382 ? -8.377 -15.042 -6.531 1.00 77.69 382 PHE A CA 1
ATOM 2896 C C . PHE A 1 382 ? -7.881 -16.348 -7.148 1.00 77.69 382 PHE A C 1
ATOM 2898 O O . PHE A 1 382 ? -7.071 -16.308 -8.068 1.00 77.69 382 PHE A O 1
ATOM 2905 N N . LEU A 1 383 ? -8.389 -17.496 -6.695 1.00 76.75 383 LEU A N 1
ATOM 2906 C CA . LEU A 1 383 ? -8.002 -18.790 -7.258 1.00 76.75 383 LEU A CA 1
ATOM 2907 C C . LEU A 1 383 ? -8.295 -18.859 -8.765 1.00 76.75 383 LEU A C 1
ATOM 2909 O O . LEU A 1 383 ? -7.453 -19.316 -9.535 1.00 76.75 383 LEU A O 1
ATOM 2913 N N . VAL A 1 384 ? -9.452 -18.348 -9.189 1.00 83.12 384 VAL A N 1
ATOM 2914 C CA . VAL A 1 384 ? -9.845 -18.324 -10.603 1.00 83.12 384 VAL A CA 1
ATOM 2915 C C . VAL A 1 384 ? -9.089 -17.235 -11.369 1.00 83.12 384 VAL A C 1
ATOM 2917 O O . VAL A 1 384 ? -8.322 -17.538 -12.281 1.00 83.12 384 VAL A O 1
ATOM 2920 N N . PHE A 1 385 ? -9.258 -15.963 -10.998 1.00 85.06 385 PHE A N 1
ATOM 2921 C CA . PHE A 1 385 ? -8.721 -14.841 -11.775 1.00 85.06 385 PHE A CA 1
ATOM 2922 C C . PHE A 1 385 ? -7.208 -14.668 -11.619 1.00 85.06 385 PHE A C 1
ATOM 2924 O O . PHE A 1 385 ? -6.526 -14.333 -12.584 1.00 85.06 385 PHE A O 1
ATOM 2931 N N . GLY A 1 386 ? -6.657 -14.939 -10.436 1.00 77.38 386 GLY A N 1
ATOM 2932 C CA . GLY A 1 386 ? -5.212 -14.933 -10.213 1.00 77.38 386 GLY A CA 1
ATOM 2933 C C . GLY A 1 386 ? -4.515 -16.019 -11.030 1.00 77.38 386 GLY A C 1
ATOM 2934 O O . GLY A 1 386 ? -3.549 -15.729 -11.734 1.00 77.38 386 GLY A O 1
ATOM 2935 N N . GLY A 1 387 ? -5.052 -17.246 -11.012 1.00 76.06 387 GLY A N 1
ATOM 2936 C CA . GLY A 1 387 ? -4.553 -18.350 -11.834 1.00 76.06 387 GLY A CA 1
ATOM 2937 C C . GLY A 1 387 ? -4.626 -18.032 -13.329 1.00 76.06 387 GLY A C 1
ATOM 2938 O O . GLY A 1 387 ? -3.612 -18.093 -14.022 1.00 76.06 387 GLY A O 1
ATOM 2939 N N . MET A 1 388 ? -5.799 -17.617 -13.818 1.00 81.12 388 MET A N 1
ATOM 2940 C CA . MET A 1 388 ? -5.984 -17.231 -15.223 1.00 81.12 388 MET A CA 1
ATOM 2941 C C . MET A 1 388 ? -5.038 -16.105 -15.655 1.00 81.12 388 MET A C 1
ATOM 2943 O O . MET A 1 388 ? -4.484 -16.171 -16.748 1.00 81.12 388 MET A O 1
ATOM 2947 N N . GLY A 1 389 ? -4.826 -15.098 -14.803 1.00 78.50 389 GLY A N 1
ATOM 2948 C CA . GLY A 1 389 ? -3.928 -13.978 -15.078 1.00 78.50 389 GLY A CA 1
ATOM 2949 C C . GLY A 1 389 ? -2.472 -14.409 -15.277 1.00 78.50 389 GLY A C 1
ATOM 2950 O O . GLY A 1 389 ? -1.855 -14.021 -16.266 1.00 78.50 389 GLY A O 1
ATOM 2951 N N . PHE A 1 390 ? -1.929 -15.247 -14.385 1.00 73.00 390 PHE A N 1
ATOM 2952 C CA . PHE A 1 390 ? -0.540 -15.713 -14.497 1.00 73.00 390 PHE A CA 1
ATOM 2953 C C . PHE A 1 390 ? -0.320 -16.690 -15.640 1.00 73.00 390 PHE A C 1
ATOM 2955 O O . PHE A 1 390 ? 0.589 -16.492 -16.446 1.00 73.00 390 PHE A O 1
ATOM 2962 N N . TYR A 1 391 ? -1.137 -17.743 -15.706 1.00 73.88 391 TYR A N 1
ATOM 2963 C CA . TYR A 1 391 ? -0.977 -18.760 -16.740 1.00 73.88 391 TYR A CA 1
ATOM 2964 C C . TYR A 1 391 ? -1.253 -18.172 -18.124 1.00 73.88 391 TYR A C 1
ATOM 2966 O O . TYR A 1 391 ? -0.508 -18.446 -19.058 1.00 73.88 391 TYR A O 1
ATOM 2974 N N . GLY A 1 392 ? -2.262 -17.305 -18.249 1.00 74.38 392 GLY A N 1
ATOM 2975 C CA . GLY A 1 392 ? -2.570 -16.631 -19.506 1.00 74.38 392 GLY A CA 1
ATOM 2976 C C . GLY A 1 392 ? -1.450 -15.704 -19.971 1.00 74.38 392 GLY A C 1
ATOM 2977 O O . GLY A 1 392 ? -1.020 -15.800 -21.117 1.00 74.38 392 GLY A O 1
ATOM 2978 N N . TRP A 1 393 ? -0.896 -14.877 -19.075 1.00 72.31 393 TRP A N 1
ATOM 2979 C CA . TRP A 1 393 ? 0.210 -13.991 -19.446 1.00 72.31 393 TRP A CA 1
ATOM 2980 C C . TRP A 1 393 ? 1.476 -14.765 -19.846 1.00 72.31 393 TRP A C 1
ATOM 2982 O O . TRP A 1 393 ? 2.124 -14.412 -20.831 1.00 72.31 393 TRP A O 1
ATOM 2992 N N . GLY A 1 394 ? 1.810 -15.842 -19.128 1.00 68.00 394 GLY A N 1
ATOM 2993 C CA . GLY A 1 394 ? 2.998 -16.652 -19.418 1.00 68.00 394 GLY A CA 1
ATOM 2994 C C . GLY A 1 394 ? 2.942 -17.401 -20.755 1.00 68.00 394 GLY A C 1
ATOM 2995 O O . GLY A 1 394 ? 3.983 -17.617 -21.371 1.00 68.00 394 GLY A O 1
ATOM 2996 N N . LEU A 1 395 ? 1.746 -17.775 -21.222 1.00 65.44 395 LEU A N 1
ATOM 2997 C CA . LEU A 1 395 ? 1.561 -18.590 -22.430 1.00 65.44 395 LEU A CA 1
ATOM 2998 C C . LEU A 1 395 ? 1.523 -17.784 -23.742 1.00 65.44 395 LEU A C 1
ATOM 3000 O O . LEU A 1 395 ? 1.667 -18.377 -24.806 1.00 65.44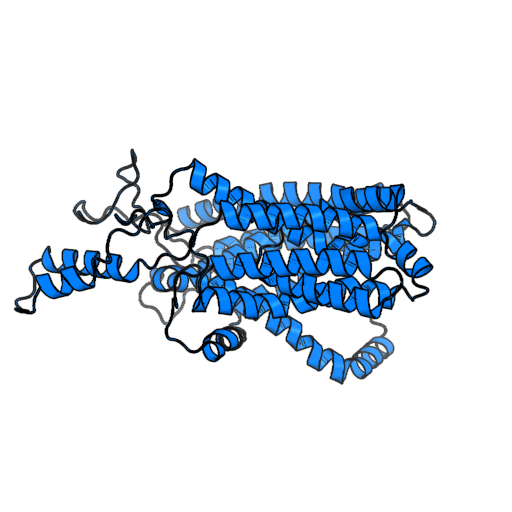 395 LEU A O 1
ATOM 3004 N N . GLN A 1 396 ? 1.326 -16.462 -23.695 1.00 67.50 396 GLN A N 1
ATOM 3005 C CA . GLN A 1 396 ? 1.016 -15.630 -24.876 1.00 67.50 396 GLN A CA 1
ATOM 3006 C C . GLN A 1 396 ? 2.049 -14.523 -25.127 1.00 67.50 396 GLN A C 1
ATOM 3008 O O . GLN A 1 396 ? 1.732 -13.407 -25.535 1.00 67.50 396 GLN A O 1
ATOM 3013 N N . THR A 1 397 ? 3.325 -14.827 -24.901 1.00 59.41 397 THR A N 1
ATOM 3014 C CA . THR A 1 397 ? 4.441 -13.873 -25.017 1.00 59.41 397 THR A CA 1
ATOM 3015 C C . THR A 1 397 ? 4.737 -13.391 -26.448 1.00 59.41 397 THR A C 1
ATOM 3017 O O . THR A 1 397 ? 5.607 -12.539 -26.618 1.00 59.41 397 THR A O 1
ATOM 3020 N N . SER A 1 398 ? 4.012 -13.862 -27.472 1.00 61.66 398 SER A N 1
ATOM 3021 C CA . SER A 1 398 ? 4.245 -13.539 -28.895 1.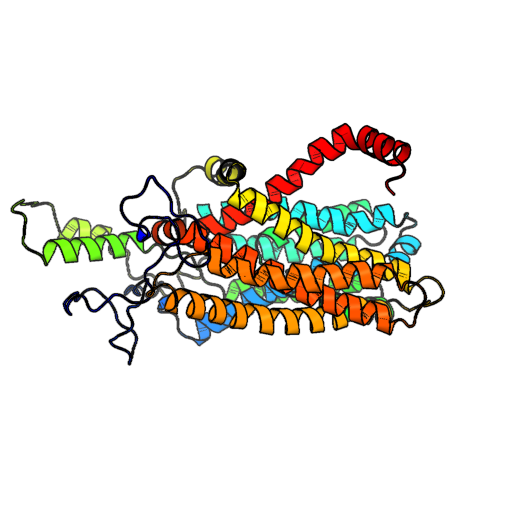00 61.66 398 SER A CA 1
ATOM 3022 C C . SER A 1 398 ? 3.076 -12.848 -29.623 1.00 61.66 398 SER A C 1
ATOM 3024 O O . SER A 1 398 ? 3.194 -12.594 -30.820 1.00 61.66 398 SER A O 1
ATOM 3026 N N . ASP A 1 399 ? 1.970 -12.542 -28.937 1.00 66.94 399 ASP A N 1
ATOM 3027 C CA . ASP A 1 399 ? 0.769 -11.945 -29.546 1.00 66.94 399 ASP A CA 1
ATOM 3028 C C . ASP A 1 399 ? 0.766 -10.398 -29.503 1.00 66.94 399 ASP A C 1
ATOM 3030 O O . ASP A 1 399 ? 1.720 -9.758 -29.076 1.00 66.94 399 ASP A O 1
ATOM 3034 N N . SER A 1 400 ? -0.308 -9.751 -29.970 1.00 82.56 400 SER A N 1
ATOM 3035 C CA . SER A 1 400 ? -0.502 -8.296 -29.821 1.00 82.56 400 SER A CA 1
ATOM 3036 C C . SER A 1 400 ? -0.399 -7.856 -28.354 1.00 82.56 400 SER A C 1
ATOM 3038 O O . SER A 1 400 ? -0.893 -8.554 -27.472 1.00 82.56 400 SER A O 1
ATOM 3040 N N . TRP A 1 401 ? 0.130 -6.652 -28.089 1.00 81.44 401 TRP A N 1
ATOM 3041 C CA . TRP A 1 401 ? 0.324 -6.090 -26.736 1.00 81.44 401 TRP A CA 1
ATOM 3042 C C . TRP A 1 401 ? -0.966 -6.022 -25.896 1.00 81.44 401 TRP A C 1
ATOM 3044 O O . TRP A 1 401 ? -0.914 -5.951 -24.667 1.00 81.44 401 TRP A O 1
ATOM 3054 N N . ILE A 1 402 ? -2.130 -6.061 -26.550 1.00 85.75 402 ILE A N 1
ATOM 3055 C CA . ILE A 1 402 ? -3.451 -6.050 -25.911 1.00 85.75 402 ILE A CA 1
ATOM 3056 C C . ILE A 1 402 ? -3.690 -7.339 -25.118 1.00 85.75 402 ILE A C 1
ATOM 3058 O O . ILE A 1 402 ? -4.267 -7.295 -24.034 1.00 85.75 402 ILE A O 1
ATOM 3062 N N . VAL A 1 403 ? -3.237 -8.484 -25.632 1.00 85.31 403 VAL A N 1
ATOM 3063 C CA . VAL A 1 403 ? -3.439 -9.791 -24.996 1.00 85.31 403 VAL A CA 1
ATOM 3064 C C . VAL A 1 403 ? -2.818 -9.827 -23.591 1.00 85.31 403 VAL A C 1
ATOM 3066 O O . VAL A 1 403 ? -3.570 -10.016 -22.630 1.00 85.31 403 VAL A O 1
ATOM 3069 N N . PRO A 1 404 ? -1.510 -9.547 -23.398 1.00 82.44 404 PRO A N 1
ATOM 3070 C CA . PRO A 1 404 ? -0.931 -9.496 -22.060 1.00 82.44 404 PRO A CA 1
ATOM 3071 C C . PRO A 1 404 ? -1.570 -8.403 -21.194 1.00 82.44 404 PRO A C 1
ATOM 3073 O O . PRO A 1 404 ? -1.764 -8.626 -20.002 1.00 82.44 404 PRO A O 1
ATOM 3076 N N . ALA A 1 405 ? -1.986 -7.263 -21.763 1.00 86.75 405 ALA A N 1
ATOM 3077 C CA . ALA A 1 405 ? -2.691 -6.219 -21.014 1.00 86.75 405 ALA A CA 1
ATOM 3078 C C . ALA A 1 405 ? -4.019 -6.715 -20.402 1.00 86.75 405 ALA A C 1
ATOM 3080 O O . ALA A 1 405 ? -4.317 -6.410 -19.245 1.00 86.75 405 ALA A O 1
ATOM 3081 N N . VAL A 1 406 ? -4.798 -7.522 -21.130 1.00 89.31 406 VAL A N 1
ATOM 3082 C CA . VAL A 1 406 ? -6.043 -8.122 -20.618 1.00 89.31 406 VAL A CA 1
ATOM 3083 C C . VAL A 1 406 ? -5.759 -9.095 -19.471 1.00 89.31 406 VAL A C 1
ATOM 3085 O O . VAL A 1 406 ? -6.419 -9.022 -18.433 1.00 89.31 406 VAL A O 1
ATOM 3088 N N . PHE A 1 407 ? -4.752 -9.962 -19.601 1.00 88.12 407 PHE A N 1
ATOM 3089 C CA . PHE A 1 407 ? -4.388 -10.894 -18.526 1.00 88.12 407 PHE A CA 1
ATOM 3090 C C . PHE A 1 407 ? -3.836 -10.187 -17.288 1.00 88.12 407 PHE A C 1
ATOM 3092 O O . PHE A 1 407 ? -4.160 -10.579 -16.167 1.00 88.12 407 PHE A O 1
ATOM 3099 N N . ILE A 1 408 ? -3.096 -9.093 -17.473 1.00 86.19 408 ILE A N 1
ATOM 3100 C CA . ILE A 1 408 ? -2.669 -8.214 -16.382 1.00 86.19 408 ILE A CA 1
ATOM 3101 C C . ILE A 1 408 ? -3.886 -7.625 -15.652 1.00 86.19 408 ILE A C 1
ATOM 3103 O O . ILE A 1 408 ? -3.905 -7.601 -14.420 1.00 86.19 408 ILE A O 1
ATOM 3107 N N . ALA A 1 409 ? -4.920 -7.178 -16.371 1.00 90.25 409 ALA A N 1
ATOM 3108 C CA . ALA A 1 409 ? -6.142 -6.675 -15.744 1.00 90.25 409 ALA A CA 1
ATOM 3109 C C . ALA A 1 409 ? -6.869 -7.777 -14.950 1.00 90.25 409 ALA A C 1
ATOM 3111 O O . ALA A 1 409 ? -7.233 -7.562 -13.793 1.00 90.25 409 ALA A O 1
ATOM 3112 N N . ILE A 1 410 ? -7.017 -8.975 -15.527 1.00 90.25 410 ILE A N 1
ATOM 3113 C CA . ILE A 1 410 ? -7.628 -10.140 -14.861 1.00 90.25 410 ILE A CA 1
ATOM 3114 C C . ILE A 1 410 ? -6.858 -10.510 -13.585 1.00 90.25 410 ILE A C 1
ATOM 3116 O O . ILE A 1 410 ? -7.461 -10.722 -12.532 1.00 90.25 410 ILE A O 1
ATOM 3120 N N . LEU A 1 411 ? -5.525 -10.501 -13.644 1.00 86.62 411 LEU A N 1
ATOM 3121 C CA . LEU A 1 411 ? -4.673 -10.730 -12.482 1.00 86.62 411 LEU A CA 1
ATOM 3122 C C . LEU A 1 411 ? -4.989 -9.742 -11.345 1.00 86.62 411 LEU A C 1
ATOM 3124 O O . LEU A 1 411 ? -5.121 -10.144 -10.187 1.00 86.62 411 LEU A O 1
ATOM 3128 N N . HIS A 1 412 ? -5.161 -8.457 -11.666 1.00 87.50 412 HIS A N 1
ATOM 3129 C CA . HIS A 1 412 ? -5.452 -7.416 -10.675 1.00 87.50 412 HIS A CA 1
ATOM 3130 C C . HIS A 1 412 ? -6.860 -7.527 -10.075 1.00 87.50 412 HIS A C 1
ATOM 3132 O O . HIS A 1 412 ? -7.047 -7.141 -8.916 1.00 87.50 412 HIS A O 1
ATOM 3138 N N . VAL A 1 413 ? -7.829 -8.107 -10.795 1.00 89.75 413 VAL A N 1
ATOM 3139 C CA . VAL A 1 413 ? -9.136 -8.479 -10.221 1.00 89.75 413 VAL A CA 1
ATOM 3140 C C . VAL A 1 413 ? -8.931 -9.492 -9.095 1.00 89.75 413 VAL A C 1
ATOM 3142 O O . VAL A 1 413 ? -9.405 -9.278 -7.977 1.00 89.75 413 VAL A O 1
ATOM 3145 N N . GLY A 1 414 ? -8.165 -10.553 -9.367 1.00 86.06 414 GLY A N 1
ATOM 3146 C CA . GLY A 1 414 ? -7.854 -11.587 -8.385 1.00 86.06 414 GLY A CA 1
ATOM 3147 C C . GLY A 1 414 ? -7.106 -11.032 -7.170 1.00 86.06 414 GLY A C 1
ATOM 3148 O O . GLY A 1 414 ? -7.509 -11.279 -6.035 1.00 86.06 414 GLY A O 1
ATOM 3149 N N . VAL A 1 415 ? -6.031 -10.268 -7.387 1.00 84.50 415 VAL A N 1
ATOM 3150 C CA . VAL A 1 415 ? -5.212 -9.712 -6.290 1.00 84.50 415 VAL A CA 1
ATOM 3151 C C . VAL A 1 415 ? -6.025 -8.769 -5.394 1.00 84.50 415 VAL A C 1
ATOM 3153 O O . VAL A 1 415 ? -5.856 -8.773 -4.172 1.00 84.50 415 VAL A O 1
ATOM 3156 N N . SER A 1 416 ? -6.952 -7.998 -5.969 1.00 85.69 416 SER A N 1
ATOM 3157 C CA . SER A 1 416 ? -7.846 -7.125 -5.195 1.00 85.69 416 SER A CA 1
ATOM 3158 C C . SER A 1 416 ? -8.775 -7.931 -4.284 1.00 85.69 416 SER A C 1
ATOM 3160 O O . SER A 1 416 ? -8.904 -7.605 -3.103 1.00 85.69 416 SER A O 1
ATOM 3162 N N . ALA A 1 417 ? -9.357 -9.021 -4.798 1.00 83.88 417 ALA A N 1
ATOM 3163 C CA . ALA A 1 417 ? -10.167 -9.944 -4.005 1.00 83.88 417 ALA A CA 1
ATOM 3164 C C . ALA A 1 417 ? -9.360 -10.545 -2.847 1.00 83.88 417 ALA A C 1
ATOM 3166 O O . ALA A 1 417 ? -9.785 -10.471 -1.689 1.00 83.88 417 ALA A O 1
ATOM 3167 N N . ALA A 1 418 ? -8.153 -11.038 -3.155 1.00 82.19 418 ALA A N 1
ATOM 3168 C CA . ALA A 1 418 ? -7.240 -11.633 -2.185 1.00 82.19 418 ALA A CA 1
ATOM 3169 C C . ALA A 1 418 ? -6.910 -10.681 -1.024 1.00 82.19 418 ALA A C 1
ATOM 3171 O O . ALA A 1 418 ? -6.978 -11.031 0.156 1.00 82.19 418 ALA A O 1
ATOM 3172 N N . THR A 1 419 ? -6.602 -9.433 -1.372 1.00 79.44 419 THR A N 1
ATOM 3173 C CA . THR A 1 419 ? -6.216 -8.394 -0.415 1.00 79.44 419 THR A CA 1
ATOM 3174 C C . THR A 1 419 ? -7.380 -8.028 0.505 1.00 79.44 419 THR A C 1
ATOM 3176 O O . THR A 1 419 ? -7.211 -8.004 1.725 1.00 79.44 419 THR A O 1
ATOM 3179 N N . ILE A 1 420 ? -8.573 -7.796 -0.058 1.00 81.00 420 ILE A N 1
ATOM 3180 C CA . ILE A 1 420 ? -9.766 -7.394 0.704 1.00 81.00 420 ILE A CA 1
ATOM 3181 C C . ILE A 1 420 ? -10.160 -8.473 1.708 1.00 81.00 420 ILE A C 1
ATOM 3183 O O . ILE A 1 420 ? -10.429 -8.159 2.869 1.00 81.00 420 ILE A O 1
ATOM 3187 N N . SER A 1 421 ? -10.169 -9.743 1.297 1.00 80.81 421 SER A N 1
ATOM 3188 C CA . SER A 1 421 ? -10.643 -10.792 2.204 1.00 80.81 421 SER A CA 1
ATOM 3189 C C . SER A 1 421 ? -9.581 -11.257 3.196 1.00 80.81 421 SER A C 1
ATOM 3191 O O . SER A 1 421 ? -9.942 -11.589 4.319 1.00 80.81 421 SER A O 1
ATOM 3193 N N . CYS A 1 422 ? -8.286 -11.170 2.869 1.00 78.25 422 CYS A N 1
ATOM 3194 C CA . CYS A 1 422 ? -7.220 -11.384 3.851 1.00 78.25 422 CYS A CA 1
ATOM 3195 C C . CYS A 1 422 ? -7.254 -10.320 4.959 1.00 78.25 422 CYS A C 1
ATOM 3197 O O . CYS A 1 422 ? -7.248 -10.654 6.143 1.00 78.25 422 CYS A O 1
ATOM 3199 N N . VAL A 1 423 ? -7.321 -9.037 4.581 1.00 75.75 423 VAL A N 1
ATOM 3200 C CA . VAL A 1 423 ? -7.396 -7.929 5.543 1.00 75.75 423 VAL A CA 1
ATOM 3201 C C . VAL A 1 423 ? -8.674 -8.026 6.372 1.00 75.75 423 VAL A C 1
ATOM 3203 O O . VAL A 1 423 ? -8.599 -7.996 7.597 1.00 75.75 423 VAL A O 1
ATOM 3206 N N . GLY A 1 424 ? -9.825 -8.215 5.722 1.00 75.62 424 GLY A N 1
ATOM 3207 C CA . GLY A 1 424 ? -11.109 -8.327 6.409 1.00 75.62 424 GLY A CA 1
ATOM 3208 C C . GLY A 1 424 ? -11.176 -9.519 7.366 1.00 75.62 424 GLY A C 1
ATOM 3209 O O . GLY A 1 424 ? -11.679 -9.368 8.475 1.00 75.62 424 GLY A O 1
ATOM 3210 N N . TYR A 1 425 ? -10.648 -10.684 6.975 1.00 78.69 425 TYR A N 1
ATOM 3211 C CA . TYR A 1 425 ? -10.630 -11.868 7.837 1.00 78.69 425 TYR A CA 1
ATOM 3212 C C . TYR A 1 425 ? -9.796 -11.634 9.096 1.00 78.69 425 TYR A C 1
ATOM 3214 O O . TYR A 1 425 ? -10.279 -11.860 10.199 1.00 78.69 425 TYR A O 1
ATOM 3222 N N . VAL A 1 426 ? -8.573 -11.110 8.953 1.00 72.38 426 VAL A N 1
ATOM 3223 C CA . VAL A 1 426 ? -7.710 -10.814 10.108 1.00 72.38 426 VAL A CA 1
ATOM 3224 C C . VAL A 1 426 ? -8.327 -9.736 10.998 1.00 72.38 426 VAL A C 1
ATOM 3226 O O . VAL A 1 426 ? -8.250 -9.842 12.221 1.00 72.38 426 VAL A O 1
ATOM 3229 N N . THR A 1 427 ? -8.943 -8.705 10.411 1.00 70.62 427 THR A N 1
ATOM 3230 C CA . THR A 1 427 ? -9.650 -7.662 11.166 1.00 70.62 427 THR A CA 1
ATOM 3231 C C . THR A 1 427 ? -10.766 -8.252 12.022 1.00 70.62 427 THR A C 1
ATOM 3233 O O . THR A 1 427 ? -10.844 -7.947 13.212 1.00 70.62 427 THR A O 1
ATOM 3236 N N . ASP A 1 428 ? -11.584 -9.129 11.448 1.00 71.44 428 ASP A N 1
ATOM 3237 C CA . ASP A 1 428 ? -12.757 -9.655 12.138 1.00 71.44 428 ASP A CA 1
ATOM 3238 C C . ASP A 1 428 ? -12.418 -10.788 13.106 1.00 71.44 428 ASP A C 1
ATOM 3240 O O . ASP A 1 428 ? -12.926 -10.793 14.224 1.00 71.44 428 ASP A O 1
ATOM 3244 N N . ALA A 1 429 ? -11.478 -11.670 12.762 1.00 68.94 429 ALA A N 1
ATOM 3245 C CA . ALA A 1 429 ? -10.973 -12.700 13.673 1.00 68.94 429 ALA A CA 1
ATOM 3246 C C . ALA A 1 429 ? -10.304 -12.099 14.925 1.00 68.94 429 ALA A C 1
ATOM 3248 O O . ALA A 1 429 ? -10.273 -12.714 15.987 1.00 68.94 429 ALA A O 1
ATOM 3249 N N . MET A 1 430 ? -9.783 -10.870 14.825 1.00 64.56 430 MET A N 1
ATOM 3250 C CA . MET A 1 430 ? -9.142 -10.159 15.938 1.00 64.56 430 MET A CA 1
ATOM 3251 C C . MET A 1 430 ? -10.075 -9.143 16.625 1.00 64.56 430 MET A C 1
ATOM 3253 O O . MET A 1 430 ? -9.614 -8.360 17.463 1.00 64.56 430 MET A O 1
ATOM 3257 N N . ARG A 1 431 ? -11.377 -9.118 16.293 1.00 57.84 431 ARG A N 1
ATOM 3258 C CA . ARG A 1 431 ? -12.337 -8.061 16.678 1.00 57.84 431 ARG A CA 1
ATOM 3259 C C . ARG A 1 431 ? -12.529 -7.874 18.188 1.00 57.84 431 ARG A C 1
ATOM 3261 O O . ARG A 1 431 ? -12.717 -6.746 18.635 1.00 57.84 431 ARG A O 1
ATOM 3268 N N . GLU A 1 432 ? -12.420 -8.914 19.009 1.00 48.03 432 GLU A N 1
ATOM 3269 C CA . GLU A 1 432 ? -12.460 -8.739 20.475 1.00 48.03 432 GLU A CA 1
ATOM 3270 C C . GLU A 1 432 ? -11.225 -7.996 21.012 1.00 48.03 432 GLU A C 1
ATOM 3272 O O . GLU A 1 432 ? -11.317 -7.162 21.921 1.00 48.03 432 GLU A O 1
ATOM 3277 N N . GLY A 1 433 ? -10.067 -8.204 20.378 1.00 49.16 433 GLY A N 1
ATOM 3278 C CA . GLY A 1 433 ? -8.886 -7.369 20.586 1.00 49.16 433 GLY A CA 1
ATOM 3279 C C . GLY A 1 433 ? -9.124 -5.917 20.155 1.00 49.16 433 GLY A C 1
ATOM 3280 O O . GLY A 1 433 ? -8.675 -4.992 20.833 1.00 49.16 433 GLY A O 1
ATOM 3281 N N . TYR A 1 434 ? -9.894 -5.686 19.083 1.00 42.38 434 TYR A N 1
ATOM 3282 C CA . TYR A 1 434 ? -10.300 -4.338 18.656 1.00 42.38 434 TYR A CA 1
ATOM 3283 C C . TYR A 1 434 ? -11.210 -3.637 19.669 1.00 42.38 434 TYR A C 1
ATOM 3285 O O . TYR A 1 434 ? -10.999 -2.455 19.937 1.00 42.38 434 TYR A O 1
ATOM 3293 N N . ALA A 1 435 ? -12.208 -4.332 20.224 1.00 37.72 435 ALA A N 1
ATOM 3294 C CA . ALA A 1 435 ? -13.169 -3.749 21.163 1.00 37.72 435 ALA A CA 1
ATOM 3295 C C . ALA A 1 435 ? -12.506 -3.336 22.488 1.00 37.72 435 ALA A C 1
ATOM 3297 O O . ALA A 1 435 ? -12.845 -2.304 23.062 1.00 37.72 435 ALA A O 1
ATOM 3298 N N . THR A 1 436 ? -11.508 -4.103 22.935 1.00 40.75 436 THR A N 1
ATOM 3299 C CA . THR A 1 436 ? -10.802 -3.862 24.203 1.00 40.75 436 THR A CA 1
ATOM 3300 C C . THR A 1 436 ? -9.543 -3.000 24.060 1.00 40.75 436 THR A C 1
ATOM 3302 O O . THR A 1 436 ? -9.158 -2.319 25.009 1.00 40.75 436 THR A O 1
ATOM 3305 N N . ARG A 1 437 ? -8.861 -3.012 22.901 1.00 42.81 437 ARG A N 1
ATOM 3306 C CA . ARG A 1 437 ? -7.539 -2.367 22.711 1.00 42.81 437 ARG A CA 1
ATOM 3307 C C . ARG A 1 437 ? -7.436 -1.446 21.483 1.00 42.81 437 ARG A C 1
ATOM 3309 O O . ARG A 1 437 ? -6.370 -0.853 21.270 1.00 42.81 437 ARG A O 1
ATOM 3316 N N . GLY A 1 438 ? -8.514 -1.287 20.710 1.00 45.31 438 GLY A N 1
ATOM 3317 C CA . GLY A 1 438 ? -8.620 -0.429 19.521 1.00 45.31 438 GLY A CA 1
ATOM 3318 C C . GLY A 1 438 ? -8.030 -1.034 18.231 1.00 45.31 438 GLY A C 1
ATOM 3319 O O . GLY A 1 438 ? -7.418 -2.102 18.271 1.00 45.31 438 GLY A O 1
ATOM 3320 N N . PRO A 1 439 ? -8.098 -0.319 17.080 1.00 43.28 439 PRO A N 1
ATOM 3321 C CA . PRO A 1 439 ? -7.534 -0.748 15.776 1.00 43.28 439 PRO A CA 1
ATOM 3322 C C . PRO A 1 439 ? -6.008 -0.958 15.766 1.00 43.28 439 PRO A C 1
ATOM 3324 O O . PRO A 1 439 ? -5.402 -1.412 14.799 1.00 43.28 439 PRO A O 1
ATOM 3327 N N . ARG A 1 440 ? -5.389 -0.655 16.899 1.00 49.06 440 ARG A N 1
ATOM 3328 C CA . ARG A 1 440 ? -3.984 -0.751 17.265 1.00 49.06 440 ARG A CA 1
ATOM 3329 C C . ARG A 1 440 ? -3.382 -2.152 17.128 1.00 49.06 440 ARG A C 1
ATOM 3331 O O . ARG A 1 440 ? -2.252 -2.263 16.670 1.00 49.06 440 ARG A O 1
ATOM 3338 N N . GLN A 1 441 ? -4.073 -3.217 17.546 1.00 47.94 441 GLN A N 1
ATOM 3339 C CA . GLN A 1 441 ? -3.511 -4.577 17.461 1.00 47.94 441 GLN A CA 1
ATOM 3340 C C . GLN A 1 441 ? -3.448 -5.094 16.025 1.00 47.94 441 GLN A C 1
ATOM 3342 O O . GLN A 1 441 ? -2.544 -5.859 15.706 1.00 47.94 441 GLN A O 1
ATOM 3347 N N . PHE A 1 442 ? -4.342 -4.639 15.152 1.00 50.47 442 PHE A N 1
ATOM 3348 C CA . PHE A 1 442 ? -4.362 -5.039 13.751 1.00 50.47 442 PHE A CA 1
ATOM 3349 C C . PHE A 1 442 ? -3.168 -4.511 12.970 1.00 50.47 442 PHE A C 1
ATOM 3351 O O . PHE A 1 442 ? -2.457 -5.304 12.369 1.00 50.47 442 PHE A O 1
ATOM 3358 N N . PHE A 1 443 ? -2.879 -3.208 13.035 1.00 49.38 443 PHE A N 1
ATOM 3359 C CA . PHE A 1 443 ? -1.715 -2.655 12.333 1.00 49.38 443 PHE A CA 1
ATOM 3360 C C . PHE A 1 443 ? -0.393 -3.192 12.893 1.00 49.38 443 PHE A C 1
ATOM 3362 O O . PHE A 1 443 ? 0.554 -3.407 12.145 1.00 49.38 443 PHE A O 1
ATOM 3369 N N . VAL A 1 444 ? -0.346 -3.491 14.195 1.00 50.75 444 VAL A N 1
ATOM 3370 C CA . VAL A 1 444 ? 0.783 -4.195 14.822 1.00 50.75 444 VAL A CA 1
ATOM 3371 C C . VAL A 1 444 ? 0.892 -5.634 14.303 1.00 50.75 444 VAL A C 1
ATOM 3373 O O . VAL A 1 444 ? 2.001 -6.077 14.029 1.00 50.75 444 VAL A O 1
ATOM 3376 N N . SER A 1 445 ? -0.232 -6.337 14.116 1.00 49.09 445 SER A N 1
ATOM 3377 C CA . SER A 1 445 ? -0.274 -7.709 13.582 1.00 49.09 445 SER A CA 1
ATOM 3378 C C . SER A 1 445 ? 0.117 -7.760 12.101 1.00 49.09 445 SER A C 1
ATOM 3380 O O . SER A 1 445 ? 0.927 -8.598 11.710 1.00 49.09 445 SER A O 1
ATOM 3382 N N . LEU A 1 446 ? -0.379 -6.814 11.299 1.00 49.03 446 LEU A N 1
ATOM 3383 C CA . LEU A 1 446 ? -0.019 -6.638 9.893 1.00 49.03 446 LEU A CA 1
ATOM 3384 C C . LEU A 1 446 ? 1.463 -6.241 9.747 1.00 49.03 446 LEU A C 1
ATOM 3386 O O . LEU A 1 446 ? 2.163 -6.770 8.893 1.00 49.03 446 LEU A O 1
ATOM 3390 N N . GLY A 1 447 ? 1.975 -5.379 10.634 1.00 46.69 447 GLY A N 1
ATOM 3391 C CA . GLY A 1 447 ? 3.395 -5.020 10.702 1.00 46.69 447 GLY A CA 1
ATOM 3392 C C . GLY A 1 447 ? 4.302 -6.194 11.096 1.00 46.69 447 GLY A C 1
ATOM 3393 O O . GLY A 1 447 ? 5.360 -6.363 10.490 1.00 46.69 447 GLY A O 1
ATOM 3394 N N . SER A 1 448 ? 3.891 -7.063 12.040 1.00 50.66 448 SER A N 1
ATOM 3395 C CA . SER A 1 448 ? 4.613 -8.331 12.310 1.00 50.66 448 SER A CA 1
ATOM 3396 C C . SER A 1 448 ? 4.727 -9.184 11.081 1.00 50.66 448 SER A C 1
ATOM 3398 O O . SER A 1 448 ? 5.770 -9.783 10.850 1.00 50.66 448 SER A O 1
ATOM 3400 N N . LEU A 1 449 ? 3.617 -9.273 10.356 1.00 51.03 449 LEU A N 1
ATOM 3401 C CA . LEU A 1 449 ? 3.483 -10.076 9.163 1.00 51.03 449 LEU A CA 1
ATOM 3402 C C . LEU A 1 449 ? 4.584 -9.678 8.175 1.00 51.03 449 LEU A C 1
ATOM 3404 O O . LEU A 1 449 ? 5.363 -10.533 7.751 1.00 51.03 449 LEU A O 1
ATOM 3408 N N . VAL A 1 450 ? 4.729 -8.381 7.891 1.00 51.16 450 VAL A N 1
ATOM 3409 C CA . VAL A 1 450 ? 5.745 -7.920 6.940 1.00 51.16 450 VAL A CA 1
ATOM 3410 C C . VAL A 1 450 ? 7.159 -8.198 7.460 1.00 51.16 450 VAL A C 1
ATOM 3412 O O . VAL A 1 450 ? 7.975 -8.756 6.730 1.00 51.16 450 VAL A O 1
ATOM 3415 N N . VAL A 1 451 ? 7.451 -7.911 8.733 1.00 54.44 451 VAL A N 1
ATOM 3416 C CA . VAL A 1 451 ? 8.784 -8.159 9.317 1.00 54.44 451 VAL A CA 1
ATOM 3417 C C . VAL A 1 451 ? 9.147 -9.645 9.348 1.00 54.44 451 VAL A C 1
ATOM 3419 O O . VAL A 1 451 ? 10.289 -9.989 9.056 1.00 54.44 451 VAL A O 1
ATOM 3422 N N . ALA A 1 452 ? 8.203 -10.532 9.661 1.00 53.41 452 ALA A N 1
ATOM 3423 C CA . ALA A 1 452 ? 8.428 -11.975 9.688 1.00 53.41 452 ALA A CA 1
ATOM 3424 C C . ALA A 1 452 ? 8.740 -12.516 8.290 1.00 53.41 452 ALA A C 1
ATOM 3426 O O . ALA A 1 452 ? 9.694 -13.275 8.121 1.00 53.41 452 ALA A O 1
ATOM 3427 N N . THR A 1 453 ? 8.005 -12.063 7.269 1.00 50.94 453 THR A N 1
ATOM 3428 C CA . THR A 1 453 ? 8.331 -12.412 5.881 1.00 50.94 453 THR A CA 1
ATOM 3429 C C . THR A 1 453 ? 9.670 -11.824 5.437 1.00 50.94 453 THR A C 1
ATOM 3431 O O . THR A 1 453 ? 10.452 -12.519 4.793 1.00 50.94 453 THR A O 1
ATOM 3434 N N . SER A 1 454 ? 10.011 -10.606 5.867 1.00 49.81 454 SER A N 1
ATOM 3435 C CA . SER A 1 454 ? 11.329 -10.015 5.616 1.00 49.81 454 SER A CA 1
ATOM 3436 C C . SER A 1 454 ? 12.458 -10.738 6.362 1.00 49.81 454 SER A C 1
ATOM 3438 O O . SER A 1 454 ? 13.580 -10.783 5.871 1.00 49.81 454 SER A O 1
ATOM 3440 N N . ALA A 1 455 ? 12.197 -11.359 7.515 1.00 57.44 455 ALA A N 1
ATOM 3441 C CA . ALA A 1 455 ? 13.194 -12.137 8.251 1.00 57.44 455 ALA A CA 1
ATOM 3442 C C . ALA A 1 455 ? 13.574 -13.447 7.533 1.00 57.44 455 ALA A C 1
ATOM 3444 O O . ALA A 1 455 ? 14.699 -13.924 7.698 1.00 57.44 455 ALA A O 1
ATOM 3445 N N . LEU A 1 456 ? 12.703 -13.984 6.664 1.00 59.09 456 LEU A N 1
ATOM 3446 C CA . LEU A 1 456 ? 13.022 -15.127 5.792 1.00 59.09 456 LEU A CA 1
ATOM 3447 C C . LEU A 1 456 ? 14.134 -14.813 4.771 1.00 59.09 456 LEU A C 1
ATOM 3449 O O . LEU A 1 456 ? 14.731 -15.732 4.206 1.00 59.09 456 LEU A O 1
ATOM 3453 N N . VAL A 1 457 ? 14.492 -13.534 4.596 1.00 55.88 457 VAL A N 1
ATOM 3454 C CA . VAL A 1 457 ? 15.680 -13.119 3.837 1.00 55.88 457 VAL A CA 1
ATOM 3455 C C . VAL A 1 457 ? 16.961 -13.656 4.472 1.00 55.88 457 VAL A C 1
ATOM 3457 O O . VAL A 1 457 ? 17.888 -13.995 3.745 1.00 55.88 457 VAL A O 1
ATOM 3460 N N . VAL A 1 458 ? 17.035 -13.788 5.801 1.00 61.88 458 VAL A N 1
ATOM 3461 C CA . VAL A 1 458 ? 18.255 -14.251 6.482 1.00 61.88 458 VAL A CA 1
ATOM 3462 C C . VAL A 1 458 ? 18.583 -15.710 6.111 1.00 61.88 458 VAL A C 1
ATOM 3464 O O . VAL A 1 458 ? 19.695 -15.956 5.636 1.00 61.88 458 VAL A O 1
ATOM 3467 N N . PRO A 1 459 ? 17.646 -16.678 6.197 1.00 62.12 459 PRO A N 1
ATOM 3468 C CA . PRO A 1 459 ? 17.848 -18.015 5.640 1.00 62.12 459 PRO A CA 1
ATOM 3469 C C . PRO A 1 459 ? 18.162 -18.016 4.140 1.00 62.12 459 PRO A C 1
ATOM 3471 O O . PRO A 1 459 ? 19.071 -18.725 3.712 1.00 62.12 459 PRO A O 1
ATOM 3474 N N . ALA A 1 460 ? 17.462 -17.212 3.333 1.00 58.06 460 ALA A N 1
ATOM 3475 C CA . ALA A 1 460 ? 17.714 -17.137 1.892 1.00 58.06 460 ALA A CA 1
ATOM 3476 C C . ALA A 1 460 ? 19.111 -16.573 1.567 1.00 58.06 460 ALA A C 1
ATOM 3478 O O . ALA A 1 460 ? 19.751 -17.015 0.617 1.00 58.06 460 ALA A O 1
ATOM 3479 N N . TRP A 1 461 ? 19.628 -15.651 2.378 1.00 62.34 461 TRP A N 1
ATOM 3480 C CA . TRP A 1 461 ? 20.982 -15.113 2.263 1.00 62.34 461 TRP A CA 1
ATOM 3481 C C . TRP A 1 461 ? 22.035 -16.169 2.610 1.00 62.34 461 TRP A C 1
ATOM 3483 O O . TRP A 1 461 ? 23.005 -16.352 1.874 1.00 62.34 461 TRP A O 1
ATOM 3493 N N . ILE A 1 462 ? 21.827 -16.901 3.708 1.00 72.00 462 ILE A N 1
ATOM 3494 C CA . ILE A 1 462 ? 22.757 -17.929 4.196 1.00 72.00 462 ILE A CA 1
ATOM 3495 C C . ILE A 1 462 ? 22.773 -19.148 3.259 1.00 72.00 462 ILE A C 1
ATOM 3497 O O . ILE A 1 462 ? 23.838 -19.644 2.888 1.00 72.00 462 ILE A O 1
ATOM 3501 N N . PHE A 1 463 ? 21.599 -19.627 2.841 1.00 69.69 463 PHE A N 1
ATOM 3502 C CA . PHE A 1 463 ? 21.446 -20.873 2.085 1.00 69.69 463 PHE A CA 1
ATOM 3503 C C . PHE A 1 463 ? 21.198 -20.672 0.587 1.00 69.69 463 PHE A C 1
ATOM 3505 O O . PHE A 1 463 ? 21.163 -21.650 -0.158 1.00 69.69 463 PHE A O 1
ATOM 3512 N N . GLY A 1 464 ? 21.090 -19.436 0.096 1.00 65.31 464 GLY A N 1
ATOM 3513 C CA . GLY A 1 464 ? 20.691 -19.143 -1.286 1.00 65.31 464 GLY A CA 1
ATOM 3514 C C . GLY A 1 464 ? 21.614 -19.717 -2.361 1.00 65.31 464 GLY A C 1
ATOM 3515 O O . GLY A 1 464 ? 21.163 -20.032 -3.459 1.00 65.31 464 GLY A O 1
ATOM 3516 N N . LYS A 1 465 ? 22.910 -19.913 -2.073 1.00 62.09 465 LYS A N 1
ATOM 3517 C CA . LYS A 1 465 ? 23.814 -20.642 -2.987 1.00 62.09 465 LYS A CA 1
ATOM 3518 C C . LYS A 1 465 ? 23.460 -22.131 -3.077 1.00 62.09 465 LYS A C 1
ATOM 3520 O O . LYS A 1 465 ? 23.437 -22.670 -4.177 1.00 62.09 465 LYS A O 1
ATOM 3525 N N . ARG A 1 466 ? 23.147 -22.775 -1.946 1.00 69.62 466 ARG A N 1
ATOM 3526 C CA . ARG A 1 466 ? 22.737 -24.190 -1.904 1.00 69.62 466 ARG A CA 1
ATOM 3527 C C . ARG A 1 466 ? 21.364 -24.393 -2.538 1.00 69.62 466 ARG A C 1
ATOM 3529 O O . ARG A 1 466 ? 21.202 -25.324 -3.313 1.00 69.62 466 ARG A O 1
ATOM 3536 N N . ALA A 1 467 ? 20.422 -23.490 -2.273 1.00 65.12 467 ALA A N 1
ATOM 3537 C CA . ALA A 1 467 ? 19.099 -23.521 -2.889 1.00 65.12 467 ALA A CA 1
ATOM 3538 C C . ALA A 1 467 ? 19.187 -23.401 -4.421 1.00 65.12 467 ALA A C 1
ATOM 3540 O O . ALA A 1 467 ? 18.618 -24.223 -5.129 1.00 65.12 467 ALA A O 1
ATOM 3541 N N . ARG A 1 468 ? 19.967 -22.444 -4.948 1.00 73.00 468 ARG A N 1
ATOM 3542 C CA . ARG A 1 468 ? 20.165 -22.292 -6.403 1.00 73.00 468 ARG A CA 1
ATOM 3543 C C . ARG A 1 468 ? 20.835 -23.503 -7.052 1.00 73.00 468 ARG A C 1
ATOM 3545 O O . ARG A 1 468 ? 20.426 -23.902 -8.136 1.00 73.00 468 ARG A O 1
ATOM 3552 N N . LEU A 1 469 ? 21.831 -24.095 -6.389 1.00 66.50 469 LEU A N 1
ATOM 3553 C CA . LEU A 1 469 ? 22.463 -25.330 -6.859 1.00 66.50 469 LEU A CA 1
ATOM 3554 C C . LEU A 1 469 ? 21.443 -26.476 -6.931 1.00 66.50 469 LEU A C 1
ATOM 3556 O O . LEU A 1 469 ? 21.384 -27.176 -7.934 1.00 66.50 469 LEU A O 1
ATOM 3560 N N . TRP A 1 470 ? 20.607 -26.625 -5.901 1.00 78.62 470 TRP A N 1
ATOM 3561 C CA . TRP A 1 470 ? 19.564 -27.648 -5.857 1.00 78.62 470 TRP A CA 1
ATOM 3562 C C . TRP A 1 470 ? 18.537 -27.475 -6.986 1.00 78.62 470 TRP A C 1
ATOM 3564 O O . TRP A 1 470 ? 18.243 -28.444 -7.681 1.00 78.62 470 TRP A O 1
ATOM 3574 N N . PHE A 1 471 ? 18.065 -26.246 -7.239 1.00 72.69 471 PHE A N 1
ATOM 3575 C CA . PHE A 1 471 ? 17.162 -25.948 -8.361 1.00 72.69 471 PHE A CA 1
ATOM 3576 C C . PHE A 1 471 ? 17.789 -26.271 -9.724 1.00 72.69 471 PHE A C 1
ATOM 3578 O O . PHE A 1 471 ? 17.140 -26.897 -10.558 1.00 72.69 471 PHE A O 1
ATOM 3585 N N . SER A 1 472 ? 19.062 -25.909 -9.930 1.00 72.19 472 SER A N 1
ATOM 3586 C CA . SER A 1 472 ? 19.796 -26.225 -11.164 1.00 72.19 472 SER A CA 1
ATOM 3587 C C . SER A 1 472 ? 20.005 -27.727 -11.365 1.00 72.19 472 SER A C 1
ATOM 3589 O O . SER A 1 472 ? 20.045 -28.181 -12.501 1.00 72.19 472 SER A O 1
ATOM 3591 N N . GLN A 1 473 ? 20.148 -28.497 -10.285 1.00 79.75 473 GLN A N 1
ATOM 3592 C CA . GLN A 1 473 ? 20.310 -29.952 -10.351 1.00 79.75 473 GLN A CA 1
ATOM 3593 C C . GLN A 1 473 ? 19.002 -30.687 -10.674 1.00 79.75 473 GLN A C 1
ATOM 3595 O O . GLN A 1 473 ? 19.054 -31.789 -11.209 1.00 79.75 473 GLN A O 1
ATOM 3600 N N . HIS A 1 474 ? 17.849 -30.091 -10.359 1.00 79.88 474 HIS A N 1
ATOM 3601 C CA . HIS A 1 474 ? 16.534 -30.719 -10.524 1.00 79.88 474 HIS A CA 1
ATOM 3602 C C . HIS A 1 474 ? 15.722 -30.166 -11.711 1.00 79.88 474 HIS A C 1
ATOM 3604 O O . HIS A 1 474 ? 14.580 -30.579 -11.880 1.00 79.88 474 HIS A O 1
ATOM 3610 N N . ASN A 1 475 ? 16.285 -29.274 -12.541 1.00 62.78 475 ASN A N 1
ATOM 3611 C CA . ASN A 1 475 ? 15.632 -28.716 -13.743 1.00 62.78 475 ASN A CA 1
ATOM 3612 C C . ASN A 1 475 ? 14.221 -28.142 -13.484 1.00 62.78 475 ASN A C 1
ATOM 3614 O O . ASN A 1 475 ? 13.291 -28.331 -14.261 1.00 62.78 475 ASN A O 1
ATOM 3618 N N . LEU A 1 476 ? 14.057 -27.444 -12.360 1.00 57.81 476 LEU A N 1
ATOM 3619 C CA . LEU A 1 476 ? 12.780 -26.841 -11.953 1.00 57.81 476 LEU A CA 1
ATOM 3620 C C . LEU A 1 476 ? 12.623 -25.373 -12.410 1.00 57.81 476 LEU A C 1
ATOM 3622 O O . LEU A 1 476 ? 11.725 -24.688 -11.922 1.00 57.81 476 LEU A O 1
ATOM 3626 N N . LEU A 1 477 ? 13.502 -24.881 -13.292 1.00 45.31 477 LEU A N 1
ATOM 3627 C CA . LEU A 1 477 ? 13.509 -23.518 -13.841 1.00 45.31 477 LEU A CA 1
ATOM 3628 C C . LEU A 1 477 ? 13.556 -23.529 -15.365 1.00 45.31 477 LEU A C 1
ATOM 3630 O O . LEU A 1 477 ? 14.329 -24.355 -15.904 1.00 45.31 477 LEU A O 1
#

Organism: NCBI:txid86838